Protein AF-A0AAD3RKY2-F1 (afdb_monomer)

InterPro domains:
  IPR000591 DEP domain [PS50186] (1-46)
  IPR003112 Olfactomedin-like domain [PF02191] (450-727)
  IPR003112 Olfactomedin-like domain [PS51132] (453-728)
  IPR003112 Olfactomedin-like domain [SM00284] (457-728)
  IPR015898 G-protein, gamma subunit-like domain [PF00631] (188-251)
  IPR015898 G-protein, gamma subunit-like domain [SM00224] (190-251)
  IPR015898 G-protein, gamma subunit-like domain [SM01224] (187-251)
  IPR015898 G-protein, gamma subunit-like domain [cd00068] (190-245)
  IPR016137 RGS domain [PS50132] (268-297)
  IPR036284 G-protein gamma-like domain superfamily [G3DSA:4.10.260.10] (185-235)
  IPR036284 G-protein gamma-like domain superfamily [SSF48670] (182-245)
  IPR036305 RGS domain superfamily [SSF48097] (257-296)
  IPR036388 Winged helix-like DNA-binding domain superfamily [G3DSA:1.10.10.10] (1-51)
  IPR036390 Winged helix DNA-binding domain superfamily [SSF46785] (1-62)
  IPR040759 Regulator of G-protein signalling, DHEX domain [PF18148] (47-148)
  IPR044926 RGS, subdomain 2 [G3DSA:1.10.167.10] (237-416)
  IPR047016 Regulator of G protein signaling 6/7/9/11 [PTHR45746] (1-315)
  IPR047017 Regulator of G-protein signalling 6/7/9/11, DHEX domain superfamily [G3DSA:1.10.1240.60] (52-153)

Solvent-accessible surface area (backbone atoms only — not comparable to full-atom values): 41309 Å² total; per-residue (Å²): 68,88,94,72,73,44,85,52,67,67,60,39,45,50,53,46,18,52,45,17,40,59,33,52,31,37,44,78,89,52,69,67,42,59,59,66,100,78,81,71,59,69,45,76,44,55,79,85,65,32,60,89,72,65,76,78,85,49,73,66,58,51,45,22,52,54,51,34,36,67,74,62,79,42,82,98,46,58,71,52,74,71,52,48,51,49,46,57,50,44,50,64,76,34,56,94,51,41,69,58,42,50,51,54,17,52,54,50,52,60,56,53,68,75,46,54,73,69,59,41,55,51,52,56,51,45,55,48,44,45,42,36,36,80,60,47,57,91,90,56,84,60,69,80,69,71,57,72,70,56,42,66,67,51,94,44,78,78,76,71,73,77,62,100,79,66,82,82,83,91,83,78,94,77,82,84,95,84,74,86,82,77,74,78,79,77,76,82,49,74,68,52,52,52,51,48,51,55,51,50,53,56,57,68,72,50,89,76,76,57,64,67,60,52,49,55,49,52,51,52,50,49,63,72,46,39,77,76,34,75,90,79,25,86,45,77,86,45,51,41,93,79,68,76,42,61,64,37,61,56,50,72,70,39,85,69,70,49,73,66,61,55,55,49,31,73,76,37,72,64,51,17,60,72,33,71,62,42,34,54,51,52,48,54,51,26,52,76,66,76,55,33,61,63,65,47,43,68,55,61,56,55,71,77,60,57,67,57,52,48,49,48,50,49,48,48,50,44,47,55,61,74,65,28,65,67,62,58,46,49,53,51,49,36,50,51,52,46,67,51,49,58,55,48,50,51,48,53,49,53,49,50,66,68,63,55,80,83,82,66,76,58,70,68,60,54,52,52,50,54,51,51,53,54,52,50,53,53,41,52,55,52,42,55,56,52,51,57,52,48,55,54,49,51,55,55,48,55,50,52,52,53,52,49,50,53,51,51,56,58,56,56,73,72,52,83,81,44,58,68,59,52,50,52,50,51,55,47,52,51,53,54,52,56,52,67,74,66,64,90,84,82,91,86,88,85,89,87,89,87,85,93,70,58,92,60,56,49,87,70,49,70,48,73,69,78,44,80,43,42,41,72,46,67,77,70,31,53,26,18,28,56,48,52,47,70,45,47,56,93,93,42,75,60,28,33,39,41,34,58,18,78,43,92,56,34,29,30,26,49,40,36,40,14,67,28,69,69,28,41,52,72,47,51,48,68,95,32,76,49,69,70,44,100,53,78,87,45,81,77,16,38,38,32,30,32,45,43,49,50,62,60,23,39,38,31,35,31,39,94,45,56,30,42,28,37,38,31,72,84,82,69,47,75,50,75,32,80,54,67,90,56,44,36,43,87,52,66,36,24,24,14,48,100,91,52,67,48,73,34,36,11,51,39,39,29,35,33,82,88,48,45,35,41,37,32,25,27,67,88,54,77,40,13,37,30,42,31,37,54,41,82,68,101,58,64,44,76,73,53,76,47,82,53,90,52,50,34,54,69,22,43,46,53,34,31,51,68,66,26,41,35,32,27,31,79,74,49,61,50,32,36,29,39,29,33,38,38,33,72,84,81,67,49,76,43,76,75,66,72,39,74,43,76,44,93,43,68,52,64,63,20,48,33,35,34,65,79,78,41,29,39,27,32,19,25,69,22,26,46,34,27,30,38,59,38,56,87

Secondary structure (DSSP, 8-state):
-GGGT---HHHHHHHHHHHHHTTSEEESS-SS----SSS--EEEPPGGG-GGG-----HHHHHHHHHHHHTT--GGGPPPHHHHHHHHHHHHHTGGGHHHHHHHHHHHHHHHTTS-HHHHHHHHHHHHHHHHHHSPPTTS--TT---HHHHHHTT-GGGG---TTPPPP----------------PPPPHHHHHHHHHHHHHHHTS-PPPHHHHHHHHHHHHHHHGGG-TTTSPPSS--HHHH--THHHHHHHSSS--HHHHHHHTT-HHHHHHSHHHHHHHHHHHHHTT-THHHHHHTTS----HHHHHHHHHHHHHHHHHT-HHHHHHHHHHHHHHHHHHHHHHHHHHHHHHS--SS---HHHHHHHHHHHHHHHHHHHHHHHHHHHHHHHHHHHHHHHHHHHHHHHHHHTT-TT-HHHHHHHHHHHHHHHHHHHT------------S---TT-SEEEEEEEEEEE-TTSTTT-SSEEEE--SSPPTT-TT-EEEEE-TBTTTEE-EEEEESSHHHHHHT--SS-EEESSSSSS-TT-EESS--EEETTEEEEEBTTSSEEEEEETTT--EEEEEPPTTB--SSSS-EEETTEEETT-SSEEEEETTEEEEEE-BTTTTTEEEEEEEEESSSEEEEEEEEEEEEGGG-SEEEEETTEEEEEEE--SSEEEEEEEEETTT--EES---EEEE-SSS--SEEEEETTTTEEEEEETTEEEEEEEEE-

Sequence (728 aa):
MKNLSIDDPAEAIHLGSLIAAHGYIFPISDHVLTLKDDGTLYRFQSPYFWPSNCWEPENTDYAIYLCKRTMQNKARLELADYEAENLARLQRAFARKWEFIFMQAEAQVKIDRKKDKAERKILDSQERAFWDVHRPVPGCVNTTEMDIRKCRRERNPHRVKKSVYGVPDDGQSQPSPIHISSQPIRKPTKEDVQKEITFLNIQLDRHCMKVSKVADSLMGYTEQFMEYDPFVSATEPSNPWISDDTTFWDLEAGRDPSQQRVKKWGFSLEEALKDPAGRDQFLKFLESEFSSENLRLTNSEQPFPHDKLSTVEDNASKCNSEITRQKTLELESLLLGLDRRLPQIQEDISVLEKEDDGELYGVLSLQVIENEMKDIKQLINKLNSTTLGHQHLTTETTQQLEDLKAEMQELVKYDTMQVVKSKQANQRLKRDLDQCRNGPHSTIQPTQPQHGYCLHGQFLNISGPRVYTAGEYPGSYMYGAWGRDPKPEAGKESWYWLVPMTSSNRYSNYVRLYSSLSSLIVGVSVPGNVQIHSSNPTTNTIQGPNVVLYGGALYYNCYNQDAVCRFNLTTKSITTLQLPKGTRFNSKGNFCHLDECYPFTDLDLATDESGVWVVYTTNQDFGNLVLSKVEVGESMTLSQTWHTSVYKQGVTNTFMACGVLYATRYVSKQVEEIFYSFDTVTREEKFNVGIFINKMKPNIYALNYSPVDQMLHAYCDSYMVSYKVLFG

Structure (mmCIF, N/CA/C/O backbone):
data_AF-A0AAD3RKY2-F1
#
_entry.id   AF-A0AAD3RKY2-F1
#
loop_
_atom_site.group_PDB
_atom_site.id
_atom_site.type_symbol
_atom_site.label_atom_id
_atom_site.label_alt_id
_atom_site.label_comp_id
_atom_site.label_asym_id
_atom_site.label_entity_id
_atom_site.label_seq_id
_atom_site.pdbx_PDB_ins_code
_atom_site.Cartn_x
_atom_site.Cartn_y
_atom_site.Cartn_z
_atom_site.occupancy
_atom_site.B_iso_or_equiv
_atom_site.auth_seq_id
_atom_site.auth_comp_id
_atom_site.auth_asym_id
_atom_site.auth_atom_id
_atom_site.pdbx_PDB_model_num
ATOM 1 N N . MET A 1 1 ? 44.301 -8.468 -12.995 1.00 88.06 1 MET A N 1
ATOM 2 C CA . MET A 1 1 ? 45.346 -9.031 -12.114 1.00 88.06 1 MET A CA 1
ATOM 3 C C . MET A 1 1 ? 46.357 -7.967 -11.716 1.00 88.06 1 MET A C 1
ATOM 5 O O . MET A 1 1 ? 46.062 -7.268 -10.763 1.00 88.06 1 MET A O 1
ATOM 9 N N . LYS A 1 2 ? 47.438 -7.711 -12.475 1.00 94.25 2 LYS A N 1
ATOM 10 C CA . LYS A 1 2 ? 48.526 -6.787 -12.069 1.00 94.25 2 LYS A CA 1
ATOM 11 C C . LYS A 1 2 ? 48.080 -5.397 -11.578 1.00 94.25 2 LYS A C 1
ATOM 13 O O . LYS A 1 2 ? 48.565 -4.942 -10.556 1.00 94.25 2 LYS A O 1
ATOM 18 N N . ASN A 1 3 ? 47.170 -4.726 -12.290 1.00 95.25 3 ASN A N 1
ATOM 19 C CA . ASN A 1 3 ? 46.755 -3.356 -11.940 1.00 95.25 3 ASN A CA 1
ATOM 20 C C . ASN A 1 3 ? 45.809 -3.270 -10.732 1.00 95.25 3 ASN A C 1
ATOM 22 O O . ASN A 1 3 ? 45.667 -2.195 -10.164 1.00 95.25 3 ASN A O 1
ATOM 26 N N . LEU A 1 4 ? 45.135 -4.368 -10.383 1.00 94.69 4 LEU A N 1
ATOM 27 C CA . LEU A 1 4 ? 44.172 -4.426 -9.277 1.00 94.69 4 LEU A CA 1
ATOM 28 C C . LEU A 1 4 ? 44.673 -5.305 -8.124 1.00 94.69 4 LEU A C 1
ATOM 30 O O . LEU A 1 4 ? 43.921 -5.541 -7.191 1.00 94.69 4 LEU A O 1
ATOM 34 N N . SER A 1 5 ? 45.913 -5.803 -8.207 1.00 95.31 5 SER A N 1
ATOM 35 C CA . SER A 1 5 ? 46.501 -6.746 -7.247 1.00 95.31 5 SER A CA 1
ATOM 36 C C . SER A 1 5 ? 45.590 -7.941 -6.935 1.00 95.31 5 SER A C 1
ATOM 38 O O . SER A 1 5 ? 45.441 -8.325 -5.784 1.00 95.31 5 SER A O 1
ATOM 40 N N . ILE A 1 6 ? 44.949 -8.493 -7.972 1.00 95.12 6 ILE A N 1
ATOM 41 C CA . ILE A 1 6 ? 44.111 -9.696 -7.856 1.00 95.12 6 ILE A CA 1
ATOM 42 C C . ILE A 1 6 ? 45.001 -10.923 -8.045 1.00 95.12 6 ILE A C 1
ATOM 44 O O . ILE A 1 6 ? 45.590 -11.067 -9.127 1.00 95.12 6 ILE A O 1
ATOM 48 N N . ASP A 1 7 ? 45.052 -11.770 -7.017 1.00 94.50 7 ASP A N 1
ATOM 49 C CA . ASP A 1 7 ? 45.872 -12.983 -6.965 1.00 94.50 7 ASP A CA 1
ATOM 50 C C . ASP A 1 7 ? 45.183 -14.186 -7.625 1.00 94.50 7 ASP A C 1
ATOM 52 O O . ASP A 1 7 ? 45.843 -14.946 -8.333 1.00 94.50 7 ASP A O 1
ATOM 56 N N . ASP A 1 8 ? 43.862 -14.333 -7.460 1.00 95.38 8 ASP A N 1
ATOM 57 C CA . ASP A 1 8 ? 43.084 -15.415 -8.073 1.00 95.38 8 ASP A CA 1
ATOM 58 C C . ASP A 1 8 ? 42.732 -15.094 -9.544 1.00 95.38 8 ASP A C 1
ATOM 60 O O . ASP A 1 8 ? 42.008 -14.128 -9.826 1.00 95.38 8 ASP A O 1
ATOM 64 N N . PRO A 1 9 ? 43.202 -15.891 -10.525 1.00 94.00 9 PRO A N 1
ATOM 65 C CA . PRO A 1 9 ? 42.813 -15.723 -11.922 1.00 94.00 9 PRO A CA 1
ATOM 66 C C . PRO A 1 9 ? 41.297 -15.794 -12.147 1.00 94.00 9 PRO A C 1
ATOM 68 O O . PRO A 1 9 ? 40.783 -15.075 -13.010 1.00 94.00 9 PRO A O 1
ATOM 71 N N . ALA A 1 10 ? 40.571 -16.614 -11.378 1.00 94.62 10 ALA A N 1
ATOM 72 C CA . ALA A 1 10 ? 39.128 -16.769 -11.538 1.00 94.62 10 ALA A CA 1
ATOM 73 C C . ALA A 1 10 ? 38.380 -15.480 -11.165 1.00 94.62 10 ALA A C 1
ATOM 75 O O . ALA A 1 10 ? 37.501 -15.040 -11.912 1.00 94.62 10 ALA A O 1
ATOM 76 N N . GLU A 1 11 ? 38.787 -14.814 -10.081 1.00 95.69 11 GLU A N 1
ATOM 77 C CA . GLU A 1 11 ? 38.270 -13.498 -9.693 1.00 95.69 11 GLU A CA 1
ATOM 78 C C . GLU A 1 11 ? 38.518 -12.451 -10.791 1.00 95.69 11 GLU A C 1
ATOM 80 O O . GLU A 1 11 ? 37.622 -11.684 -11.159 1.00 95.69 11 GLU A O 1
ATOM 85 N N . ALA A 1 12 ? 39.717 -12.443 -11.381 1.00 94.94 12 ALA A N 1
ATOM 86 C CA . ALA A 1 12 ? 40.055 -11.486 -12.429 1.00 94.94 12 ALA A CA 1
ATOM 87 C C . ALA A 1 12 ? 39.251 -11.701 -13.723 1.00 94.94 12 ALA A C 1
ATOM 89 O O . ALA A 1 12 ? 38.807 -10.723 -14.336 1.00 94.94 12 ALA A O 1
ATOM 90 N N . ILE A 1 13 ? 39.046 -12.958 -14.131 1.00 95.06 13 ILE A N 1
ATOM 91 C CA . ILE A 1 13 ? 38.210 -13.309 -15.289 1.00 95.06 13 ILE A CA 1
ATOM 92 C C . ILE A 1 13 ? 36.743 -12.974 -15.009 1.00 95.06 13 ILE A C 1
ATOM 94 O O . ILE A 1 13 ? 36.057 -12.452 -15.893 1.00 95.06 13 ILE A O 1
ATOM 98 N N . HIS A 1 14 ? 36.266 -13.213 -13.785 1.00 95.62 14 HIS A N 1
ATOM 99 C CA . HIS A 1 14 ? 34.913 -12.856 -13.374 1.00 95.62 14 HIS A CA 1
ATOM 100 C C . HIS A 1 14 ? 34.681 -11.342 -13.463 1.00 95.62 14 HIS A C 1
ATOM 102 O O . HIS A 1 14 ? 33.746 -10.901 -14.135 1.00 95.62 14 HIS A O 1
ATOM 108 N N . LEU A 1 15 ? 35.578 -10.533 -12.887 1.00 96.31 15 LEU A N 1
ATOM 109 C CA . LEU A 1 15 ? 35.506 -9.073 -12.973 1.00 96.31 15 LEU A CA 1
ATOM 110 C C . LEU A 1 15 ? 35.559 -8.587 -14.429 1.00 96.31 15 LEU A C 1
ATOM 112 O O . LEU A 1 15 ? 34.761 -7.744 -14.836 1.00 96.31 15 LEU A O 1
ATOM 116 N N . GLY A 1 16 ? 36.469 -9.138 -15.233 1.00 95.88 16 GLY A N 1
ATOM 117 C CA . GLY A 1 16 ? 36.565 -8.817 -16.656 1.00 95.88 16 GLY A CA 1
ATOM 118 C C . GLY A 1 16 ? 35.297 -9.174 -17.439 1.00 95.88 16 GLY A C 1
ATOM 119 O O . GLY A 1 16 ? 34.852 -8.398 -18.285 1.00 95.88 16 GLY A O 1
ATOM 120 N N . SER A 1 17 ? 34.668 -10.303 -17.109 1.00 95.88 17 SER A N 1
ATOM 121 C CA . SER A 1 17 ? 33.388 -10.718 -17.691 1.00 95.88 17 SER A CA 1
ATOM 122 C C . SER A 1 17 ? 32.244 -9.799 -17.279 1.00 95.88 17 SER A C 1
ATOM 124 O O . SER A 1 17 ? 31.413 -9.472 -18.118 1.00 95.88 17 SER A O 1
ATOM 126 N N . LEU A 1 18 ? 32.225 -9.302 -16.038 1.00 96.31 18 LEU A N 1
ATOM 127 C CA . LEU A 1 18 ? 31.258 -8.284 -15.618 1.00 96.31 18 LEU A CA 1
ATOM 128 C C . LEU A 1 18 ? 31.447 -6.973 -16.392 1.00 96.31 18 LEU A C 1
ATOM 130 O O . LEU A 1 18 ? 30.463 -6.386 -16.837 1.00 96.31 18 LEU A O 1
ATOM 134 N N . ILE A 1 19 ? 32.689 -6.531 -16.611 1.00 96.12 19 ILE A N 1
ATOM 135 C CA . ILE A 1 19 ? 32.985 -5.333 -17.418 1.00 96.12 19 ILE A CA 1
ATOM 136 C C . ILE A 1 19 ? 32.485 -5.514 -18.861 1.00 96.12 19 ILE A C 1
ATOM 138 O O . ILE A 1 19 ? 31.918 -4.581 -19.439 1.00 96.12 19 ILE A O 1
ATOM 142 N N . ALA A 1 20 ? 32.654 -6.713 -19.428 1.00 95.75 20 ALA A N 1
ATOM 143 C CA . ALA A 1 20 ? 32.131 -7.052 -20.747 1.00 95.75 20 ALA A CA 1
ATOM 144 C C . ALA A 1 20 ? 30.594 -7.079 -20.775 1.00 95.75 20 ALA A C 1
ATOM 146 O O . ALA A 1 20 ? 29.993 -6.467 -21.654 1.00 95.75 20 ALA A O 1
ATOM 147 N N . ALA A 1 21 ? 29.952 -7.698 -19.781 1.00 95.25 21 ALA A N 1
ATOM 148 C CA . ALA A 1 21 ? 28.495 -7.804 -19.672 1.00 95.25 21 ALA A CA 1
ATOM 149 C C . ALA A 1 21 ? 27.786 -6.447 -19.493 1.00 95.25 21 ALA A C 1
ATOM 151 O O . ALA A 1 21 ? 26.620 -6.299 -19.853 1.00 95.25 21 ALA A O 1
ATOM 152 N N . HIS A 1 22 ? 28.486 -5.437 -18.968 1.00 94.75 22 HIS A N 1
ATOM 153 C CA . HIS A 1 22 ? 28.008 -4.048 -18.925 1.00 94.75 22 HIS A CA 1
ATOM 154 C C . HIS A 1 22 ? 28.369 -3.255 -20.197 1.00 94.75 22 HIS A C 1
ATOM 156 O O . HIS A 1 22 ? 28.100 -2.063 -20.288 1.00 94.75 22 HIS A O 1
ATOM 162 N N . GLY A 1 23 ? 28.986 -3.887 -21.196 1.00 95.06 23 GLY A N 1
ATOM 163 C CA . GLY A 1 23 ? 29.234 -3.295 -22.507 1.00 95.06 23 GLY A CA 1
ATOM 164 C C . GLY A 1 23 ? 30.371 -2.284 -22.568 1.00 95.06 23 GLY A C 1
ATOM 165 O O . GLY A 1 23 ? 30.408 -1.505 -23.513 1.00 95.06 23 GLY A O 1
ATOM 166 N N . TYR A 1 24 ? 31.305 -2.265 -21.613 1.00 96.50 24 TYR A N 1
ATOM 167 C CA . TYR A 1 24 ? 32.498 -1.406 -21.711 1.00 96.50 24 TYR A CA 1
ATOM 168 C C . TYR A 1 24 ? 33.538 -1.968 -22.688 1.00 96.50 24 TYR A C 1
ATOM 170 O O . TYR A 1 24 ? 34.238 -1.218 -23.374 1.00 96.50 24 TYR A O 1
ATOM 178 N N . ILE A 1 25 ? 33.613 -3.295 -22.766 1.00 96.94 25 ILE A N 1
ATOM 179 C CA . ILE A 1 25 ? 34.378 -4.050 -23.756 1.00 96.94 25 ILE A CA 1
ATOM 180 C C . ILE A 1 25 ? 33.479 -5.133 -24.346 1.00 96.94 25 ILE A C 1
ATOM 182 O O . ILE A 1 25 ? 32.548 -5.584 -23.688 1.00 96.94 25 ILE A O 1
ATOM 186 N N . PHE A 1 26 ? 33.751 -5.569 -25.569 1.00 97.25 26 PHE A N 1
ATOM 187 C CA . PHE A 1 26 ? 32.957 -6.622 -26.203 1.00 97.25 26 PHE A CA 1
ATOM 188 C C . PHE A 1 26 ? 33.801 -7.481 -27.153 1.00 97.25 26 PHE A C 1
ATOM 190 O O . PHE A 1 26 ? 34.730 -6.955 -27.783 1.00 97.25 26 PHE A O 1
ATOM 197 N N . PRO A 1 27 ? 33.503 -8.788 -27.276 1.00 96.44 27 PRO A N 1
ATOM 198 C CA . PRO A 1 27 ? 34.151 -9.659 -28.248 1.00 96.44 27 PRO A CA 1
ATOM 199 C C . PRO A 1 27 ? 33.710 -9.291 -29.669 1.00 96.44 27 PRO A C 1
ATOM 201 O O . PRO A 1 27 ? 32.540 -9.018 -29.943 1.00 96.44 27 PRO A O 1
ATOM 204 N N . ILE A 1 28 ? 34.651 -9.282 -30.613 1.00 92.62 28 ILE A N 1
ATOM 205 C CA . ILE A 1 28 ? 34.374 -8.803 -31.978 1.00 92.62 28 ILE A CA 1
ATOM 206 C C . ILE A 1 28 ? 33.488 -9.789 -32.761 1.00 92.62 28 ILE A C 1
ATOM 208 O O . ILE A 1 28 ? 32.704 -9.354 -33.610 1.00 92.62 28 ILE A O 1
ATOM 212 N N . SER A 1 29 ? 33.597 -11.086 -32.469 1.00 87.12 29 SER A N 1
ATOM 213 C CA . SER A 1 29 ? 32.997 -12.193 -33.228 1.00 87.12 29 SER A CA 1
ATOM 214 C C . SER A 1 29 ? 31.817 -12.892 -32.547 1.00 87.12 29 SER A C 1
ATOM 216 O O . SER A 1 29 ? 31.255 -13.798 -33.149 1.00 87.12 29 SER A O 1
ATOM 218 N N . ASP A 1 30 ? 31.460 -12.508 -31.322 1.00 89.44 30 ASP A N 1
ATOM 219 C CA . ASP A 1 30 ? 30.444 -13.188 -30.509 1.00 89.44 30 ASP A CA 1
ATOM 220 C C . ASP A 1 30 ? 29.414 -12.170 -29.988 1.00 89.44 30 ASP A C 1
ATOM 222 O O . ASP A 1 30 ? 29.752 -11.000 -29.771 1.00 89.44 30 ASP A O 1
ATOM 226 N N . HIS A 1 31 ? 28.167 -12.611 -29.819 1.00 90.44 31 HIS A N 1
ATOM 227 C CA . HIS A 1 31 ? 27.077 -11.843 -29.206 1.00 90.44 31 HIS A CA 1
ATOM 228 C C . HIS A 1 31 ? 27.040 -12.012 -27.680 1.00 90.44 31 HIS A C 1
ATOM 230 O O . HIS A 1 31 ? 26.476 -11.176 -26.976 1.00 90.44 31 HIS A O 1
ATOM 236 N N . VAL A 1 32 ? 27.661 -13.069 -27.145 1.00 94.25 32 VAL A N 1
ATOM 237 C CA . VAL A 1 32 ? 27.733 -13.297 -25.699 1.00 94.25 32 VAL A CA 1
ATOM 238 C C . VAL A 1 32 ? 28.849 -12.443 -25.092 1.00 94.25 32 VAL A C 1
ATOM 240 O O . VAL A 1 32 ? 30.035 -12.628 -25.370 1.00 94.25 32 VAL A O 1
ATOM 243 N N . LEU A 1 33 ? 28.463 -11.490 -24.243 1.00 95.19 33 LEU A N 1
ATOM 244 C CA . LEU A 1 33 ? 29.365 -10.512 -23.630 1.00 95.19 33 LEU A CA 1
ATOM 245 C C . LEU A 1 33 ? 30.092 -11.079 -22.399 1.00 95.19 33 LEU A C 1
ATOM 247 O O . LEU A 1 33 ? 29.820 -10.705 -21.261 1.00 95.19 33 LEU A O 1
ATOM 251 N N . THR A 1 34 ? 31.040 -11.983 -22.634 1.00 94.69 34 THR A N 1
ATOM 252 C CA . THR A 1 34 ? 31.884 -12.599 -21.592 1.00 94.69 34 THR A CA 1
ATOM 253 C C . THR A 1 34 ? 33.358 -12.496 -21.952 1.00 94.69 34 THR A C 1
ATOM 255 O O . THR A 1 34 ? 33.693 -12.530 -23.137 1.00 94.69 34 THR A O 1
ATOM 258 N N . LEU A 1 35 ? 34.237 -12.411 -20.950 1.00 95.69 35 LEU A N 1
ATOM 259 C CA . LEU A 1 35 ? 35.682 -12.426 -21.164 1.00 95.69 35 LEU A CA 1
ATOM 260 C C . LEU A 1 35 ? 36.202 -13.871 -21.167 1.00 95.69 35 LEU A C 1
ATOM 262 O O . LEU A 1 35 ? 35.863 -14.660 -20.289 1.00 95.69 35 LEU A O 1
ATOM 266 N N . LYS A 1 36 ? 37.055 -14.192 -22.141 1.00 94.12 36 LYS A N 1
ATOM 267 C CA . LYS A 1 36 ? 37.708 -15.495 -22.323 1.00 94.12 36 LYS A CA 1
ATOM 268 C C . LYS A 1 36 ? 39.222 -15.306 -22.354 1.00 94.12 36 LYS A C 1
ATOM 270 O O . LYS A 1 36 ? 39.707 -14.395 -23.027 1.00 94.12 36 LYS A O 1
ATOM 275 N N . ASP A 1 37 ? 39.943 -16.173 -21.651 1.00 92.25 37 ASP A N 1
ATOM 276 C CA . ASP A 1 37 ? 41.411 -16.196 -21.605 1.00 92.25 37 ASP A CA 1
ATOM 277 C C . ASP A 1 37 ? 41.979 -17.192 -22.635 1.00 92.25 37 ASP A C 1
ATOM 279 O O . ASP A 1 37 ? 42.661 -18.155 -22.305 1.00 92.25 37 ASP A O 1
ATOM 283 N N . ASP A 1 38 ? 41.599 -17.017 -23.905 1.00 92.19 38 ASP A N 1
ATOM 284 C CA . ASP A 1 38 ? 41.882 -17.960 -25.003 1.00 92.19 38 ASP A CA 1
ATOM 285 C C . ASP A 1 38 ? 42.401 -17.276 -26.287 1.00 92.19 38 ASP A C 1
ATOM 287 O O . ASP A 1 38 ? 42.469 -17.887 -27.353 1.00 92.19 38 ASP A O 1
ATOM 291 N N . GLY A 1 39 ? 42.765 -15.991 -26.203 1.00 91.00 39 GLY A N 1
ATOM 292 C CA . GLY A 1 39 ? 43.199 -15.187 -27.352 1.00 91.00 39 GLY A CA 1
ATOM 293 C C . GLY A 1 39 ? 42.061 -14.550 -28.163 1.00 91.00 39 GLY A C 1
ATOM 294 O O . GLY A 1 39 ? 42.332 -13.912 -29.185 1.00 91.00 39 GLY A O 1
ATOM 295 N N . THR A 1 40 ? 40.802 -14.669 -27.719 1.00 94.88 40 THR A N 1
ATOM 296 C CA . THR A 1 40 ? 39.665 -13.938 -28.303 1.00 94.88 40 THR A CA 1
ATOM 297 C C . THR A 1 40 ? 39.932 -12.427 -28.343 1.00 94.88 40 THR A C 1
ATOM 299 O O . THR A 1 40 ? 40.419 -11.830 -27.384 1.00 94.88 40 THR A O 1
ATOM 302 N N . LEU A 1 41 ? 39.591 -11.780 -29.462 1.00 95.94 41 LEU A N 1
ATOM 303 C CA . LEU A 1 41 ? 39.806 -10.344 -29.647 1.00 95.94 41 LEU A CA 1
ATOM 304 C C . LEU A 1 41 ? 38.622 -9.518 -29.132 1.00 95.94 41 LEU A C 1
ATOM 306 O O . LEU A 1 41 ? 37.475 -9.722 -29.543 1.00 95.94 41 LEU A O 1
ATOM 310 N N . TYR A 1 42 ? 38.937 -8.512 -28.317 1.00 96.44 42 TYR A N 1
ATOM 311 C CA . TYR A 1 42 ? 37.976 -7.573 -27.740 1.00 96.44 42 TYR A CA 1
ATOM 312 C C . TYR A 1 42 ? 38.195 -6.156 -28.264 1.00 96.44 42 TYR A C 1
ATOM 314 O O . TYR A 1 42 ? 39.281 -5.788 -28.722 1.00 96.44 42 TYR A O 1
ATOM 322 N N . ARG A 1 43 ? 37.149 -5.337 -28.179 1.00 96.31 43 ARG A N 1
ATOM 323 C CA . ARG A 1 43 ? 37.192 -3.909 -28.498 1.00 96.31 43 ARG A CA 1
ATOM 324 C C . ARG A 1 43 ? 36.559 -3.099 -27.372 1.00 96.31 43 ARG A C 1
ATOM 326 O O . ARG A 1 43 ? 35.587 -3.539 -26.769 1.00 96.31 43 ARG A O 1
ATOM 333 N N . PHE A 1 44 ? 37.096 -1.906 -27.124 1.00 97.81 44 PHE A N 1
ATOM 334 C CA . PHE A 1 44 ? 36.475 -0.928 -26.234 1.00 97.81 44 PHE A CA 1
ATOM 335 C C . PHE A 1 44 ? 35.228 -0.308 -26.869 1.00 97.81 44 PHE A C 1
ATOM 337 O O . PHE A 1 44 ? 35.218 0.064 -28.050 1.00 97.81 44 PHE A O 1
ATOM 344 N N . GLN A 1 45 ? 34.186 -0.159 -26.061 1.00 97.25 45 GLN A N 1
ATOM 345 C CA . GLN A 1 45 ? 32.973 0.542 -26.442 1.00 97.25 45 GLN A CA 1
ATOM 346 C C . GLN A 1 45 ? 33.180 2.057 -26.435 1.00 97.25 45 GLN A C 1
ATOM 348 O O . GLN A 1 45 ? 33.905 2.602 -25.601 1.00 97.25 45 GLN A O 1
ATOM 353 N N . SER A 1 46 ? 32.514 2.738 -27.368 1.00 94.81 46 SER A N 1
ATOM 354 C CA . SER A 1 46 ? 32.471 4.197 -27.400 1.00 94.81 46 SER A CA 1
ATOM 355 C C . SER A 1 46 ? 31.815 4.734 -26.121 1.00 94.81 46 SER A C 1
ATOM 357 O O . SER A 1 46 ? 30.741 4.244 -25.765 1.00 94.81 46 SER A O 1
ATOM 359 N N . PRO A 1 47 ? 32.372 5.774 -25.470 1.00 93.62 47 PRO A N 1
ATOM 360 C CA . PRO A 1 47 ? 31.757 6.404 -24.302 1.00 93.62 47 PRO A CA 1
ATOM 361 C C . PRO A 1 47 ? 30.319 6.869 -24.524 1.00 93.62 47 PRO A C 1
ATOM 363 O O . PRO A 1 47 ? 29.547 6.938 -23.575 1.00 93.62 47 PRO A O 1
ATOM 366 N N . TYR A 1 48 ? 29.935 7.144 -25.776 1.00 90.81 48 TYR A N 1
ATOM 367 C CA . TYR A 1 48 ? 28.549 7.432 -26.139 1.00 90.81 48 TYR A CA 1
ATOM 368 C C . TYR A 1 48 ? 27.597 6.297 -25.737 1.00 90.81 48 TYR A C 1
ATOM 370 O O . TYR A 1 48 ? 26.533 6.565 -25.194 1.00 90.81 48 TYR A O 1
ATOM 378 N N . PHE A 1 49 ? 28.000 5.038 -25.920 1.00 93.25 49 PHE A N 1
ATOM 379 C CA . PHE A 1 49 ? 27.190 3.848 -25.642 1.00 93.25 49 PHE A CA 1
ATOM 380 C C . PHE A 1 49 ? 27.364 3.292 -24.220 1.00 93.25 49 PHE A C 1
ATOM 382 O O . PHE A 1 49 ? 26.866 2.207 -23.928 1.00 93.25 49 PHE A O 1
ATOM 389 N N . TRP A 1 50 ? 28.071 3.987 -23.325 1.00 92.25 50 TRP A N 1
ATOM 390 C CA . TRP A 1 50 ? 28.260 3.494 -21.961 1.00 92.25 50 TRP A CA 1
ATOM 391 C C . TRP A 1 50 ? 26.951 3.506 -21.155 1.00 92.25 50 TRP A C 1
ATOM 393 O O . TRP A 1 50 ? 26.201 4.485 -21.233 1.00 92.25 50 TRP A O 1
ATOM 403 N N . PRO A 1 51 ? 26.703 2.493 -20.300 1.00 85.25 51 PRO A N 1
ATOM 404 C CA . PRO A 1 51 ? 25.508 2.446 -19.451 1.00 85.25 51 PRO A CA 1
ATOM 405 C C . PRO A 1 51 ? 25.368 3.642 -18.502 1.00 85.25 51 PRO A C 1
ATOM 407 O O . PRO A 1 51 ? 24.257 4.014 -18.133 1.00 85.25 51 PRO A O 1
ATOM 410 N N . SER A 1 52 ? 26.480 4.289 -18.133 1.00 84.00 52 SER A N 1
ATOM 411 C CA . SER A 1 52 ? 26.491 5.497 -17.295 1.00 84.00 52 SER A CA 1
ATOM 412 C C . SER A 1 52 ? 25.727 6.672 -17.908 1.00 84.00 52 SER A C 1
ATOM 414 O O . SER A 1 52 ? 25.273 7.548 -17.176 1.00 84.00 52 SER A O 1
ATOM 416 N N . ASN A 1 53 ? 25.528 6.674 -19.229 1.00 81.94 53 ASN A N 1
ATOM 417 C CA . ASN A 1 53 ? 24.699 7.668 -19.913 1.00 81.94 53 ASN A CA 1
ATOM 418 C C . ASN A 1 53 ? 23.193 7.413 -19.727 1.00 81.94 53 ASN A C 1
ATOM 420 O O . ASN A 1 53 ? 22.385 8.162 -20.266 1.00 81.94 53 ASN A O 1
ATOM 424 N N . CYS A 1 54 ? 22.816 6.394 -18.943 1.00 72.62 54 CYS A N 1
ATOM 425 C CA . CYS A 1 54 ? 21.438 6.066 -18.580 1.00 72.62 54 CYS A CA 1
ATOM 426 C C . CYS A 1 54 ? 20.543 5.811 -19.801 1.00 72.62 54 CYS A C 1
ATOM 428 O O . CYS A 1 54 ? 19.420 6.305 -19.870 1.00 72.62 54 CYS A O 1
ATOM 430 N N . TRP A 1 55 ? 21.055 5.041 -20.760 1.00 79.25 55 TRP A N 1
ATOM 431 C CA . TRP A 1 55 ? 20.310 4.639 -21.947 1.00 79.25 55 TRP A CA 1
ATOM 432 C C . TRP A 1 55 ? 19.053 3.836 -21.593 1.00 79.25 55 TRP A C 1
ATOM 434 O O . TRP A 1 55 ? 19.114 2.864 -20.846 1.00 79.25 55 TRP A O 1
ATOM 444 N N . GLU A 1 56 ? 17.927 4.208 -22.202 1.00 79.81 56 GLU A N 1
ATOM 445 C CA . GLU A 1 56 ? 16.674 3.445 -22.176 1.00 79.81 56 GLU A CA 1
ATOM 446 C C . GLU A 1 56 ? 16.164 3.248 -23.614 1.00 79.81 56 GLU A C 1
ATOM 448 O O . GLU A 1 56 ? 15.184 3.875 -24.018 1.00 79.81 56 GLU A O 1
ATOM 453 N N . PRO A 1 57 ? 16.850 2.424 -24.431 1.00 86.75 57 PRO A N 1
ATOM 454 C CA . PRO A 1 57 ? 16.537 2.312 -25.848 1.00 86.75 57 PRO A CA 1
ATOM 455 C C . PRO A 1 57 ? 15.170 1.661 -26.080 1.00 86.75 57 PRO A C 1
ATOM 457 O O . PRO A 1 57 ? 14.843 0.600 -25.518 1.00 86.75 57 PRO A O 1
ATOM 460 N N . GLU A 1 58 ? 14.372 2.283 -26.947 1.00 88.81 58 GLU A N 1
ATOM 461 C CA . GLU A 1 58 ? 13.008 1.851 -27.212 1.00 88.81 58 GLU A CA 1
ATOM 462 C C . GLU A 1 58 ? 12.954 0.673 -28.191 1.00 88.81 58 GLU A C 1
ATOM 464 O O . GLU A 1 58 ? 13.891 0.364 -28.930 1.00 88.81 58 GLU A O 1
ATOM 469 N N . ASN A 1 59 ? 11.804 -0.002 -28.229 1.00 90.44 59 ASN A N 1
ATOM 470 C CA . ASN A 1 59 ? 11.567 -1.073 -29.197 1.00 90.44 59 ASN A CA 1
ATOM 471 C C . ASN A 1 59 ? 11.541 -0.555 -30.644 1.00 90.44 59 ASN A C 1
ATOM 473 O O . ASN A 1 59 ? 11.876 -1.308 -31.558 1.00 90.44 59 ASN A O 1
ATOM 477 N N . THR A 1 60 ? 11.190 0.718 -30.853 1.00 90.62 60 THR A N 1
ATOM 478 C CA . THR A 1 60 ? 11.265 1.380 -32.163 1.00 90.62 60 THR A CA 1
ATOM 479 C C . THR A 1 60 ? 12.715 1.490 -32.636 1.00 90.62 60 THR A C 1
ATOM 481 O O . THR A 1 60 ? 13.011 1.106 -33.765 1.00 90.62 60 THR A O 1
ATOM 484 N N . ASP A 1 61 ? 13.634 1.912 -31.761 1.00 91.44 61 ASP A N 1
ATOM 485 C CA . ASP A 1 61 ? 15.065 2.023 -32.076 1.00 91.44 61 ASP A CA 1
ATOM 486 C C . ASP A 1 61 ? 15.668 0.658 -32.428 1.00 91.44 61 ASP A C 1
ATOM 488 O O . ASP A 1 61 ? 16.419 0.524 -33.398 1.00 91.44 61 ASP A O 1
ATOM 492 N N . TYR A 1 62 ? 15.276 -0.384 -31.685 1.00 95.19 62 TYR A N 1
ATOM 493 C CA . TYR A 1 62 ? 15.727 -1.748 -31.957 1.00 95.19 62 TYR A CA 1
ATOM 494 C C . TYR A 1 62 ? 15.184 -2.277 -33.291 1.00 95.19 62 TYR A C 1
ATOM 496 O O . TYR A 1 62 ? 15.911 -2.915 -34.053 1.00 95.19 62 TYR A O 1
ATOM 504 N N . ALA A 1 63 ? 13.927 -1.962 -33.626 1.00 93.75 63 ALA A N 1
ATOM 505 C CA . ALA A 1 63 ? 13.339 -2.316 -34.916 1.00 93.75 63 ALA A CA 1
ATOM 506 C C . ALA A 1 63 ? 14.071 -1.637 -36.087 1.00 93.75 63 ALA A C 1
ATOM 508 O O . ALA A 1 63 ? 14.341 -2.294 -37.094 1.00 93.75 63 ALA A O 1
ATOM 509 N N . ILE A 1 64 ? 14.446 -0.358 -35.943 1.00 93.38 64 ILE A N 1
ATOM 510 C CA . ILE A 1 64 ? 15.251 0.372 -36.937 1.00 93.38 64 ILE A CA 1
ATOM 511 C C . ILE A 1 64 ? 16.620 -0.293 -37.100 1.00 93.38 64 ILE A C 1
ATOM 513 O O . ILE A 1 64 ? 17.048 -0.526 -38.231 1.00 93.38 64 ILE A O 1
ATOM 517 N N . TYR A 1 65 ? 17.288 -0.645 -35.997 1.00 95.12 65 TYR A N 1
ATOM 518 C CA . TYR A 1 65 ? 18.587 -1.322 -36.018 1.00 95.12 65 TYR A CA 1
ATOM 519 C C . TYR A 1 65 ? 18.539 -2.674 -36.751 1.00 95.12 65 TYR A C 1
ATOM 521 O O . TYR A 1 65 ? 19.335 -2.916 -37.666 1.00 95.12 65 TYR A O 1
ATOM 529 N N . LEU A 1 66 ? 17.582 -3.540 -36.401 1.00 94.94 66 LEU A N 1
ATOM 530 C CA . LEU A 1 66 ? 17.420 -4.849 -37.039 1.00 94.94 66 LEU A CA 1
ATOM 531 C C . LEU A 1 66 ? 17.042 -4.706 -38.520 1.00 94.94 66 LEU A C 1
ATOM 533 O O . LEU A 1 66 ? 17.645 -5.354 -39.378 1.00 94.94 66 LEU A O 1
ATOM 537 N N . CYS A 1 67 ? 16.115 -3.796 -38.843 1.00 93.88 67 CYS A N 1
ATOM 538 C CA . CYS A 1 67 ? 15.746 -3.491 -40.225 1.00 93.88 67 CYS A CA 1
ATOM 539 C C . CYS A 1 67 ? 16.967 -3.008 -41.023 1.00 93.88 67 CYS A C 1
ATOM 541 O O . CYS A 1 67 ? 17.269 -3.556 -42.084 1.00 93.88 67 CYS A O 1
ATOM 543 N N . LYS A 1 68 ? 17.748 -2.068 -40.475 1.00 93.12 68 LYS A N 1
ATOM 544 C CA . LYS A 1 68 ? 18.992 -1.569 -41.076 1.00 93.12 68 LYS A CA 1
ATOM 545 C C . LYS A 1 68 ? 19.959 -2.707 -41.401 1.00 93.12 68 LYS A C 1
ATOM 547 O O . LYS A 1 68 ? 20.511 -2.725 -42.500 1.00 93.12 68 LYS A O 1
ATOM 552 N N . ARG A 1 69 ? 20.145 -3.671 -40.491 1.00 92.19 69 ARG A N 1
ATOM 553 C CA . ARG A 1 69 ? 21.027 -4.833 -40.710 1.00 92.19 69 ARG A CA 1
ATOM 554 C C . ARG A 1 69 ? 20.574 -5.717 -41.864 1.00 92.19 69 ARG A C 1
ATOM 556 O O . ARG A 1 69 ? 21.406 -6.050 -42.710 1.00 92.19 69 ARG A O 1
ATOM 563 N N . THR A 1 70 ? 19.276 -6.008 -41.962 1.00 90.44 70 THR A N 1
ATOM 564 C CA . THR A 1 70 ? 18.738 -6.810 -43.078 1.00 90.44 70 THR A CA 1
ATOM 565 C C . THR A 1 70 ? 18.960 -6.152 -44.442 1.00 90.44 70 THR A C 1
ATOM 567 O O . THR A 1 70 ? 19.200 -6.840 -45.425 1.00 90.44 70 THR A O 1
ATOM 570 N N . MET A 1 71 ? 18.985 -4.817 -44.512 1.00 87.69 71 MET A N 1
ATOM 571 C CA . MET A 1 71 ? 19.164 -4.071 -45.766 1.00 87.69 71 MET A CA 1
ATOM 572 C C . MET A 1 71 ? 20.617 -4.027 -46.269 1.00 87.69 71 MET A C 1
ATOM 574 O O . MET A 1 71 ? 20.876 -3.590 -47.395 1.00 87.69 71 MET A O 1
ATOM 578 N N . GLN A 1 72 ? 21.595 -4.420 -45.444 1.00 80.94 72 GLN A N 1
ATOM 579 C CA . GLN A 1 72 ? 23.009 -4.333 -45.814 1.00 80.94 72 GLN A CA 1
ATOM 580 C C . GLN A 1 72 ? 23.528 -5.549 -46.598 1.00 80.94 72 GLN A C 1
ATOM 582 O O . GLN A 1 72 ? 24.612 -5.426 -47.172 1.00 80.94 72 GLN A O 1
ATOM 587 N N . ASN A 1 73 ? 22.788 -6.668 -46.650 1.00 75.38 73 ASN A N 1
ATOM 588 C CA . ASN A 1 73 ? 23.104 -7.889 -47.416 1.00 75.38 73 ASN A CA 1
ATOM 589 C C . ASN A 1 73 ? 24.578 -8.337 -47.304 1.00 75.38 73 ASN A C 1
ATOM 591 O O . ASN A 1 73 ? 25.267 -8.542 -48.305 1.00 75.38 73 ASN A O 1
ATOM 595 N N . LYS A 1 74 ? 25.100 -8.437 -46.075 1.00 79.62 74 LYS A N 1
ATOM 596 C CA . LYS A 1 74 ? 26.462 -8.919 -45.784 1.00 79.62 74 LYS A CA 1
ATOM 597 C C . LYS A 1 74 ? 26.391 -10.035 -44.751 1.00 79.62 74 LYS A C 1
ATOM 599 O O . LYS A 1 74 ? 25.848 -9.785 -43.684 1.00 79.62 74 LYS A O 1
ATOM 604 N N . ALA A 1 75 ? 27.076 -11.155 -44.997 1.00 76.81 75 ALA A N 1
ATOM 605 C CA . ALA A 1 75 ? 27.114 -12.310 -44.090 1.00 76.81 75 ALA A CA 1
ATOM 606 C C . ALA A 1 75 ? 27.427 -11.940 -42.625 1.00 76.81 75 ALA A C 1
ATOM 608 O O . ALA A 1 75 ? 26.738 -12.348 -41.706 1.00 76.81 75 ALA A O 1
ATOM 609 N N . ARG A 1 76 ? 28.402 -11.047 -42.386 1.00 76.75 76 ARG A N 1
ATOM 610 C CA . ARG A 1 76 ? 28.760 -10.580 -41.025 1.00 76.75 76 ARG A CA 1
ATOM 611 C C . ARG A 1 76 ? 27.664 -9.781 -40.288 1.00 76.75 76 ARG A C 1
ATOM 613 O O . ARG A 1 76 ? 27.884 -9.391 -39.149 1.00 76.75 76 ARG A O 1
ATOM 620 N N . LEU A 1 77 ? 26.605 -9.373 -40.985 1.00 79.88 77 LEU A N 1
ATOM 621 C CA . LEU A 1 77 ? 25.490 -8.573 -40.463 1.00 79.88 77 LEU A CA 1
ATOM 622 C C . LEU A 1 77 ? 24.164 -9.335 -40.530 1.00 79.88 77 LEU A C 1
ATOM 624 O O . LEU A 1 77 ? 23.138 -8.752 -40.172 1.00 79.88 77 LEU A O 1
ATOM 628 N N . GLU A 1 78 ? 24.182 -10.592 -40.982 1.00 87.19 78 GLU A N 1
ATOM 629 C CA . GLU A 1 78 ? 23.014 -11.469 -40.948 1.00 87.19 78 GLU A CA 1
ATOM 630 C C . GLU A 1 78 ? 22.484 -11.558 -39.524 1.00 87.19 78 GLU A C 1
ATOM 632 O O . GLU A 1 78 ? 23.249 -11.499 -38.560 1.00 87.19 78 GLU A O 1
ATOM 637 N N . LEU A 1 79 ? 21.162 -11.586 -39.401 1.00 90.69 79 LEU A N 1
ATOM 638 C CA . LEU A 1 79 ? 20.511 -11.673 -38.104 1.00 90.69 79 LEU A CA 1
ATOM 639 C C . LEU A 1 79 ? 20.700 -13.081 -37.549 1.00 90.69 79 LEU A C 1
ATOM 641 O O . LEU A 1 79 ? 20.496 -14.053 -38.274 1.00 90.69 79 LEU A O 1
ATOM 645 N N . ALA A 1 80 ? 21.045 -13.180 -36.268 1.00 90.88 80 ALA A N 1
ATOM 646 C CA . ALA A 1 80 ? 20.944 -14.448 -35.558 1.00 90.88 80 ALA A CA 1
ATOM 647 C C . ALA A 1 80 ? 19.467 -14.858 -35.401 1.00 90.88 80 ALA A C 1
ATOM 649 O O . ALA A 1 80 ? 18.571 -14.013 -35.480 1.00 90.88 80 ALA A O 1
ATOM 650 N N . ASP A 1 81 ? 19.197 -16.134 -35.120 1.00 91.00 81 ASP A N 1
ATOM 651 C CA . ASP A 1 81 ? 17.824 -16.661 -35.039 1.00 91.00 81 ASP A CA 1
ATOM 652 C C . ASP A 1 81 ? 16.945 -15.883 -34.043 1.00 91.00 81 ASP A C 1
ATOM 654 O O . ASP A 1 81 ? 15.826 -15.483 -34.369 1.00 91.00 81 ASP A O 1
ATOM 658 N N . TYR A 1 82 ? 17.480 -15.567 -32.857 1.00 92.50 82 TYR A N 1
ATOM 659 C CA . TYR A 1 82 ? 16.767 -14.778 -31.845 1.00 92.50 82 TYR A CA 1
ATOM 660 C C . TYR A 1 82 ? 16.518 -13.324 -32.290 1.00 92.50 82 TYR A C 1
ATOM 662 O O . TYR A 1 82 ? 15.515 -12.711 -31.920 1.00 92.50 82 TYR A O 1
ATOM 670 N N . GLU A 1 83 ? 17.413 -12.748 -33.098 1.00 93.81 83 GLU A N 1
ATOM 671 C CA . GLU A 1 83 ? 17.244 -11.407 -33.664 1.00 93.81 83 GLU A CA 1
ATOM 672 C C . GLU A 1 83 ? 16.175 -11.407 -34.761 1.00 93.81 83 GLU A C 1
ATOM 674 O O . GLU A 1 83 ? 15.368 -10.479 -34.830 1.00 93.81 83 GLU A O 1
ATOM 679 N N . ALA A 1 84 ? 16.130 -12.456 -35.587 1.00 93.00 84 ALA A N 1
ATOM 680 C CA . ALA A 1 84 ? 15.103 -12.643 -36.607 1.00 93.00 84 ALA A CA 1
ATOM 681 C C . ALA A 1 84 ? 13.713 -12.841 -35.977 1.00 93.00 84 ALA A C 1
ATOM 683 O O . ALA A 1 84 ? 12.737 -12.227 -36.419 1.00 93.00 84 ALA A O 1
ATOM 684 N N . GLU A 1 85 ? 13.621 -13.621 -34.896 1.00 93.81 85 GLU A N 1
ATOM 685 C CA . GLU A 1 85 ? 12.386 -13.779 -34.124 1.00 93.81 85 GLU A CA 1
ATOM 686 C C . GLU A 1 85 ? 11.931 -12.446 -33.507 1.00 93.81 85 GLU A C 1
ATOM 688 O O . GLU A 1 85 ? 10.758 -12.062 -33.610 1.00 93.81 85 GLU A O 1
ATOM 693 N N . ASN A 1 86 ? 12.868 -11.690 -32.924 1.00 92.81 86 ASN A N 1
ATOM 694 C CA . ASN A 1 86 ? 12.591 -10.355 -32.403 1.00 92.81 86 ASN A CA 1
ATOM 695 C C . ASN A 1 86 ? 12.116 -9.400 -33.502 1.00 92.81 86 ASN A C 1
ATOM 697 O O . ASN A 1 86 ? 11.120 -8.704 -33.300 1.00 92.81 86 ASN A O 1
ATOM 701 N N . LEU A 1 87 ? 12.754 -9.398 -34.675 1.00 93.88 87 LEU A N 1
ATOM 702 C CA . LEU A 1 87 ? 12.321 -8.596 -35.818 1.00 93.88 87 LEU A CA 1
ATOM 703 C C . LEU A 1 87 ? 10.890 -8.955 -36.239 1.00 93.88 87 LEU A C 1
ATOM 705 O O . LEU A 1 87 ? 10.060 -8.060 -36.390 1.00 93.88 87 LEU A O 1
ATOM 709 N N . ALA A 1 88 ? 10.568 -10.246 -36.354 1.00 93.38 88 ALA A N 1
ATOM 710 C CA . ALA A 1 88 ? 9.224 -10.709 -36.701 1.00 93.38 88 ALA A CA 1
ATOM 711 C C . ALA A 1 88 ? 8.171 -10.302 -35.652 1.00 93.38 88 ALA A C 1
ATOM 713 O O . ALA A 1 88 ? 7.021 -9.997 -35.986 1.00 93.38 88 ALA A O 1
ATOM 714 N N . ARG A 1 89 ? 8.544 -10.279 -34.366 1.00 92.00 89 ARG A N 1
ATOM 715 C CA . ARG A 1 89 ? 7.688 -9.780 -33.279 1.00 92.00 89 ARG A CA 1
ATOM 716 C C . ARG A 1 89 ? 7.467 -8.270 -33.379 1.00 92.00 89 ARG A C 1
ATOM 718 O O . ARG A 1 89 ? 6.330 -7.819 -33.247 1.00 92.00 89 ARG A O 1
ATOM 725 N N . LEU A 1 90 ? 8.520 -7.501 -33.651 1.00 93.06 90 LEU A N 1
ATOM 726 C CA . LEU A 1 90 ? 8.453 -6.043 -33.793 1.00 93.06 90 LEU A CA 1
ATOM 727 C C . LEU A 1 90 ? 7.674 -5.624 -35.046 1.00 93.06 90 LEU A C 1
ATOM 729 O O . LEU A 1 90 ? 6.884 -4.689 -34.975 1.00 93.06 90 LEU A O 1
ATOM 733 N N . GLN A 1 91 ? 7.813 -6.349 -36.158 1.00 90.50 91 GLN A N 1
ATOM 734 C CA . GLN A 1 91 ? 7.012 -6.147 -37.373 1.00 90.50 91 GLN A CA 1
ATOM 735 C C . GLN A 1 91 ? 5.515 -6.307 -37.107 1.00 90.50 91 GLN A C 1
ATOM 737 O O . GLN A 1 91 ? 4.715 -5.492 -37.563 1.00 90.50 91 GLN A O 1
ATOM 742 N N . ARG A 1 92 ? 5.133 -7.322 -36.320 1.00 91.88 92 ARG A N 1
ATOM 743 C CA . ARG A 1 92 ? 3.741 -7.507 -35.884 1.00 91.88 92 ARG A CA 1
ATOM 744 C C . ARG A 1 92 ? 3.281 -6.382 -34.959 1.00 91.88 92 ARG A C 1
ATOM 746 O O . ARG A 1 92 ? 2.192 -5.851 -35.156 1.00 91.88 92 ARG A O 1
ATOM 753 N N . ALA A 1 93 ? 4.104 -6.001 -33.981 1.00 85.75 93 ALA A N 1
ATOM 754 C CA . ALA A 1 93 ? 3.770 -4.951 -33.017 1.00 85.75 93 ALA A CA 1
ATOM 755 C C . ALA A 1 93 ? 3.635 -3.561 -33.668 1.00 85.75 93 ALA A C 1
ATOM 757 O O . ALA A 1 93 ? 2.749 -2.792 -33.307 1.00 85.75 93 ALA A O 1
ATOM 758 N N . PHE A 1 94 ? 4.474 -3.254 -34.659 1.00 91.50 94 PHE A N 1
ATOM 759 C CA . PHE A 1 94 ? 4.541 -1.949 -35.320 1.00 91.50 94 PHE A CA 1
ATOM 760 C C . PHE A 1 94 ? 4.004 -1.957 -36.752 1.00 91.50 94 PHE A C 1
ATOM 762 O O . PHE A 1 94 ? 4.358 -1.078 -37.535 1.00 91.50 94 PHE A O 1
ATOM 769 N N . ALA A 1 95 ? 3.118 -2.894 -37.104 1.00 89.88 95 ALA A N 1
ATOM 770 C CA . ALA A 1 95 ? 2.634 -3.073 -38.477 1.00 89.88 95 ALA A CA 1
ATOM 771 C C . ALA A 1 95 ? 2.129 -1.767 -39.130 1.00 89.88 95 ALA A C 1
ATOM 773 O O . ALA A 1 95 ? 2.409 -1.506 -40.294 1.00 89.88 95 ALA A O 1
ATOM 774 N N . ARG A 1 96 ? 1.448 -0.899 -38.364 1.00 85.62 96 ARG A N 1
ATOM 775 C CA . ARG A 1 96 ? 0.921 0.396 -38.846 1.00 85.62 96 ARG A CA 1
ATOM 776 C C . ARG A 1 96 ? 1.982 1.484 -39.043 1.00 85.62 96 ARG A C 1
ATOM 778 O O . ARG A 1 96 ? 1.741 2.430 -39.780 1.00 85.62 96 ARG A O 1
ATOM 785 N N . LYS A 1 97 ? 3.129 1.374 -38.368 1.00 87.31 97 LYS A N 1
ATOM 786 C CA . LYS A 1 97 ? 4.245 2.336 -38.419 1.00 87.31 97 LYS A CA 1
ATOM 787 C C . LYS A 1 97 ? 5.467 1.772 -39.152 1.00 87.31 97 LYS A C 1
ATOM 789 O O . LYS A 1 97 ? 6.507 2.426 -39.203 1.00 87.31 97 LYS A O 1
ATOM 794 N N . TRP A 1 98 ? 5.357 0.572 -39.724 1.00 90.81 98 TRP A N 1
ATOM 795 C CA . TRP A 1 98 ? 6.489 -0.150 -40.298 1.00 90.81 98 TRP A CA 1
ATOM 796 C C . TRP A 1 98 ? 7.144 0.600 -41.461 1.00 90.81 98 TRP A C 1
ATOM 798 O O . TRP A 1 98 ? 8.368 0.632 -41.552 1.00 90.81 98 TRP A O 1
ATOM 808 N N . GLU A 1 99 ? 6.356 1.278 -42.299 1.00 89.19 99 GLU A N 1
ATOM 809 C CA . GLU A 1 99 ? 6.888 2.103 -43.392 1.00 89.19 99 GLU A CA 1
ATOM 810 C C . GLU A 1 99 ? 7.800 3.229 -42.885 1.00 89.19 99 GLU A C 1
ATOM 812 O O . GLU A 1 99 ? 8.839 3.504 -43.485 1.00 89.19 99 GLU A O 1
ATOM 817 N N . PHE A 1 100 ? 7.465 3.842 -41.745 1.00 88.25 100 PHE A N 1
ATOM 818 C CA . PHE A 1 100 ? 8.292 4.880 -41.130 1.00 88.25 100 PHE A CA 1
ATOM 819 C C . PHE A 1 100 ? 9.604 4.309 -40.576 1.00 88.25 100 PHE A C 1
ATOM 821 O O . PHE A 1 100 ? 10.671 4.873 -40.817 1.00 88.25 100 PHE A O 1
ATOM 828 N N . ILE A 1 101 ? 9.539 3.155 -39.902 1.00 88.06 101 ILE A N 1
ATOM 829 C CA . ILE A 1 101 ? 10.719 2.425 -39.405 1.00 88.06 101 ILE A CA 1
ATOM 830 C C . ILE A 1 101 ? 11.649 2.060 -40.570 1.00 88.06 101 ILE A C 1
ATOM 832 O O . ILE A 1 101 ? 12.857 2.294 -40.502 1.00 88.06 101 ILE A O 1
ATOM 836 N N . PHE A 1 102 ? 11.085 1.542 -41.663 1.00 90.56 102 PHE A N 1
ATOM 837 C CA . PHE A 1 102 ? 11.832 1.193 -42.868 1.00 90.56 102 PHE A CA 1
ATOM 838 C C . PHE A 1 102 ? 12.495 2.423 -43.503 1.00 90.56 102 PHE A C 1
ATOM 840 O O . PHE A 1 102 ? 13.679 2.380 -43.838 1.00 90.56 102 PHE A O 1
ATOM 847 N N . MET A 1 103 ? 11.771 3.541 -43.615 1.00 87.88 103 MET A N 1
ATOM 848 C CA . MET A 1 103 ? 12.302 4.795 -44.160 1.00 87.88 103 MET A CA 1
ATOM 849 C C . MET A 1 103 ? 13.458 5.350 -43.313 1.00 87.88 103 MET A C 1
ATOM 851 O O . MET A 1 103 ? 14.477 5.778 -43.860 1.00 87.88 103 MET A O 1
ATOM 855 N N . GLN A 1 104 ? 13.342 5.302 -41.981 1.00 88.12 104 GLN A N 1
ATOM 856 C CA . GLN A 1 104 ? 14.421 5.708 -41.077 1.00 88.12 104 GLN A CA 1
ATOM 857 C C . GLN A 1 104 ? 15.644 4.790 -41.186 1.00 88.12 104 GLN A C 1
ATOM 859 O O . GLN A 1 104 ? 16.772 5.285 -41.270 1.00 88.12 104 GLN A O 1
ATOM 864 N N . ALA A 1 105 ? 15.440 3.470 -41.246 1.00 91.38 105 ALA A N 1
ATOM 865 C CA . ALA A 1 105 ? 16.520 2.509 -41.452 1.00 91.38 105 ALA A CA 1
ATOM 866 C C . ALA A 1 105 ? 17.238 2.750 -42.790 1.00 91.38 105 ALA A C 1
ATOM 868 O O . ALA A 1 105 ? 18.468 2.812 -42.833 1.00 91.38 105 ALA A O 1
ATOM 869 N N . GLU A 1 106 ? 16.491 2.974 -43.875 1.00 90.56 106 GLU A N 1
ATOM 870 C CA . GLU A 1 106 ? 17.055 3.270 -45.194 1.00 90.56 106 GLU A CA 1
ATOM 871 C C . GLU A 1 106 ? 17.895 4.559 -45.188 1.00 90.56 106 GLU A C 1
ATOM 873 O O . GLU A 1 106 ? 18.992 4.602 -45.759 1.00 90.56 106 GLU A O 1
ATOM 878 N N . ALA A 1 107 ? 17.407 5.610 -44.519 1.00 90.75 107 ALA A N 1
ATOM 879 C CA . ALA A 1 107 ? 18.130 6.869 -44.369 1.00 90.75 107 ALA A CA 1
ATOM 880 C C . ALA A 1 107 ? 19.461 6.676 -43.620 1.00 90.75 107 ALA A C 1
ATOM 882 O O . ALA A 1 107 ? 20.491 7.189 -44.068 1.00 90.75 107 ALA A O 1
ATOM 883 N N . GLN A 1 108 ? 19.474 5.879 -42.545 1.00 88.19 108 GLN A N 1
ATOM 884 C CA . GLN A 1 108 ? 20.708 5.532 -41.833 1.00 88.19 108 GLN A CA 1
ATOM 885 C C . GLN A 1 108 ? 21.676 4.731 -42.717 1.00 88.19 108 GLN A C 1
ATOM 887 O O . GLN A 1 108 ? 22.845 5.099 -42.811 1.00 88.19 108 GLN A O 1
ATOM 892 N N . VAL A 1 109 ? 21.200 3.726 -43.471 1.00 90.06 109 VAL A N 1
ATOM 893 C CA . VAL A 1 109 ? 22.050 2.980 -44.427 1.00 90.06 109 VAL A CA 1
ATOM 894 C C . VAL A 1 109 ? 22.696 3.920 -45.452 1.00 90.06 109 VAL A C 1
ATOM 896 O O . VAL A 1 109 ? 23.868 3.749 -45.803 1.00 90.06 109 VAL A O 1
ATOM 899 N N . LYS A 1 110 ? 21.954 4.918 -45.954 1.00 90.75 110 LYS A N 1
ATOM 900 C CA . LYS A 1 110 ? 22.475 5.918 -46.903 1.00 90.75 110 LYS A CA 1
ATOM 901 C C . LYS A 1 110 ? 23.592 6.763 -46.282 1.00 90.75 110 LYS A C 1
ATOM 903 O O . LYS A 1 110 ? 24.558 7.070 -46.980 1.00 90.75 110 LYS A O 1
ATOM 908 N N . ILE A 1 111 ? 23.488 7.110 -44.999 1.00 89.00 111 ILE A N 1
ATOM 909 C CA . ILE A 1 111 ? 24.539 7.821 -44.254 1.00 89.00 111 ILE A CA 1
ATOM 910 C C . ILE A 1 111 ? 25.754 6.907 -44.048 1.00 89.00 111 ILE A C 1
ATOM 912 O O . ILE A 1 111 ? 26.874 7.298 -44.378 1.00 89.00 111 ILE A O 1
ATOM 916 N N . ASP A 1 112 ? 25.539 5.666 -43.614 1.00 86.88 112 ASP A N 1
ATOM 917 C CA . ASP A 1 112 ? 26.612 4.701 -43.344 1.00 86.88 112 ASP A CA 1
ATOM 918 C C . ASP A 1 112 ? 27.413 4.345 -44.604 1.00 86.88 112 ASP A C 1
ATOM 920 O O . ASP A 1 112 ? 28.614 4.077 -44.541 1.00 86.88 112 ASP A O 1
ATOM 924 N N . ARG A 1 113 ? 26.779 4.366 -45.784 1.00 87.81 113 ARG A N 1
ATOM 925 C CA . ARG A 1 113 ? 27.457 4.155 -47.076 1.00 87.81 113 ARG A CA 1
ATOM 926 C C . ARG A 1 113 ? 28.430 5.274 -47.454 1.00 87.81 113 ARG A C 1
ATOM 928 O O . ARG A 1 113 ? 29.302 5.014 -48.277 1.00 87.81 113 ARG A O 1
ATOM 935 N N . LYS A 1 114 ? 28.299 6.474 -46.875 1.00 91.19 114 LYS A N 1
ATOM 936 C CA . LYS A 1 114 ? 29.215 7.605 -47.116 1.00 91.19 114 LYS A CA 1
ATOM 937 C C . LYS A 1 114 ? 30.506 7.512 -46.298 1.00 91.19 114 LYS A C 1
ATOM 939 O O . LYS A 1 114 ? 31.454 8.228 -46.599 1.00 91.19 114 LYS A O 1
ATOM 944 N N . LYS A 1 115 ? 30.538 6.659 -45.271 1.00 91.19 115 LYS A N 1
ATOM 945 C CA . LYS A 1 115 ? 31.710 6.436 -44.415 1.00 91.19 115 LYS A CA 1
ATOM 946 C C . LYS A 1 115 ? 32.683 5.442 -45.044 1.00 91.19 115 LYS A C 1
ATOM 948 O O . LYS A 1 115 ? 32.285 4.583 -45.838 1.00 91.19 115 LYS A O 1
ATOM 953 N N . ASP A 1 116 ? 33.950 5.515 -44.639 1.00 94.44 116 ASP A N 1
ATOM 954 C CA . ASP A 1 116 ? 34.948 4.537 -45.069 1.00 94.44 116 ASP A CA 1
ATOM 955 C C . ASP A 1 116 ? 34.606 3.116 -44.568 1.00 94.44 116 ASP A C 1
ATOM 957 O O . ASP A 1 116 ? 33.926 2.902 -43.558 1.00 94.44 116 ASP A O 1
ATOM 961 N N . LYS A 1 117 ? 35.083 2.099 -45.294 1.00 90.06 117 LYS A N 1
ATOM 962 C CA . LYS A 1 117 ? 34.847 0.685 -44.997 1.00 90.06 117 LYS A CA 1
ATOM 963 C C . LYS A 1 117 ? 35.368 0.281 -43.616 1.00 90.06 117 LYS A C 1
ATOM 965 O O . LYS A 1 117 ? 34.701 -0.538 -42.977 1.00 90.06 117 LYS A O 1
ATOM 970 N N . ALA A 1 118 ? 36.527 0.783 -43.183 1.00 90.06 118 ALA A N 1
ATOM 971 C CA . ALA A 1 118 ? 37.085 0.444 -41.875 1.00 90.06 118 ALA A CA 1
ATOM 972 C C . ALA A 1 118 ? 36.286 1.111 -40.748 1.00 90.06 118 ALA A C 1
ATOM 974 O O . ALA A 1 118 ? 35.870 0.429 -39.811 1.00 90.06 118 ALA A O 1
ATOM 975 N N . GLU A 1 119 ? 35.987 2.403 -40.895 1.00 91.44 119 GLU A N 1
ATOM 976 C CA . GLU A 1 119 ? 35.185 3.172 -39.937 1.00 91.44 119 GLU A CA 1
ATOM 977 C C . GLU A 1 119 ? 33.798 2.547 -39.741 1.00 91.44 119 GLU A C 1
ATOM 979 O O . GLU A 1 119 ? 33.395 2.247 -38.616 1.00 91.44 119 GLU A O 1
ATOM 984 N N . ARG A 1 120 ? 33.102 2.235 -40.841 1.00 91.06 120 ARG A N 1
ATOM 985 C CA . ARG A 1 120 ? 31.788 1.585 -40.793 1.00 91.06 120 ARG A CA 1
ATOM 986 C C . ARG A 1 120 ? 31.831 0.239 -40.066 1.00 91.06 120 ARG A C 1
ATOM 988 O O . ARG A 1 120 ? 30.950 -0.040 -39.268 1.00 91.06 120 ARG A O 1
ATOM 995 N N . LYS A 1 121 ? 32.857 -0.595 -40.292 1.00 89.94 121 LYS A N 1
ATOM 996 C CA . LYS A 1 121 ? 32.986 -1.886 -39.585 1.00 89.94 121 LYS A CA 1
ATOM 997 C C . LYS A 1 121 ? 33.094 -1.716 -38.068 1.00 89.94 121 LYS A C 1
ATOM 999 O O . LYS A 1 121 ? 32.591 -2.566 -37.336 1.00 89.94 121 LYS A O 1
ATOM 1004 N N . ILE A 1 122 ? 33.780 -0.669 -37.612 1.00 91.62 122 ILE A N 1
ATOM 1005 C CA . ILE A 1 122 ? 33.934 -0.374 -36.185 1.00 91.62 122 ILE A CA 1
ATOM 1006 C C . ILE A 1 122 ? 32.603 0.122 -35.618 1.00 91.62 122 ILE A C 1
ATOM 1008 O O . ILE A 1 122 ? 32.138 -0.443 -34.629 1.00 91.62 122 ILE A O 1
ATOM 1012 N N . LEU A 1 123 ? 31.962 1.089 -36.280 1.00 92.12 123 LEU A N 1
ATOM 1013 C CA . LEU A 1 123 ? 30.672 1.634 -35.849 1.00 92.12 123 LEU A CA 1
ATOM 1014 C C . LEU A 1 123 ? 29.579 0.557 -35.791 1.00 92.12 123 LEU A C 1
ATOM 1016 O O . LEU A 1 123 ? 28.925 0.431 -34.761 1.00 92.12 123 LEU A O 1
ATOM 1020 N N . ASP A 1 124 ? 29.470 -0.295 -36.820 1.00 91.50 124 ASP A N 1
ATOM 1021 C CA . ASP A 1 124 ? 28.518 -1.418 -36.839 1.00 91.50 124 ASP A CA 1
ATOM 1022 C C . ASP A 1 124 ? 28.717 -2.345 -35.622 1.00 91.50 124 ASP A C 1
ATOM 1024 O O . ASP A 1 124 ? 27.759 -2.827 -35.022 1.00 91.50 124 ASP A O 1
ATOM 1028 N N . SER A 1 125 ? 29.977 -2.622 -35.256 1.00 93.44 125 SER A N 1
ATOM 1029 C CA . SER A 1 125 ? 30.296 -3.512 -34.132 1.00 93.44 125 SER A CA 1
ATOM 1030 C C . SER A 1 125 ? 30.036 -2.877 -32.764 1.00 93.44 125 SER A C 1
ATOM 1032 O O . SER A 1 125 ? 29.663 -3.585 -31.838 1.00 93.44 125 SER A O 1
ATOM 1034 N N . GLN A 1 126 ? 30.219 -1.558 -32.643 1.00 95.38 126 GLN A N 1
ATOM 1035 C CA . GLN A 1 126 ? 29.933 -0.807 -31.420 1.00 95.38 126 GLN A CA 1
ATOM 1036 C C . GLN A 1 126 ? 28.426 -0.712 -31.181 1.00 95.38 126 GLN A C 1
ATOM 1038 O O . GLN A 1 126 ? 27.972 -0.938 -30.061 1.00 95.38 126 GLN A O 1
ATOM 1043 N N . GLU A 1 127 ? 27.654 -0.460 -32.240 1.00 94.56 127 GLU A N 1
ATOM 1044 C CA . GLU A 1 127 ? 26.191 -0.466 -32.186 1.00 94.56 127 GLU A CA 1
ATOM 1045 C C . GLU A 1 127 ? 25.643 -1.872 -31.893 1.00 94.56 127 GLU A C 1
ATOM 1047 O O . GLU A 1 127 ? 24.735 -2.011 -31.080 1.00 94.56 127 GLU A O 1
ATOM 1052 N N . ARG A 1 128 ? 26.232 -2.933 -32.472 1.00 94.88 128 ARG A N 1
ATOM 1053 C CA . ARG A 1 128 ? 25.901 -4.323 -32.102 1.00 94.88 128 ARG A CA 1
ATOM 1054 C C . ARG A 1 128 ? 26.117 -4.574 -30.611 1.00 94.88 128 ARG A C 1
ATOM 1056 O O . ARG A 1 128 ? 25.191 -4.998 -29.936 1.00 94.88 128 ARG A O 1
ATOM 1063 N N . ALA A 1 129 ? 27.300 -4.251 -30.096 1.00 95.88 129 ALA A N 1
ATOM 1064 C CA . ALA A 1 129 ? 27.619 -4.464 -28.688 1.00 95.88 129 ALA A CA 1
ATOM 1065 C C . ALA A 1 129 ? 26.723 -3.657 -27.735 1.00 95.88 129 ALA A C 1
ATOM 1067 O O . ALA A 1 129 ? 26.437 -4.109 -26.632 1.00 95.88 129 ALA A O 1
ATOM 1068 N N . PHE A 1 130 ? 26.250 -2.478 -28.153 1.00 96.19 130 PHE A N 1
ATOM 1069 C CA . PHE A 1 130 ? 25.237 -1.729 -27.408 1.00 96.19 130 PHE A CA 1
ATOM 1070 C C . PHE A 1 130 ? 23.924 -2.517 -27.297 1.00 96.19 130 PHE A C 1
ATOM 1072 O O . PHE A 1 130 ? 23.350 -2.613 -26.210 1.00 96.19 130 PHE A O 1
ATOM 1079 N N . TRP A 1 131 ? 23.460 -3.112 -28.397 1.00 95.62 131 TRP A N 1
ATOM 1080 C CA . TRP A 1 131 ? 22.244 -3.923 -28.392 1.00 95.62 131 TRP A CA 1
ATOM 1081 C C . TRP A 1 131 ? 22.412 -5.260 -27.675 1.00 95.62 131 TRP A C 1
ATOM 1083 O O . TRP A 1 131 ? 21.467 -5.678 -27.017 1.00 95.62 131 TRP A O 1
ATOM 1093 N N . ASP A 1 132 ? 23.597 -5.872 -27.693 1.00 95.19 132 ASP A N 1
ATOM 1094 C CA . ASP A 1 132 ? 23.874 -7.102 -26.936 1.00 95.19 132 ASP A CA 1
ATOM 1095 C C . ASP A 1 132 ? 23.742 -6.898 -25.409 1.00 95.19 132 ASP A C 1
ATOM 1097 O O . ASP A 1 132 ? 23.424 -7.841 -24.690 1.00 95.19 132 ASP A O 1
ATOM 1101 N N . VAL A 1 133 ? 23.911 -5.667 -24.903 1.00 94.81 133 VAL A N 1
ATOM 1102 C CA . VAL A 1 133 ? 23.622 -5.318 -23.495 1.00 94.81 133 VAL A CA 1
ATOM 1103 C C . VAL A 1 133 ? 22.120 -5.149 -23.251 1.00 94.81 133 VAL A C 1
ATOM 1105 O O . VAL A 1 133 ? 21.577 -5.673 -22.283 1.00 94.81 133 VAL A O 1
ATOM 1108 N N . HIS A 1 134 ? 21.433 -4.392 -24.112 1.00 93.25 134 HIS A N 1
ATOM 1109 C CA . HIS A 1 134 ? 20.045 -3.968 -23.872 1.00 93.25 134 HIS A CA 1
ATOM 1110 C C . HIS A 1 134 ? 18.994 -4.970 -24.371 1.00 93.25 134 HIS A C 1
ATOM 1112 O O . HIS A 1 134 ? 17.820 -4.881 -24.000 1.00 93.25 134 HIS A O 1
ATOM 1118 N N . ARG A 1 135 ? 19.381 -5.881 -25.263 1.00 93.06 135 ARG A N 1
ATOM 1119 C CA . ARG A 1 135 ? 18.581 -6.970 -25.838 1.00 93.06 135 ARG A CA 1
ATOM 1120 C C . ARG A 1 135 ? 19.470 -8.226 -25.898 1.00 93.06 135 ARG A C 1
ATOM 1122 O O . ARG A 1 135 ? 19.821 -8.670 -26.992 1.00 93.06 135 ARG A O 1
ATOM 1129 N N . PRO A 1 136 ? 19.873 -8.756 -24.728 1.00 93.00 136 PRO A N 1
ATOM 1130 C CA . PRO A 1 136 ? 20.854 -9.829 -24.649 1.00 93.00 136 PRO A CA 1
ATOM 1131 C C . PRO A 1 136 ? 20.341 -11.126 -25.274 1.00 93.00 136 PRO A C 1
ATOM 1133 O O . PRO A 1 136 ? 19.133 -11.350 -25.398 1.00 93.00 136 PRO A O 1
ATOM 1136 N N . VAL A 1 137 ? 21.284 -11.997 -25.638 1.00 92.69 137 VAL A N 1
ATOM 1137 C CA . VAL A 1 137 ? 20.995 -13.356 -26.113 1.00 92.69 137 VAL A CA 1
ATOM 1138 C C . VAL A 1 137 ? 20.135 -14.088 -25.066 1.00 92.69 137 VAL A C 1
ATOM 1140 O O . VAL A 1 137 ? 20.434 -13.997 -23.870 1.00 92.69 137 VAL A O 1
ATOM 1143 N N . PRO A 1 138 ? 19.073 -14.816 -25.467 1.00 92.38 138 PRO A N 1
ATOM 1144 C CA . PRO A 1 138 ? 18.251 -15.575 -24.529 1.00 92.38 138 PRO A CA 1
ATOM 1145 C C . PRO A 1 138 ? 19.091 -16.504 -23.638 1.00 92.38 138 PRO A C 1
ATOM 1147 O O . PRO A 1 138 ? 19.913 -17.270 -24.132 1.00 92.38 138 PRO A O 1
ATOM 1150 N N . GLY A 1 139 ? 18.878 -16.428 -22.321 1.00 89.31 139 GLY A N 1
ATOM 1151 C CA . GLY A 1 139 ? 19.648 -17.173 -21.315 1.00 89.31 139 GLY A CA 1
ATOM 1152 C C . GLY A 1 139 ? 20.805 -16.389 -20.683 1.00 89.31 139 GLY A C 1
ATOM 1153 O O . GLY A 1 139 ? 21.297 -16.792 -19.631 1.00 89.31 139 GLY A O 1
ATOM 1154 N N . CYS A 1 140 ? 21.209 -15.250 -21.254 1.00 90.44 140 CYS A N 1
ATOM 1155 C CA . CYS A 1 140 ? 22.151 -14.336 -20.610 1.00 90.44 140 CYS A CA 1
ATOM 1156 C C . CYS A 1 140 ? 21.457 -13.451 -19.562 1.00 90.44 140 CYS A C 1
ATOM 1158 O O . CYS A 1 140 ? 20.286 -13.092 -19.695 1.00 90.44 140 CYS A O 1
ATOM 1160 N N . VAL A 1 141 ? 22.205 -13.063 -18.525 1.00 89.50 141 VAL A N 1
ATOM 1161 C CA . VAL A 1 141 ? 21.729 -12.127 -17.498 1.00 89.50 141 VAL A CA 1
ATOM 1162 C C . VAL A 1 141 ? 21.570 -10.736 -18.108 1.00 89.50 141 VAL A C 1
ATOM 1164 O O . VAL A 1 141 ? 22.502 -10.206 -18.711 1.00 89.50 141 VAL A O 1
ATOM 1167 N N . ASN A 1 142 ? 20.406 -10.123 -17.910 1.00 89.88 142 ASN A N 1
ATOM 1168 C CA . ASN A 1 142 ? 20.160 -8.749 -18.319 1.00 89.88 142 ASN A CA 1
ATOM 1169 C C . ASN A 1 142 ? 20.737 -7.770 -17.283 1.00 89.88 142 ASN A C 1
ATOM 1171 O O . ASN A 1 142 ? 20.128 -7.506 -16.249 1.00 89.88 14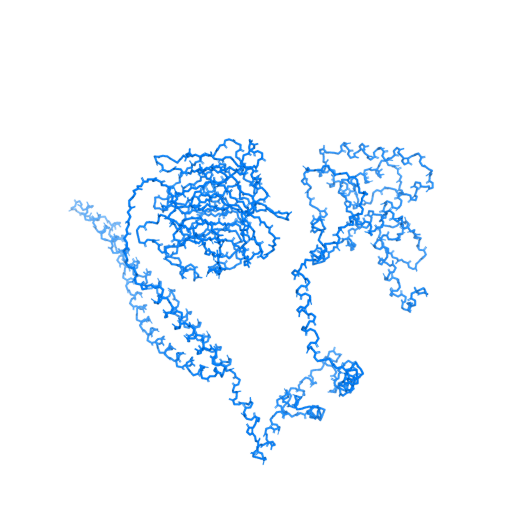2 ASN A O 1
ATOM 1175 N N . THR A 1 143 ? 21.913 -7.212 -17.569 1.00 89.56 143 THR A N 1
ATOM 1176 C CA . THR A 1 143 ? 22.625 -6.284 -16.668 1.00 89.56 143 THR A CA 1
ATOM 1177 C C . THR A 1 143 ? 21.940 -4.924 -16.514 1.00 89.56 143 THR A C 1
ATOM 1179 O O . THR A 1 143 ? 22.291 -4.162 -15.615 1.00 89.56 143 THR A O 1
ATOM 1182 N N . THR A 1 144 ? 20.943 -4.619 -17.352 1.00 86.81 144 THR A N 1
ATOM 1183 C CA . THR A 1 144 ? 20.145 -3.386 -17.252 1.00 86.81 144 THR A CA 1
ATOM 1184 C C . THR A 1 144 ? 18.974 -3.502 -16.271 1.00 86.81 144 THR A C 1
ATOM 1186 O O . THR A 1 144 ? 18.362 -2.492 -15.922 1.00 86.81 144 THR A O 1
ATOM 1189 N N . GLU A 1 145 ? 18.664 -4.710 -15.785 1.00 82.75 145 GLU A N 1
ATOM 1190 C CA . GLU A 1 145 ? 17.625 -4.910 -14.774 1.00 82.75 145 GLU A CA 1
ATOM 1191 C C . GLU A 1 145 ? 18.082 -4.407 -13.404 1.00 82.75 145 GLU A C 1
ATOM 1193 O O . GLU A 1 145 ? 19.149 -4.758 -12.898 1.00 82.75 145 GLU A O 1
ATOM 1198 N N . MET A 1 146 ? 17.245 -3.585 -12.772 1.00 75.81 146 MET A N 1
ATOM 1199 C CA . MET A 1 146 ? 17.548 -2.972 -11.484 1.00 75.81 146 MET A CA 1
ATOM 1200 C C . MET A 1 146 ? 16.565 -3.428 -10.402 1.00 75.81 146 MET A C 1
ATOM 1202 O O . MET A 1 146 ? 15.362 -3.542 -10.637 1.00 75.81 146 MET A O 1
ATOM 1206 N N . ASP A 1 147 ? 17.078 -3.660 -9.185 1.00 73.38 147 ASP A N 1
ATOM 1207 C CA . ASP A 1 147 ? 16.265 -4.066 -8.030 1.00 73.38 147 ASP A CA 1
ATOM 1208 C C . ASP A 1 147 ? 15.132 -3.057 -7.784 1.00 73.38 147 ASP A C 1
ATOM 1210 O O . ASP A 1 147 ? 15.358 -1.846 -7.674 1.00 73.38 147 ASP A O 1
ATOM 1214 N N . ILE A 1 148 ? 13.910 -3.568 -7.625 1.00 71.88 148 ILE A N 1
ATOM 1215 C CA . ILE A 1 148 ? 12.693 -2.789 -7.370 1.00 71.88 148 ILE A CA 1
ATOM 1216 C C . ILE A 1 148 ? 12.835 -1.796 -6.202 1.00 71.88 148 ILE A C 1
ATOM 1218 O O . ILE A 1 148 ? 12.246 -0.715 -6.216 1.00 71.88 148 ILE A O 1
ATOM 1222 N N . ARG A 1 149 ? 13.641 -2.123 -5.188 1.00 70.88 149 ARG A N 1
ATOM 1223 C CA . ARG A 1 149 ? 13.945 -1.264 -4.038 1.00 70.88 149 ARG A CA 1
ATOM 1224 C C . ARG A 1 149 ? 14.891 -0.125 -4.411 1.00 70.88 149 ARG A C 1
ATOM 1226 O O . ARG A 1 149 ? 14.712 0.972 -3.889 1.00 70.88 149 ARG A O 1
ATOM 1233 N N . LYS A 1 150 ? 15.862 -0.353 -5.303 1.00 66.12 150 LYS A N 1
ATOM 1234 C CA . LYS A 1 150 ? 16.782 0.688 -5.810 1.00 66.12 150 LYS A CA 1
ATOM 1235 C C . LYS A 1 150 ? 16.059 1.638 -6.768 1.00 66.12 150 LYS A C 1
ATOM 1237 O O . LYS A 1 150 ? 16.097 2.846 -6.558 1.00 66.12 150 LYS A O 1
ATOM 1242 N N . CYS A 1 151 ? 15.270 1.074 -7.679 1.00 61.84 151 CYS A N 1
ATOM 1243 C CA . CYS A 1 151 ? 14.303 1.755 -8.545 1.00 61.84 151 CYS A CA 1
ATOM 1244 C C . CYS A 1 151 ? 13.362 2.716 -7.806 1.00 61.84 151 CYS A C 1
ATOM 1246 O O . CYS A 1 151 ? 13.001 3.761 -8.329 1.00 61.84 151 CYS A O 1
ATOM 1248 N N . ARG A 1 152 ? 12.960 2.372 -6.577 1.00 56.44 152 ARG A N 1
ATOM 1249 C CA . ARG A 1 152 ? 12.097 3.218 -5.733 1.00 56.44 152 ARG A CA 1
ATOM 1250 C C . ARG A 1 152 ? 12.849 4.308 -4.962 1.00 56.44 152 ARG A C 1
ATOM 1252 O O . ARG A 1 152 ? 12.211 5.248 -4.495 1.00 56.44 152 ARG A O 1
ATOM 1259 N N . ARG A 1 153 ? 14.160 4.150 -4.743 1.00 54.41 153 ARG A N 1
ATOM 1260 C CA . ARG A 1 153 ? 14.999 5.077 -3.956 1.00 54.41 153 ARG A CA 1
ATOM 1261 C C . ARG A 1 153 ? 15.578 6.189 -4.820 1.00 54.41 153 ARG A C 1
ATOM 1263 O O . ARG A 1 153 ? 15.573 7.344 -4.403 1.00 54.41 153 ARG A O 1
ATOM 1270 N N . GLU A 1 154 ? 16.041 5.850 -6.016 1.00 51.75 154 GLU A N 1
ATOM 1271 C CA . GLU A 1 154 ? 16.309 6.838 -7.055 1.00 51.75 154 GLU A CA 1
ATOM 1272 C C . GLU A 1 154 ? 14.946 7.358 -7.517 1.00 51.75 154 GLU A C 1
ATOM 1274 O O . GLU A 1 154 ? 14.142 6.587 -8.026 1.00 51.75 154 GLU A O 1
ATOM 1279 N N . ARG A 1 155 ? 14.617 8.629 -7.261 1.00 45.75 155 ARG A N 1
ATOM 128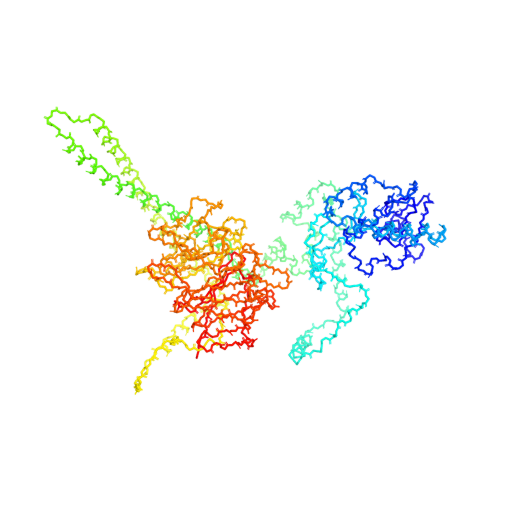0 C CA . ARG A 1 155 ? 13.337 9.249 -7.654 1.00 45.75 155 ARG A CA 1
ATOM 1281 C C . ARG A 1 155 ? 13.230 9.369 -9.184 1.00 45.75 155 ARG A C 1
ATOM 1283 O O . ARG A 1 155 ? 13.276 10.471 -9.717 1.00 45.75 155 ARG A O 1
ATOM 1290 N N . ASN A 1 156 ? 13.137 8.242 -9.882 1.00 42.03 156 ASN A N 1
ATOM 1291 C CA . ASN A 1 156 ? 13.036 8.155 -11.331 1.00 42.03 156 ASN A CA 1
ATOM 1292 C C . ASN A 1 156 ? 12.017 7.054 -11.702 1.00 42.03 156 ASN A C 1
ATOM 1294 O O . ASN A 1 156 ? 12.399 5.920 -12.001 1.00 42.03 156 ASN A O 1
ATOM 1298 N N . PRO A 1 157 ? 10.702 7.351 -11.638 1.00 41.53 157 PRO A N 1
ATOM 1299 C CA . PRO A 1 157 ? 9.635 6.361 -11.830 1.00 41.53 157 PRO A CA 1
ATOM 1300 C C . PRO A 1 157 ? 9.631 5.696 -13.220 1.00 41.53 157 PRO A C 1
ATOM 1302 O O . PRO A 1 157 ? 9.045 4.626 -13.379 1.00 41.53 157 PRO A O 1
ATOM 1305 N N . HIS A 1 158 ? 10.346 6.254 -14.204 1.00 47.38 158 HIS A N 1
ATOM 1306 C CA . HIS A 1 158 ? 10.514 5.663 -15.537 1.00 47.38 158 HIS A CA 1
ATOM 1307 C C . HIS A 1 158 ? 11.318 4.350 -15.547 1.00 47.38 158 HIS A C 1
ATOM 1309 O O . HIS A 1 158 ? 11.058 3.493 -16.390 1.00 47.38 158 HIS A O 1
ATOM 1315 N N . ARG A 1 159 ? 12.200 4.120 -14.562 1.00 47.94 159 ARG A N 1
ATOM 1316 C CA . ARG A 1 159 ? 13.051 2.915 -14.503 1.00 47.94 159 ARG A CA 1
ATOM 1317 C C . ARG A 1 159 ? 12.312 1.632 -14.113 1.00 47.94 159 ARG A C 1
ATOM 1319 O O . ARG A 1 159 ? 12.871 0.546 -14.211 1.00 47.94 159 ARG A O 1
ATOM 1326 N N . VAL A 1 160 ? 11.068 1.727 -13.634 1.00 41.94 160 VAL A N 1
ATOM 1327 C CA . VAL A 1 160 ? 10.431 0.621 -12.889 1.00 41.94 160 VAL A CA 1
ATOM 1328 C C . VAL A 1 160 ? 9.467 -0.222 -13.728 1.00 41.94 160 VAL A C 1
ATOM 1330 O O . VAL A 1 160 ? 9.043 -1.286 -13.281 1.00 41.94 160 VAL A O 1
ATOM 1333 N N . LYS A 1 161 ? 9.112 0.191 -14.951 1.00 40.59 161 LYS A N 1
ATOM 1334 C CA . LYS A 1 161 ? 8.166 -0.568 -15.789 1.00 40.59 161 LYS A CA 1
ATOM 1335 C C . LYS A 1 161 ? 8.450 -0.427 -17.284 1.00 40.59 161 LYS A C 1
ATOM 1337 O O . LYS A 1 161 ? 7.704 0.238 -17.991 1.00 40.59 161 LYS A O 1
ATOM 1342 N N . LYS A 1 162 ? 9.455 -1.136 -17.795 1.00 41.22 162 LYS A N 1
ATOM 1343 C CA . LYS A 1 162 ? 9.469 -1.562 -19.205 1.00 41.22 162 LYS A CA 1
ATOM 1344 C C . LYS A 1 162 ? 9.941 -3.011 -19.279 1.00 41.22 162 LYS A C 1
ATOM 1346 O O . LYS A 1 162 ? 11.110 -3.300 -19.491 1.00 41.22 162 LYS A O 1
ATOM 1351 N N . SER A 1 163 ? 9.004 -3.936 -19.066 1.00 36.84 163 SER A N 1
ATOM 1352 C CA . SER A 1 163 ? 9.184 -5.317 -19.521 1.00 36.84 163 SER A CA 1
ATOM 1353 C C . SER A 1 163 ? 9.440 -5.302 -21.029 1.00 36.84 163 SER A C 1
ATOM 1355 O O . SER A 1 163 ? 8.752 -4.598 -21.770 1.00 36.84 163 SER A O 1
ATOM 1357 N N . VAL A 1 164 ? 10.383 -6.130 -21.480 1.00 43.56 164 VAL A N 1
ATOM 1358 C CA . VAL A 1 164 ? 10.780 -6.356 -22.885 1.00 43.56 164 VAL A CA 1
ATOM 1359 C C . VAL A 1 164 ? 9.598 -6.794 -23.789 1.00 43.56 164 VAL A C 1
ATOM 1361 O O . VAL A 1 164 ? 9.723 -6.856 -25.016 1.00 43.56 164 VAL A O 1
ATOM 1364 N N . TYR A 1 165 ? 8.419 -7.053 -23.209 1.00 37.91 165 TYR A N 1
ATOM 1365 C CA . TYR A 1 165 ? 7.217 -7.545 -23.892 1.00 37.91 165 TYR A CA 1
ATOM 1366 C C . TYR A 1 165 ? 5.950 -6.696 -23.662 1.00 37.91 165 TYR A C 1
ATOM 1368 O O . TYR A 1 165 ? 4.863 -7.117 -24.052 1.00 37.91 165 TYR A O 1
ATOM 1376 N N . GLY A 1 166 ? 6.057 -5.503 -23.067 1.00 33.53 166 GLY A N 1
ATOM 1377 C CA . GLY A 1 166 ? 4.918 -4.588 -22.923 1.00 33.53 166 GLY A CA 1
ATOM 1378 C C . GLY A 1 166 ? 4.587 -3.852 -24.227 1.00 33.53 166 GLY A C 1
ATOM 1379 O O . GLY A 1 166 ? 5.453 -3.208 -24.814 1.00 33.53 166 GLY A O 1
ATOM 1380 N N . VAL A 1 167 ? 3.335 -3.951 -24.677 1.00 28.28 167 VAL A N 1
ATOM 1381 C CA . VAL A 1 167 ? 2.775 -3.188 -25.808 1.00 28.28 167 VAL A CA 1
ATOM 1382 C C . VAL A 1 167 ? 2.832 -1.681 -25.488 1.00 28.28 167 VAL A C 1
ATOM 1384 O O . VAL A 1 167 ? 2.422 -1.313 -24.386 1.00 28.28 167 VAL A O 1
ATOM 1387 N N . PRO A 1 168 ? 3.324 -0.806 -26.389 1.00 36.06 168 PRO A N 1
ATOM 1388 C CA . PRO A 1 168 ? 3.338 0.633 -26.148 1.00 36.06 168 PRO A CA 1
ATOM 1389 C C . PRO A 1 168 ? 1.952 1.247 -26.382 1.00 36.06 168 PRO A C 1
ATOM 1391 O O . PRO A 1 168 ? 1.308 0.969 -27.394 1.00 36.06 168 PRO A O 1
ATOM 1394 N N . ASP A 1 169 ? 1.522 2.090 -25.443 1.00 30.75 169 ASP A N 1
ATOM 1395 C CA . ASP A 1 169 ? 0.437 3.050 -25.643 1.00 30.75 169 ASP A CA 1
ATOM 1396 C C . ASP A 1 169 ? 0.996 4.251 -26.420 1.00 30.75 169 ASP A C 1
ATOM 1398 O O . ASP A 1 169 ? 2.074 4.772 -26.115 1.00 30.75 169 ASP A O 1
ATOM 1402 N N . ASP A 1 170 ? 0.309 4.618 -27.493 1.00 30.73 170 ASP A N 1
ATOM 1403 C CA . ASP A 1 170 ? 0.812 5.504 -28.534 1.00 30.73 170 ASP A CA 1
ATOM 1404 C C . ASP A 1 170 ? 0.413 6.950 -28.219 1.00 30.73 170 ASP A C 1
ATOM 1406 O O . ASP A 1 170 ? -0.729 7.352 -28.436 1.00 30.73 170 ASP A O 1
ATOM 1410 N N . GLY A 1 171 ? 1.360 7.763 -27.746 1.00 33.09 171 GLY A N 1
ATOM 1411 C CA . GLY A 1 171 ? 1.136 9.204 -27.673 1.00 33.09 171 GLY A CA 1
ATOM 1412 C C . GLY A 1 171 ? 2.074 9.966 -26.753 1.00 33.09 171 GLY A C 1
ATOM 1413 O O . GLY A 1 171 ? 1.661 10.349 -25.669 1.00 33.09 171 GLY A O 1
ATOM 1414 N N . GLN A 1 172 ? 3.294 10.253 -27.214 1.00 30.98 172 GLN A N 1
ATOM 1415 C CA . GLN A 1 172 ? 3.945 11.562 -27.050 1.00 30.98 172 GLN A CA 1
ATOM 1416 C C . GLN A 1 172 ? 5.323 11.555 -27.719 1.00 30.98 172 GLN A C 1
ATOM 1418 O O . GLN A 1 172 ? 6.224 10.813 -27.347 1.00 30.98 172 GLN A O 1
ATOM 1423 N N . SER A 1 173 ? 5.484 12.418 -28.717 1.00 30.98 173 SER A N 1
ATOM 1424 C CA . SER A 1 173 ? 6.779 12.829 -29.250 1.00 30.98 173 SER A CA 1
ATOM 1425 C C . SER A 1 173 ? 7.576 13.566 -28.168 1.00 30.98 173 SER A C 1
ATOM 1427 O O . SER A 1 173 ? 7.116 14.603 -27.688 1.00 30.98 173 SER A O 1
ATOM 1429 N N . GLN A 1 174 ? 8.761 13.067 -27.813 1.00 34.75 174 GLN A N 1
ATOM 1430 C CA . GLN A 1 174 ? 9.719 13.744 -26.930 1.00 34.75 174 GLN A CA 1
ATOM 1431 C C . GLN A 1 174 ? 10.991 14.131 -27.715 1.00 34.75 174 GLN A C 1
ATOM 1433 O O . GLN A 1 174 ? 11.413 13.373 -28.592 1.00 34.75 174 GLN A O 1
ATOM 1438 N N . PRO A 1 175 ? 11.602 15.302 -27.444 1.00 32.34 175 PRO A N 1
ATOM 1439 C CA . PRO A 1 175 ? 12.843 15.736 -28.076 1.00 32.34 175 PRO A CA 1
ATOM 1440 C C . PRO A 1 175 ? 14.093 15.142 -27.395 1.00 32.34 175 PRO A C 1
ATOM 1442 O O . PRO A 1 175 ? 14.055 14.673 -26.262 1.00 32.34 175 PRO A O 1
ATOM 1445 N N . SER A 1 176 ? 15.207 15.164 -28.130 1.00 27.03 176 SER A N 1
ATOM 1446 C CA . SER A 1 176 ? 16.497 14.518 -27.836 1.00 27.03 176 SER A CA 1
ATOM 1447 C C . SER A 1 176 ? 17.153 14.892 -26.485 1.00 27.03 176 SER A C 1
ATOM 1449 O O . SER A 1 176 ? 16.968 16.010 -25.999 1.00 27.03 176 SER A O 1
ATOM 1451 N N . PRO A 1 177 ? 18.008 14.018 -25.906 1.00 38.59 177 PRO A N 1
ATOM 1452 C CA . PRO A 1 177 ? 18.556 14.201 -24.566 1.00 38.59 177 PRO A CA 1
ATOM 1453 C C . PRO A 1 177 ? 19.901 14.938 -24.596 1.00 38.59 177 PRO A C 1
ATOM 1455 O O . PRO A 1 177 ? 20.954 14.325 -24.744 1.00 38.59 177 PRO A O 1
ATOM 1458 N N . ILE A 1 178 ? 19.887 16.257 -24.404 1.00 31.61 178 ILE A N 1
ATOM 1459 C CA . ILE A 1 178 ? 21.049 16.984 -23.871 1.00 31.61 178 ILE A CA 1
ATOM 1460 C C . ILE A 1 178 ? 20.534 18.058 -22.912 1.00 31.61 178 ILE A C 1
ATOM 1462 O O . ILE A 1 178 ? 20.353 19.206 -23.296 1.00 31.61 178 ILE A O 1
ATOM 1466 N N . HIS A 1 179 ? 20.297 17.689 -21.653 1.00 31.25 179 HIS A N 1
ATOM 1467 C CA . HIS A 1 179 ? 20.634 18.568 -20.535 1.00 31.25 179 HIS A CA 1
ATOM 1468 C C . HIS A 1 179 ? 20.650 17.792 -19.218 1.00 31.25 179 HIS A C 1
ATOM 1470 O O . HIS A 1 179 ? 19.658 17.222 -18.772 1.00 31.25 179 HIS A O 1
ATOM 1476 N N . ILE A 1 180 ? 21.828 17.800 -18.604 1.00 33.62 180 ILE A N 1
ATOM 1477 C CA . ILE A 1 180 ? 22.112 17.372 -17.239 1.00 33.62 180 ILE A CA 1
ATOM 1478 C C . ILE A 1 180 ? 21.124 18.085 -16.305 1.00 33.62 180 ILE A C 1
ATOM 1480 O O . ILE A 1 180 ? 21.154 19.311 -16.198 1.00 33.62 180 ILE A O 1
ATOM 1484 N N . SER A 1 181 ? 20.239 17.333 -15.645 1.00 30.41 181 SER A N 1
ATOM 1485 C CA . SER A 1 181 ? 19.367 17.868 -14.596 1.00 30.41 181 SER A CA 1
ATOM 1486 C C . SER A 1 181 ? 20.191 18.063 -13.323 1.00 30.41 181 SER A C 1
ATOM 1488 O O . SER A 1 181 ? 20.253 17.201 -12.449 1.00 30.41 181 SER A O 1
ATOM 1490 N N . SER A 1 182 ? 20.866 19.204 -13.221 1.00 38.75 182 SER A N 1
ATOM 1491 C CA . SER A 1 182 ? 21.270 19.746 -11.929 1.00 38.75 182 SER A CA 1
ATOM 1492 C C . SER A 1 182 ? 20.009 20.255 -11.226 1.00 38.75 182 SER A C 1
ATOM 1494 O O . SER A 1 182 ? 19.583 21.393 -11.420 1.00 38.75 182 SER A O 1
ATOM 1496 N N . GLN A 1 183 ? 19.363 19.403 -10.422 1.00 39.09 183 GLN A N 1
ATOM 1497 C CA . GLN A 1 183 ? 18.313 19.894 -9.530 1.00 39.09 183 GLN A CA 1
ATOM 1498 C C . GLN A 1 183 ? 18.907 20.956 -8.587 1.00 39.09 183 GLN A C 1
ATOM 1500 O O . GLN A 1 183 ? 19.977 20.730 -8.013 1.00 39.09 183 GLN A O 1
ATOM 1505 N N . PRO A 1 184 ? 18.246 22.111 -8.402 1.00 41.50 184 PRO A N 1
ATOM 1506 C CA . PRO A 1 184 ? 18.721 23.118 -7.470 1.00 41.50 184 PRO A CA 1
ATOM 1507 C C . PRO A 1 184 ? 18.609 22.573 -6.043 1.00 41.50 184 PRO A C 1
ATOM 1509 O O . PRO A 1 184 ? 17.538 22.152 -5.605 1.00 41.50 184 PRO A O 1
ATOM 1512 N N . ILE A 1 185 ? 19.729 22.584 -5.318 1.00 45.03 185 ILE A N 1
ATOM 1513 C CA . ILE A 1 185 ? 19.805 22.234 -3.896 1.00 45.03 185 ILE A CA 1
ATOM 1514 C C . ILE A 1 185 ? 18.777 23.091 -3.146 1.00 45.03 185 ILE A C 1
ATOM 1516 O O . ILE A 1 185 ? 18.901 24.317 -3.079 1.00 45.03 185 ILE A O 1
ATOM 1520 N N . ARG A 1 186 ? 17.731 22.448 -2.612 1.00 57.28 186 ARG A N 1
ATOM 1521 C CA . ARG A 1 186 ? 16.707 23.117 -1.803 1.00 57.28 186 ARG A CA 1
ATOM 1522 C C . ARG A 1 186 ? 17.393 23.735 -0.587 1.00 57.28 186 ARG A C 1
ATOM 1524 O O . ARG A 1 186 ? 18.052 23.029 0.171 1.00 57.28 186 ARG A O 1
ATOM 1531 N N . LYS A 1 187 ? 17.241 25.048 -0.400 1.00 65.88 187 LYS A N 1
ATOM 1532 C CA . LYS A 1 187 ? 17.756 25.723 0.796 1.00 65.88 187 LYS A CA 1
ATOM 1533 C C . LYS A 1 187 ? 16.982 25.221 2.026 1.00 65.88 187 LYS A C 1
ATOM 1535 O O . LYS A 1 187 ? 15.752 25.145 1.941 1.00 65.88 187 LYS A O 1
ATOM 1540 N N . PRO A 1 188 ? 17.669 24.862 3.125 1.00 67.81 188 PRO A N 1
ATOM 1541 C CA . PRO A 1 188 ? 17.015 24.366 4.331 1.00 67.81 188 PRO A CA 1
ATOM 1542 C C . PRO A 1 188 ? 16.080 25.433 4.906 1.00 67.81 188 PRO A C 1
ATOM 1544 O O . PRO A 1 188 ? 16.401 26.625 4.907 1.00 67.81 188 PRO A O 1
ATOM 1547 N N . THR A 1 189 ? 14.898 25.003 5.348 1.00 83.00 189 THR A N 1
ATOM 1548 C CA . THR A 1 189 ? 13.911 25.886 5.987 1.00 83.00 189 THR A CA 1
ATOM 1549 C C . THR A 1 189 ? 14.262 26.117 7.457 1.00 83.00 189 THR A C 1
ATOM 1551 O O . THR A 1 189 ? 15.075 25.396 8.037 1.00 83.00 189 THR A O 1
ATOM 1554 N N . LYS A 1 190 ? 13.649 27.123 8.090 1.00 82.06 190 LYS A N 1
ATOM 1555 C CA . LYS A 1 190 ? 13.854 27.407 9.520 1.00 82.06 190 LYS A CA 1
ATOM 1556 C C . LYS A 1 190 ? 13.481 26.198 10.387 1.00 82.06 190 LYS A C 1
ATOM 1558 O O . LYS A 1 190 ? 14.154 25.913 11.374 1.00 82.06 190 LYS A O 1
ATOM 1563 N N . GLU A 1 191 ? 12.439 25.473 9.997 1.00 80.69 191 GLU A N 1
ATOM 1564 C CA . GLU A 1 191 ? 11.973 24.258 10.661 1.00 80.69 191 GLU A CA 1
ATOM 1565 C C . GLU A 1 191 ? 12.972 23.102 10.512 1.00 80.69 191 GLU A C 1
ATOM 1567 O O . GLU A 1 191 ? 13.160 22.337 11.458 1.00 80.69 191 GLU A O 1
ATOM 1572 N N . ASP A 1 192 ? 13.641 22.988 9.360 1.00 80.25 192 ASP A N 1
ATOM 1573 C CA . ASP A 1 192 ? 14.687 21.981 9.141 1.00 80.25 192 ASP A CA 1
ATOM 1574 C C . ASP A 1 192 ? 15.900 22.254 10.038 1.00 80.25 192 ASP A C 1
ATOM 1576 O O . ASP A 1 192 ? 16.374 21.347 10.721 1.00 80.25 192 ASP A O 1
ATOM 1580 N N . VAL A 1 193 ? 16.328 23.518 10.124 1.00 85.44 193 VAL A N 1
ATOM 1581 C CA . VAL A 1 193 ? 17.422 23.940 11.014 1.00 85.44 193 VAL A CA 1
ATOM 1582 C C . VAL A 1 193 ? 17.051 23.716 12.481 1.00 85.44 193 VAL A C 1
ATOM 1584 O O . VAL A 1 193 ? 17.874 23.255 13.266 1.00 85.44 193 VAL A O 1
ATOM 1587 N N . GLN A 1 194 ? 15.800 23.976 12.874 1.00 81.50 194 GLN A N 1
ATOM 1588 C CA . GLN A 1 194 ? 15.358 23.737 14.249 1.00 81.50 194 GLN A CA 1
ATOM 1589 C C . GLN A 1 194 ? 15.378 22.244 14.612 1.00 81.50 194 GLN A C 1
ATOM 1591 O O . GLN A 1 194 ? 15.790 21.893 15.718 1.00 81.50 194 GLN A O 1
ATOM 1596 N N . LYS A 1 195 ? 14.972 21.364 13.686 1.00 84.31 195 LYS A N 1
ATOM 1597 C CA . LYS A 1 195 ? 15.078 19.907 13.864 1.00 84.31 195 LYS A CA 1
ATOM 1598 C C . LYS A 1 195 ? 16.529 19.448 13.927 1.00 84.31 195 LYS A C 1
ATOM 1600 O O . LYS A 1 195 ? 16.845 18.582 14.737 1.00 84.31 195 LYS A O 1
ATOM 1605 N N . GLU A 1 196 ? 17.394 20.032 13.104 1.00 88.88 196 GLU A N 1
ATOM 1606 C CA . GLU A 1 196 ? 18.827 19.752 13.114 1.00 88.88 196 GLU A CA 1
ATOM 1607 C C . GLU A 1 196 ? 19.460 20.152 14.452 1.00 88.88 196 GLU A C 1
ATOM 1609 O O . GLU A 1 196 ? 20.165 19.347 15.050 1.00 88.88 196 GLU A O 1
ATOM 1614 N N . ILE A 1 197 ? 19.117 21.324 14.998 1.00 89.94 197 ILE A N 1
ATOM 1615 C CA . ILE A 1 197 ? 19.561 21.758 16.332 1.00 89.94 197 ILE A CA 1
ATOM 1616 C C . ILE A 1 197 ? 19.085 20.780 17.411 1.00 89.94 197 ILE A C 1
ATOM 1618 O O . ILE A 1 197 ? 19.876 20.357 18.251 1.00 89.94 197 ILE A O 1
ATOM 1622 N N . THR A 1 198 ? 17.810 20.382 17.393 1.00 89.75 198 THR A N 1
ATOM 1623 C CA . THR A 1 198 ? 17.289 19.403 18.358 1.00 89.75 198 THR A CA 1
ATOM 1624 C C . THR A 1 198 ? 18.005 18.058 18.236 1.00 89.75 198 THR A C 1
ATOM 1626 O O . THR A 1 198 ? 18.374 17.470 19.250 1.00 89.75 198 THR A O 1
ATOM 1629 N N . PHE A 1 199 ? 18.248 17.583 17.012 1.00 92.12 199 PHE A N 1
ATOM 1630 C CA . PHE A 1 199 ? 18.994 16.352 16.766 1.00 92.12 199 PHE A CA 1
ATOM 1631 C C . PHE A 1 199 ? 20.432 16.442 17.287 1.00 92.12 199 PHE A C 1
ATOM 1633 O O . PHE A 1 199 ? 20.883 15.530 17.978 1.00 92.12 199 PHE A O 1
ATOM 1640 N N . LEU A 1 200 ? 21.134 17.541 16.998 1.00 93.00 200 LEU A N 1
ATOM 1641 C CA . LEU A 1 200 ? 22.508 17.767 17.441 1.00 93.00 200 LEU A CA 1
ATOM 1642 C C . LEU A 1 200 ? 22.606 17.868 18.964 1.00 93.00 200 LEU A C 1
ATOM 1644 O O . LEU A 1 200 ? 23.507 17.264 19.536 1.00 93.00 200 LEU A O 1
ATOM 1648 N N . ASN A 1 201 ? 21.658 18.535 19.628 1.00 91.25 201 ASN A N 1
ATOM 1649 C CA . ASN A 1 201 ? 21.609 18.582 21.092 1.00 91.25 201 ASN A CA 1
ATOM 1650 C C . ASN A 1 201 ? 21.453 17.176 21.690 1.00 91.25 201 ASN A C 1
ATOM 1652 O O . ASN A 1 201 ? 22.210 16.804 22.579 1.00 91.25 201 ASN A O 1
ATOM 1656 N N . ILE A 1 202 ? 20.570 16.344 21.121 1.00 91.06 202 ILE A N 1
ATOM 1657 C CA . ILE A 1 202 ? 20.433 14.938 21.539 1.00 91.06 202 ILE A CA 1
ATOM 1658 C C . ILE A 1 202 ? 21.735 14.153 21.306 1.00 91.06 202 ILE A C 1
ATOM 1660 O O . ILE A 1 202 ? 22.072 13.283 22.106 1.00 91.06 202 ILE A O 1
ATOM 1664 N N . GLN A 1 203 ? 22.473 14.419 20.220 1.00 91.25 203 GLN A N 1
ATOM 1665 C CA . GLN A 1 203 ? 23.768 13.764 19.991 1.00 91.25 203 GLN A CA 1
ATOM 1666 C C . GLN A 1 203 ? 24.854 14.243 20.962 1.00 91.25 203 GLN A C 1
ATOM 1668 O O . GLN A 1 203 ? 25.697 13.438 21.343 1.00 91.25 203 GLN A O 1
ATOM 1673 N N . LEU A 1 204 ? 24.838 15.513 21.375 1.00 91.38 204 LEU A N 1
ATOM 1674 C CA . LEU A 1 204 ? 25.786 16.055 22.354 1.00 91.38 204 LEU A CA 1
ATOM 1675 C C . LEU A 1 204 ? 25.560 15.483 23.756 1.00 91.38 204 LEU A C 1
ATOM 1677 O O . LEU A 1 204 ? 26.528 15.225 24.468 1.00 91.38 204 LEU A O 1
ATOM 1681 N N . ASP A 1 205 ? 24.305 15.218 24.118 1.00 91.94 205 ASP A N 1
ATOM 1682 C CA . ASP A 1 205 ? 23.949 14.614 25.406 1.00 91.94 205 ASP A CA 1
ATOM 1683 C C . ASP A 1 205 ? 24.307 13.116 25.485 1.00 91.94 205 ASP A C 1
ATOM 1685 O O . ASP A 1 205 ? 24.298 12.518 26.564 1.00 91.94 205 ASP A O 1
ATOM 1689 N N . ARG A 1 206 ? 24.648 12.472 24.358 1.00 90.75 206 ARG A N 1
ATOM 1690 C CA . ARG A 1 206 ? 25.063 11.063 24.345 1.00 90.75 206 ARG A CA 1
ATOM 1691 C C . ARG A 1 206 ? 26.474 10.900 24.899 1.00 90.75 206 ARG A C 1
ATOM 1693 O O . ARG A 1 206 ? 27.463 11.315 24.294 1.00 90.75 206 ARG A O 1
ATOM 1700 N N . HIS A 1 207 ? 26.581 10.174 26.007 1.00 91.00 207 HIS A N 1
ATOM 1701 C CA . HIS A 1 207 ? 27.868 9.768 26.557 1.00 91.00 207 HIS A CA 1
ATOM 1702 C C . HIS A 1 207 ? 28.613 8.842 25.589 1.00 91.00 207 HIS A C 1
ATOM 1704 O O . HIS A 1 207 ? 28.204 7.709 25.340 1.00 91.00 207 HIS A O 1
ATOM 1710 N N . CYS A 1 208 ? 29.728 9.334 25.054 1.00 89.56 208 CYS A N 1
ATOM 1711 C CA . CYS A 1 208 ? 30.610 8.574 24.177 1.00 89.56 208 CYS A CA 1
ATOM 1712 C C . CYS A 1 208 ? 31.812 8.023 24.954 1.00 89.56 208 CYS A C 1
ATOM 1714 O O . CYS A 1 208 ? 32.372 8.689 25.826 1.00 89.56 208 CYS A O 1
ATOM 1716 N N . MET A 1 209 ? 32.252 6.819 24.593 1.00 92.94 209 MET A N 1
ATOM 1717 C CA . MET A 1 209 ? 33.501 6.239 25.085 1.00 92.94 209 MET A CA 1
ATOM 1718 C C . MET A 1 209 ? 34.661 6.566 24.139 1.00 92.94 209 MET A C 1
ATOM 1720 O O . MET A 1 209 ? 34.476 6.729 22.933 1.00 92.94 209 MET A O 1
ATOM 1724 N N . LYS A 1 210 ? 35.885 6.638 24.676 1.00 96.06 210 LYS A N 1
ATOM 1725 C CA . LYS A 1 210 ? 37.094 6.782 23.850 1.00 96.06 210 LYS A CA 1
ATOM 1726 C C . LYS A 1 210 ? 37.236 5.566 22.936 1.00 96.06 210 LYS A C 1
ATOM 1728 O O . LYS A 1 210 ? 37.141 4.441 23.418 1.00 96.06 210 LYS A O 1
ATOM 1733 N N . VAL A 1 211 ? 37.555 5.790 21.660 1.00 95.25 211 VAL A N 1
ATOM 1734 C CA . VAL A 1 211 ? 37.734 4.712 20.668 1.00 95.25 211 VAL A CA 1
ATOM 1735 C C . VAL A 1 211 ? 38.758 3.680 21.130 1.00 95.25 211 VAL A C 1
ATOM 1737 O O . VAL A 1 211 ? 38.510 2.496 20.967 1.00 95.25 211 VAL A O 1
ATOM 1740 N N . SER A 1 212 ? 39.849 4.095 21.783 1.00 95.25 212 SER A N 1
ATOM 1741 C CA . SER A 1 212 ? 40.817 3.152 22.357 1.00 95.25 212 SER A CA 1
ATOM 1742 C C . SER A 1 212 ? 40.183 2.216 23.385 1.00 95.25 212 SER A C 1
ATOM 1744 O O . SER A 1 212 ? 40.391 1.018 23.321 1.00 95.25 212 SER A O 1
ATOM 1746 N N . LYS A 1 213 ? 39.326 2.729 24.276 1.00 96.06 213 LYS A N 1
ATOM 1747 C CA . LYS A 1 213 ? 38.615 1.903 25.262 1.00 96.06 213 LYS A CA 1
ATOM 1748 C C . LYS A 1 213 ? 37.570 0.990 24.638 1.00 96.06 213 LYS A C 1
ATOM 1750 O O . LYS A 1 213 ? 37.389 -0.120 25.119 1.00 96.06 213 LYS A O 1
ATOM 1755 N N . VAL A 1 214 ? 36.898 1.447 23.584 1.00 96.25 214 VAL A N 1
ATOM 1756 C CA . VAL A 1 214 ? 35.965 0.604 22.826 1.00 96.25 214 VAL A CA 1
ATOM 1757 C C . VAL A 1 214 ? 36.725 -0.510 22.107 1.00 96.25 214 VAL A C 1
ATOM 1759 O O . VAL A 1 214 ? 36.332 -1.663 22.213 1.00 96.25 214 VAL A O 1
ATOM 1762 N N . ALA A 1 215 ? 37.831 -0.187 21.435 1.00 95.31 215 ALA A N 1
ATOM 1763 C CA . ALA A 1 215 ? 38.669 -1.158 20.740 1.00 95.31 215 ALA A CA 1
ATOM 1764 C C . ALA A 1 215 ? 39.251 -2.194 21.709 1.00 95.31 215 ALA A C 1
ATOM 1766 O O . ALA A 1 215 ? 39.044 -3.382 21.491 1.00 95.31 215 ALA A O 1
ATOM 1767 N N . ASP A 1 21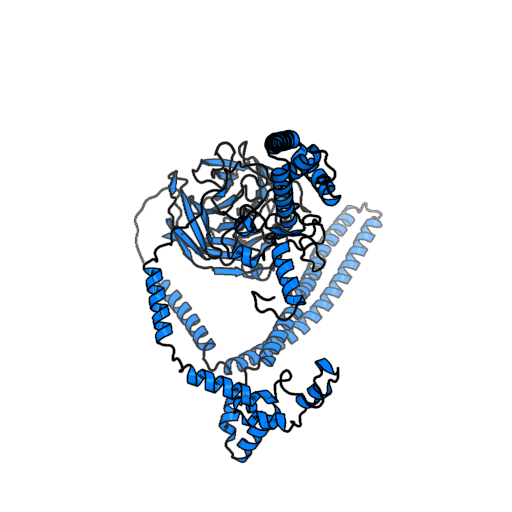6 ? 39.864 -1.753 22.814 1.00 96.50 216 ASP A N 1
ATOM 1768 C CA . ASP A 1 216 ? 40.392 -2.643 23.856 1.00 96.50 216 ASP A CA 1
ATOM 1769 C C . ASP A 1 216 ? 39.292 -3.575 24.394 1.00 96.50 216 ASP A C 1
ATOM 1771 O O . ASP A 1 216 ? 39.512 -4.770 24.572 1.00 96.50 216 ASP A O 1
ATOM 1775 N N . SER A 1 217 ? 38.082 -3.046 24.618 1.00 96.12 217 SER A N 1
ATOM 1776 C CA . SER A 1 217 ? 36.945 -3.834 25.105 1.00 96.12 217 SER A CA 1
ATOM 1777 C C . SER A 1 217 ? 36.447 -4.851 24.078 1.00 96.12 217 SER A C 1
ATOM 1779 O O . SER A 1 217 ? 36.118 -5.970 24.458 1.00 96.12 217 SER A O 1
ATOM 1781 N N . LEU A 1 218 ? 36.354 -4.476 22.800 1.00 95.94 218 LEU A N 1
ATOM 1782 C CA . LEU A 1 218 ? 35.899 -5.374 21.736 1.00 95.94 218 LEU A CA 1
ATOM 1783 C C . LEU A 1 218 ? 36.933 -6.462 21.446 1.00 95.94 218 LEU A C 1
ATOM 1785 O O . LEU A 1 218 ? 36.559 -7.618 21.260 1.00 95.94 218 LEU A O 1
ATOM 1789 N N . MET A 1 219 ? 38.220 -6.108 21.443 1.00 96.00 219 MET A N 1
ATOM 1790 C CA . MET A 1 219 ? 39.315 -7.066 21.307 1.00 96.00 219 MET A CA 1
ATOM 1791 C C . MET A 1 219 ? 39.324 -8.037 22.483 1.00 96.00 219 MET A C 1
ATOM 1793 O O . MET A 1 219 ? 39.272 -9.239 22.257 1.00 96.00 219 MET A O 1
ATOM 1797 N N . GLY A 1 220 ? 39.268 -7.529 23.719 1.00 96.12 220 GLY A N 1
ATOM 1798 C CA . GLY A 1 220 ? 39.227 -8.373 24.913 1.00 96.12 220 GLY A CA 1
ATOM 1799 C C . GLY A 1 220 ? 38.013 -9.303 24.945 1.00 96.12 220 GLY A C 1
ATOM 1800 O O . GLY A 1 220 ? 38.154 -10.476 25.272 1.00 96.12 220 GLY A O 1
ATOM 1801 N N . TYR A 1 221 ? 36.833 -8.818 24.539 1.00 95.50 221 TYR A N 1
ATOM 1802 C CA . TYR A 1 221 ? 35.646 -9.665 24.395 1.00 95.50 221 TYR A CA 1
ATOM 1803 C C . TYR A 1 221 ? 35.850 -10.743 23.322 1.00 95.50 221 TYR A C 1
ATOM 1805 O O . TYR A 1 221 ? 35.574 -11.914 23.556 1.00 95.50 221 TYR A O 1
ATOM 1813 N N . THR A 1 222 ? 36.376 -10.375 22.153 1.00 95.44 222 THR A N 1
ATOM 1814 C CA . THR A 1 222 ? 36.605 -11.332 21.059 1.00 95.44 222 THR A CA 1
ATOM 1815 C C . THR A 1 222 ? 37.625 -12.398 21.457 1.00 95.44 222 THR A C 1
ATOM 1817 O O . THR A 1 222 ? 37.388 -13.577 21.226 1.00 95.44 222 THR A O 1
ATOM 1820 N N . GLU A 1 223 ? 38.726 -12.013 22.105 1.00 95.25 223 GLU A N 1
ATOM 1821 C CA . GLU A 1 223 ? 39.743 -12.938 22.617 1.00 95.25 223 GLU A CA 1
ATOM 1822 C C . GLU A 1 223 ? 39.171 -13.889 23.672 1.00 95.25 223 GLU A C 1
ATOM 1824 O O . GLU A 1 223 ? 39.432 -15.089 23.625 1.00 95.25 223 GLU A O 1
ATOM 1829 N N . GLN A 1 224 ? 38.333 -13.378 24.579 1.00 94.94 224 GLN A N 1
ATOM 1830 C CA . GLN A 1 224 ? 37.692 -14.176 25.624 1.00 94.94 224 GLN A CA 1
ATOM 1831 C C . GLN A 1 224 ? 36.746 -15.252 25.063 1.00 94.94 224 GLN A C 1
ATOM 1833 O O . GLN A 1 224 ? 36.654 -16.340 25.632 1.00 94.94 224 GLN A O 1
ATOM 1838 N N . PHE A 1 225 ? 36.055 -14.963 23.956 1.00 94.62 225 PHE A N 1
ATOM 1839 C CA . PHE A 1 225 ? 35.106 -15.886 23.321 1.00 94.62 225 PHE A CA 1
ATOM 1840 C C . PHE A 1 225 ? 35.690 -16.662 22.131 1.00 94.62 225 PHE A C 1
ATOM 1842 O O . PHE A 1 225 ? 35.000 -17.522 21.591 1.00 94.62 225 PHE A O 1
ATOM 1849 N N . MET A 1 226 ? 36.946 -16.415 21.747 1.00 94.44 226 MET A N 1
ATOM 1850 C CA . MET A 1 226 ? 37.575 -17.011 20.561 1.00 94.44 226 MET A CA 1
ATOM 1851 C C . MET A 1 226 ? 37.543 -18.543 20.583 1.00 94.44 226 MET A C 1
ATOM 1853 O O . MET A 1 226 ? 37.184 -19.157 19.585 1.00 94.44 226 MET A O 1
ATOM 1857 N N . GLU A 1 227 ? 37.841 -19.152 21.735 1.00 91.25 227 GLU A N 1
ATOM 1858 C CA . GLU A 1 227 ? 37.826 -20.615 21.912 1.00 91.25 227 GLU A CA 1
ATOM 1859 C C . GLU A 1 227 ? 36.423 -21.236 21.775 1.00 91.25 227 GLU A C 1
ATOM 1861 O O . GLU A 1 227 ? 36.300 -22.445 21.603 1.00 91.25 227 GLU A O 1
ATOM 1866 N N . TYR A 1 228 ? 35.368 -20.419 21.845 1.00 91.31 228 TYR A N 1
ATOM 1867 C CA . TYR A 1 228 ? 33.969 -20.839 21.754 1.00 91.31 228 TYR A CA 1
ATOM 1868 C C . TYR A 1 228 ? 33.361 -20.563 20.371 1.00 91.31 228 TYR A C 1
ATOM 1870 O O . TYR A 1 228 ? 32.185 -20.866 20.167 1.00 91.31 228 TYR A O 1
ATOM 1878 N N . ASP A 1 229 ? 34.120 -19.975 19.437 1.00 93.50 229 ASP A N 1
ATOM 1879 C CA . ASP A 1 229 ? 33.674 -19.708 18.068 1.00 93.50 229 ASP A CA 1
ATOM 1880 C C . ASP A 1 229 ? 33.980 -20.913 17.152 1.00 93.50 229 ASP A C 1
ATOM 1882 O O . ASP A 1 229 ? 35.152 -21.178 16.862 1.00 93.50 229 ASP A O 1
ATOM 1886 N N . PRO A 1 230 ? 32.957 -21.624 16.630 1.00 90.94 230 PRO A N 1
ATOM 1887 C CA . PRO A 1 230 ? 33.150 -22.802 15.782 1.00 90.94 230 PRO A CA 1
ATOM 1888 C C . PRO A 1 230 ? 33.810 -22.536 14.421 1.00 90.94 230 PRO A C 1
ATOM 1890 O O . PRO A 1 230 ? 34.166 -23.494 13.732 1.00 90.94 230 PRO A O 1
ATOM 1893 N N . PHE A 1 231 ? 33.921 -21.271 13.992 1.00 93.31 231 PHE A N 1
ATOM 1894 C CA . PHE A 1 231 ? 34.617 -20.894 12.757 1.00 93.31 231 PHE A CA 1
ATOM 1895 C C . PHE A 1 231 ? 36.120 -20.688 12.959 1.00 93.31 231 PHE A C 1
ATOM 1897 O O . PHE A 1 231 ? 36.878 -20.767 11.991 1.00 93.31 231 PHE A O 1
ATOM 1904 N N . VAL A 1 232 ? 36.547 -20.407 14.193 1.00 93.38 232 VAL A N 1
ATOM 1905 C CA . VAL A 1 232 ? 37.944 -20.092 14.526 1.00 93.38 232 VAL A CA 1
ATOM 1906 C C . VAL A 1 232 ? 38.605 -21.254 15.260 1.00 93.38 232 VAL A C 1
ATOM 1908 O O . VAL A 1 232 ? 39.741 -21.617 14.948 1.00 93.38 232 VAL A O 1
ATOM 1911 N N . SER A 1 233 ? 37.894 -21.858 16.211 1.00 90.31 233 SER A N 1
ATOM 1912 C CA . SER A 1 233 ? 38.382 -22.956 17.038 1.00 90.31 233 SER A CA 1
ATOM 1913 C C . SER A 1 233 ? 37.648 -24.260 16.732 1.00 90.31 233 SER A C 1
ATOM 1915 O O . SER A 1 233 ? 36.474 -24.279 16.362 1.00 90.31 233 SER A O 1
ATOM 1917 N N . ALA A 1 234 ? 38.363 -25.378 16.873 1.00 88.12 234 ALA A N 1
ATOM 1918 C CA . ALA A 1 234 ? 37.776 -26.698 16.688 1.00 88.12 234 ALA A CA 1
ATOM 1919 C C . ALA A 1 234 ? 36.762 -26.986 17.805 1.00 88.12 234 ALA A C 1
ATOM 1921 O O . ALA A 1 234 ? 37.061 -26.811 18.984 1.00 88.12 234 ALA A O 1
ATOM 1922 N N . THR A 1 235 ? 35.572 -27.445 17.421 1.00 86.50 235 THR A N 1
ATOM 1923 C CA . THR A 1 235 ? 34.518 -27.871 18.349 1.00 86.50 235 THR A CA 1
ATOM 1924 C C . THR A 1 235 ? 34.711 -29.335 18.723 1.00 86.50 235 THR A C 1
ATOM 1926 O O . THR A 1 235 ? 34.981 -30.167 17.857 1.00 86.50 235 THR A O 1
ATOM 1929 N N . GLU A 1 236 ? 34.565 -29.660 20.007 1.00 85.31 236 GLU A N 1
ATOM 1930 C CA . GLU A 1 236 ? 34.666 -31.034 20.508 1.00 85.31 236 GLU A CA 1
ATOM 1931 C C . GLU A 1 236 ? 33.263 -31.610 20.777 1.00 85.31 236 GLU A C 1
ATOM 1933 O O . GLU A 1 236 ? 32.494 -30.975 21.495 1.00 85.31 236 GLU A O 1
ATOM 1938 N N . PRO A 1 237 ? 32.906 -32.806 20.260 1.00 86.94 237 PRO A N 1
ATOM 1939 C CA . PRO A 1 237 ? 33.772 -33.744 19.539 1.00 86.94 237 PRO A CA 1
ATOM 1940 C C . PRO A 1 237 ? 34.019 -33.378 18.067 1.00 86.94 237 PRO A C 1
ATOM 1942 O O . PRO A 1 237 ? 35.077 -33.708 17.538 1.00 86.94 237 PRO A O 1
ATOM 1945 N N . SER A 1 238 ? 33.068 -32.723 17.398 1.00 91.31 238 SER A N 1
ATOM 1946 C CA . SER A 1 238 ? 33.227 -32.216 16.030 1.00 91.31 238 SER A CA 1
ATOM 1947 C C . SER A 1 238 ? 32.151 -31.178 15.695 1.00 91.31 238 SER A C 1
ATOM 1949 O O . SER A 1 238 ? 31.138 -31.091 16.390 1.00 91.31 238 SER A O 1
ATOM 1951 N N . ASN A 1 239 ? 32.355 -30.403 14.622 1.00 91.81 239 ASN A N 1
ATOM 1952 C CA . ASN A 1 239 ? 31.351 -29.463 14.126 1.00 91.81 239 ASN A CA 1
ATOM 1953 C C . ASN A 1 239 ? 30.257 -30.230 13.361 1.00 91.81 239 ASN A C 1
ATOM 1955 O O . ASN A 1 239 ? 30.564 -30.747 12.280 1.00 91.81 239 ASN A O 1
ATOM 1959 N N . PRO A 1 240 ? 28.994 -30.238 13.834 1.00 93.94 240 PRO A N 1
ATOM 1960 C CA . PRO A 1 240 ? 27.925 -31.026 13.220 1.00 93.94 240 PRO A CA 1
ATOM 1961 C C . PRO A 1 240 ? 27.678 -30.716 11.739 1.00 93.94 240 PRO A C 1
ATOM 1963 O O . PRO A 1 240 ? 27.244 -31.588 11.000 1.00 93.94 240 PRO A O 1
ATOM 1966 N N . TRP A 1 241 ? 27.986 -29.497 11.276 1.00 93.44 241 TRP A N 1
ATOM 1967 C CA . TRP A 1 241 ? 27.810 -29.090 9.872 1.00 93.44 241 TRP A CA 1
ATOM 1968 C C . TRP A 1 241 ? 28.878 -29.638 8.917 1.00 93.44 241 TRP A C 1
ATOM 1970 O O . TRP A 1 241 ? 28.736 -29.512 7.703 1.00 93.44 241 TRP A O 1
ATOM 1980 N N . ILE A 1 242 ? 29.978 -30.168 9.457 1.00 93.56 242 ILE A N 1
ATOM 1981 C CA . ILE A 1 242 ? 31.100 -30.720 8.684 1.00 93.56 242 ILE A CA 1
ATOM 1982 C C . ILE A 1 242 ? 31.126 -32.245 8.809 1.00 93.56 242 ILE A C 1
ATOM 1984 O O . ILE A 1 242 ? 31.448 -32.933 7.842 1.00 93.56 242 ILE A O 1
ATOM 1988 N N . SER A 1 243 ? 30.835 -32.766 10.002 1.00 92.94 243 SER A N 1
ATOM 1989 C CA . SER A 1 243 ? 30.912 -34.196 10.313 1.00 92.94 243 SER A CA 1
ATOM 1990 C C . SER A 1 243 ? 29.576 -34.934 10.225 1.00 92.94 243 SER A C 1
ATOM 1992 O O . SER A 1 243 ? 29.586 -36.161 10.300 1.00 92.94 243 SER A O 1
ATOM 1994 N N . ASP A 1 244 ? 28.455 -34.213 10.103 1.00 92.06 244 ASP A N 1
ATOM 1995 C CA . ASP A 1 244 ? 27.088 -34.738 10.220 1.00 92.06 244 ASP A CA 1
ATOM 1996 C C . ASP A 1 244 ? 26.818 -35.481 11.556 1.00 92.06 244 ASP A C 1
ATOM 1998 O O . ASP A 1 244 ? 25.887 -36.281 11.660 1.00 92.06 244 ASP A O 1
ATOM 2002 N N . ASP A 1 245 ? 27.617 -35.209 12.599 1.00 92.75 245 ASP A N 1
ATOM 2003 C CA . ASP A 1 245 ? 27.479 -35.766 13.952 1.00 92.75 245 ASP A CA 1
ATOM 2004 C C . ASP A 1 245 ? 26.845 -34.745 14.913 1.00 92.75 245 ASP A C 1
ATOM 2006 O O . ASP A 1 245 ? 27.428 -33.703 15.213 1.00 92.75 245 ASP A O 1
ATOM 2010 N N . THR A 1 246 ? 25.655 -35.052 15.440 1.00 92.94 246 THR A N 1
ATOM 2011 C CA . THR A 1 246 ? 24.893 -34.158 16.331 1.00 92.94 246 THR A CA 1
ATOM 2012 C C . THR A 1 246 ? 25.316 -34.219 17.798 1.00 92.94 246 THR A C 1
ATOM 2014 O O . THR A 1 246 ? 24.787 -33.453 18.605 1.00 92.94 246 THR A O 1
ATOM 2017 N N . THR A 1 247 ? 26.287 -35.069 18.155 1.00 92.19 247 THR A N 1
ATOM 2018 C CA . THR A 1 247 ? 26.713 -35.298 19.547 1.00 92.19 247 THR A CA 1
ATOM 2019 C C . THR A 1 247 ? 27.076 -34.002 20.282 1.00 92.19 247 THR A C 1
ATOM 2021 O O . THR A 1 247 ? 26.781 -33.856 21.467 1.00 92.19 247 THR A O 1
ATOM 2024 N N . PHE A 1 248 ? 27.672 -33.023 19.591 1.00 89.94 248 PHE A N 1
ATOM 2025 C CA . PHE A 1 248 ? 27.980 -31.711 20.173 1.00 89.94 248 PHE A CA 1
ATOM 2026 C C . PHE A 1 248 ? 26.730 -30.971 20.683 1.00 89.94 248 PHE A C 1
ATOM 2028 O O . PHE A 1 248 ? 26.737 -30.435 21.790 1.00 89.94 248 PHE A O 1
ATOM 2035 N N . TRP A 1 249 ? 25.639 -30.962 19.909 1.00 92.12 249 TRP A N 1
ATOM 2036 C CA . TRP A 1 249 ? 24.392 -30.302 20.312 1.00 92.12 249 TRP A CA 1
ATOM 2037 C C . TRP A 1 249 ? 23.744 -30.989 21.512 1.00 92.12 249 TRP A C 1
ATOM 2039 O O . TRP A 1 249 ? 23.239 -30.308 22.405 1.00 92.12 249 TRP A O 1
ATOM 2049 N N . ASP A 1 250 ? 23.802 -32.320 21.558 1.00 90.75 250 ASP A N 1
ATOM 2050 C CA . ASP A 1 250 ? 23.258 -33.103 22.668 1.00 90.75 250 ASP A CA 1
ATOM 2051 C C . ASP A 1 250 ? 24.020 -32.832 23.977 1.00 90.75 250 ASP A C 1
ATOM 2053 O O . ASP A 1 250 ? 23.407 -32.691 25.039 1.00 90.75 250 ASP A O 1
ATOM 2057 N N . LEU A 1 251 ? 25.350 -32.689 23.903 1.00 87.06 251 LEU A N 1
ATOM 2058 C CA . LEU A 1 251 ? 26.194 -32.320 25.045 1.00 87.06 251 LEU A CA 1
ATOM 2059 C C . LEU A 1 251 ? 25.902 -30.897 25.544 1.00 87.06 251 LEU A C 1
ATOM 2061 O O . LEU A 1 251 ? 25.768 -30.683 26.750 1.00 87.06 251 LEU A O 1
ATOM 2065 N N . GLU A 1 252 ? 25.743 -29.930 24.638 1.00 86.44 252 GLU A N 1
ATOM 2066 C CA . GLU A 1 252 ? 25.416 -28.546 25.004 1.00 86.44 252 GLU A CA 1
ATOM 2067 C C . GLU A 1 252 ? 23.991 -28.398 25.568 1.00 86.44 252 GLU A C 1
ATOM 2069 O O . GLU A 1 252 ? 23.759 -27.553 26.433 1.00 86.44 252 GLU A O 1
ATOM 2074 N N . ALA A 1 253 ? 23.041 -29.247 25.162 1.00 85.88 253 ALA A N 1
ATOM 2075 C CA . ALA A 1 253 ? 21.684 -29.284 25.718 1.00 85.88 253 ALA A CA 1
ATOM 2076 C C . ALA A 1 253 ? 21.577 -30.064 27.047 1.00 85.88 253 ALA A C 1
ATOM 2078 O O . ALA A 1 253 ? 20.551 -29.992 27.734 1.00 85.88 253 ALA A O 1
ATOM 2079 N N . GLY A 1 254 ? 22.621 -30.809 27.420 1.00 82.44 254 GLY A N 1
ATOM 2080 C CA . GLY A 1 254 ? 22.656 -31.651 28.611 1.00 82.44 254 GLY A CA 1
ATOM 2081 C C . GLY A 1 254 ? 22.459 -30.886 29.926 1.00 82.44 254 GLY A C 1
ATOM 2082 O O . GLY A 1 254 ? 22.756 -29.692 30.043 1.00 82.44 254 GLY A O 1
ATOM 2083 N N . ARG A 1 255 ? 21.962 -31.599 30.949 1.00 77.62 255 ARG A N 1
ATOM 2084 C CA . ARG A 1 255 ? 21.848 -31.080 32.329 1.00 77.62 255 ARG A CA 1
ATOM 2085 C C . ARG A 1 255 ? 23.198 -30.978 33.034 1.00 77.62 255 ARG A C 1
ATOM 2087 O O . ARG A 1 255 ? 23.346 -30.133 33.912 1.00 77.62 255 ARG A O 1
ATOM 2094 N N . ASP A 1 256 ? 24.143 -31.828 32.647 1.00 85.81 256 ASP A N 1
ATOM 2095 C CA . ASP A 1 256 ? 25.502 -31.835 33.171 1.00 85.81 256 ASP A CA 1
ATOM 2096 C C . ASP A 1 256 ? 26.384 -30.980 32.250 1.00 85.81 256 ASP A C 1
ATOM 2098 O O . ASP A 1 256 ? 26.660 -31.384 31.119 1.00 85.81 256 ASP A O 1
ATOM 2102 N N . PRO A 1 257 ? 26.783 -29.769 32.678 1.00 88.12 257 PRO A N 1
ATOM 2103 C CA . PRO A 1 257 ? 27.511 -28.844 31.823 1.00 88.12 257 PRO A CA 1
ATOM 2104 C C . PRO A 1 257 ? 28.957 -29.310 31.611 1.00 88.12 257 PRO A C 1
ATOM 2106 O O . PRO A 1 257 ? 29.630 -29.763 32.541 1.00 88.12 257 PRO A O 1
ATOM 2109 N N . SER A 1 258 ? 29.464 -29.137 30.388 1.00 88.94 258 SER A N 1
ATOM 2110 C CA . SER A 1 258 ? 30.875 -29.361 30.066 1.00 88.94 258 SER A CA 1
ATOM 2111 C C . SER A 1 258 ? 31.785 -28.371 30.808 1.00 88.94 258 SER A C 1
ATOM 2113 O O . SER A 1 258 ? 31.359 -27.301 31.253 1.00 88.94 258 SER A O 1
ATOM 2115 N N . GLN A 1 259 ? 33.080 -28.685 30.916 1.00 89.44 259 GLN A N 1
ATOM 2116 C CA . GLN A 1 259 ? 34.035 -27.783 31.571 1.00 89.44 259 GLN A CA 1
ATOM 2117 C C . GLN A 1 259 ? 34.102 -26.411 30.879 1.00 89.44 259 GLN A C 1
ATOM 2119 O O . GLN A 1 259 ? 34.224 -25.388 31.553 1.00 89.44 259 GLN A O 1
ATOM 2124 N N . GLN A 1 260 ? 34.024 -26.382 29.547 1.00 87.69 260 GLN A N 1
ATOM 2125 C CA . GLN A 1 260 ? 34.018 -25.142 28.770 1.00 87.69 260 GLN A CA 1
ATOM 2126 C C . GLN A 1 260 ? 32.746 -24.331 29.043 1.00 87.69 260 GLN A C 1
ATOM 2128 O O . GLN A 1 260 ? 32.829 -23.139 29.341 1.00 87.69 260 GLN A O 1
ATOM 2133 N N . ARG A 1 261 ? 31.581 -24.987 29.067 1.00 90.38 261 ARG A N 1
ATOM 2134 C CA . ARG A 1 261 ? 30.301 -24.348 29.391 1.00 90.38 261 ARG A CA 1
ATOM 2135 C C . ARG A 1 261 ? 30.306 -23.708 30.784 1.00 90.38 261 ARG A C 1
ATOM 2137 O O . ARG A 1 261 ? 29.904 -22.558 30.921 1.00 90.38 261 ARG A O 1
ATOM 2144 N N . VAL A 1 262 ? 30.867 -24.383 31.793 1.00 93.06 262 VAL A N 1
ATOM 2145 C CA . VAL A 1 262 ? 31.022 -23.812 33.148 1.00 93.06 262 VAL A CA 1
ATOM 2146 C C . VAL A 1 262 ? 32.021 -22.650 33.181 1.00 93.06 262 VAL A C 1
ATOM 2148 O O . VAL A 1 262 ? 31.766 -21.641 33.836 1.00 93.06 262 VAL A O 1
ATOM 2151 N N . LYS A 1 263 ? 33.155 -22.748 32.469 1.00 93.38 263 LYS A N 1
ATOM 2152 C CA . LYS A 1 263 ? 34.139 -21.649 32.381 1.00 93.38 263 LYS A CA 1
ATOM 2153 C C . LYS A 1 263 ? 33.518 -20.375 31.804 1.00 93.38 263 LYS A C 1
ATOM 2155 O O . LYS A 1 263 ? 33.820 -19.289 32.296 1.00 93.38 263 LYS A O 1
ATOM 2160 N N . LYS A 1 264 ? 32.617 -20.514 30.827 1.00 93.31 264 LYS A N 1
ATOM 2161 C CA . LYS A 1 264 ? 31.892 -19.400 30.206 1.00 93.31 264 LYS A CA 1
ATOM 2162 C C . LYS A 1 264 ? 31.064 -18.595 31.212 1.00 93.31 264 LYS A C 1
ATOM 2164 O O . LYS A 1 264 ? 31.020 -17.371 31.126 1.00 93.31 264 LYS A O 1
ATOM 2169 N N . TRP A 1 265 ? 30.475 -19.246 32.219 1.00 94.69 265 TRP A N 1
ATOM 2170 C CA . TRP A 1 265 ? 29.738 -18.556 33.289 1.00 94.69 265 TRP A CA 1
ATOM 2171 C C . TRP A 1 265 ? 30.623 -17.591 34.088 1.00 94.69 265 TRP A C 1
ATOM 2173 O O . TRP A 1 265 ? 30.135 -16.601 34.623 1.00 94.69 265 TRP A O 1
ATOM 2183 N N . GLY A 1 266 ? 31.932 -17.851 34.154 1.00 93.94 266 GLY A N 1
ATOM 2184 C CA . GLY A 1 266 ? 32.901 -16.986 34.826 1.00 93.94 266 GLY A CA 1
ATOM 2185 C C . GLY A 1 266 ? 33.220 -15.689 34.076 1.00 93.94 266 GLY A C 1
ATOM 2186 O O . GLY A 1 266 ? 33.890 -14.824 34.636 1.00 93.94 266 GLY A O 1
ATOM 2187 N N . PHE A 1 267 ? 32.766 -15.532 32.828 1.00 94.50 267 PHE A N 1
ATOM 2188 C CA . PHE A 1 267 ? 33.032 -14.330 32.034 1.00 94.50 267 PHE A CA 1
ATOM 2189 C C . PHE A 1 267 ? 32.198 -13.139 32.488 1.00 94.50 267 PHE A C 1
ATOM 2191 O O . PHE A 1 267 ? 32.693 -12.013 32.533 1.00 94.50 267 PHE A O 1
ATOM 2198 N N . SER A 1 268 ? 30.939 -13.381 32.847 1.00 93.38 268 SER A N 1
ATOM 2199 C CA . SER A 1 268 ? 30.060 -12.367 33.412 1.00 93.38 268 SER A CA 1
ATOM 2200 C C . SER A 1 268 ? 28.879 -13.017 34.126 1.00 93.38 268 SER A C 1
ATOM 2202 O O . SER A 1 268 ? 28.479 -14.141 33.820 1.00 93.38 268 SER A O 1
ATOM 2204 N N . LEU A 1 269 ? 28.260 -12.266 35.040 1.00 90.31 269 LEU A N 1
ATOM 2205 C CA . LEU A 1 269 ? 27.004 -12.678 35.666 1.00 90.31 269 LEU A CA 1
ATOM 2206 C C . LEU A 1 269 ? 25.909 -12.937 34.617 1.00 90.31 269 LEU A C 1
ATOM 2208 O O . LEU A 1 269 ? 25.085 -13.824 34.794 1.00 90.31 269 LEU A O 1
ATOM 2212 N N . GLU A 1 270 ? 25.913 -12.193 33.510 1.00 90.25 270 GLU A N 1
ATOM 2213 C CA . GLU A 1 270 ? 24.942 -12.367 32.432 1.00 90.25 270 GLU A CA 1
ATOM 2214 C C . GLU A 1 270 ? 25.075 -13.740 31.756 1.00 90.25 270 GLU A C 1
ATOM 2216 O O . GLU A 1 270 ? 24.065 -14.399 31.527 1.00 90.25 270 GLU A O 1
ATOM 2221 N N . GLU A 1 271 ? 26.297 -14.215 31.497 1.00 92.44 271 GLU A N 1
ATOM 2222 C CA . GLU A 1 271 ? 26.514 -15.545 30.909 1.00 92.44 271 GLU A CA 1
ATOM 2223 C C . GLU A 1 271 ? 26.101 -16.671 31.866 1.00 92.44 271 GLU A C 1
ATOM 2225 O O . GLU A 1 271 ? 25.504 -17.656 31.432 1.00 92.44 271 GLU A O 1
ATOM 2230 N N . ALA A 1 272 ? 26.335 -16.502 33.172 1.00 91.31 272 ALA A N 1
ATOM 2231 C CA . ALA A 1 272 ? 25.849 -17.437 34.188 1.00 91.31 272 ALA A CA 1
ATOM 2232 C C . ALA A 1 272 ? 24.311 -17.468 34.277 1.00 91.31 272 ALA A C 1
ATOM 2234 O O . ALA A 1 272 ? 23.733 -18.526 34.506 1.00 91.31 272 ALA A O 1
ATOM 2235 N N . LEU A 1 273 ? 23.644 -16.322 34.093 1.00 88.62 273 LEU A N 1
ATOM 2236 C CA . LEU A 1 273 ? 22.181 -16.209 34.153 1.00 88.62 273 LEU A CA 1
ATOM 2237 C C . LEU A 1 273 ? 21.478 -16.648 32.859 1.00 88.62 273 LEU A C 1
ATOM 2239 O O . LEU A 1 273 ? 20.335 -17.106 32.927 1.00 88.62 273 LEU A O 1
ATOM 2243 N N . LYS A 1 274 ? 22.134 -16.515 31.698 1.00 88.88 274 LYS A N 1
ATOM 2244 C CA . LYS A 1 274 ? 21.635 -17.015 30.403 1.00 88.88 274 LYS A CA 1
ATOM 2245 C C . LYS A 1 274 ? 21.588 -18.539 30.355 1.00 88.88 274 LYS A C 1
ATOM 2247 O O . LYS A 1 274 ? 20.692 -19.096 29.726 1.00 88.88 274 LYS A O 1
ATOM 2252 N N . ASP A 1 275 ? 22.544 -19.206 30.995 1.00 88.94 275 ASP A N 1
ATOM 2253 C CA . ASP A 1 275 ? 22.601 -20.662 31.044 1.00 88.94 275 ASP A CA 1
ATOM 2254 C C . ASP A 1 275 ? 21.667 -21.221 32.137 1.00 88.94 275 ASP A C 1
ATOM 2256 O O . ASP A 1 275 ? 21.840 -20.888 33.313 1.00 88.94 275 ASP A O 1
ATOM 2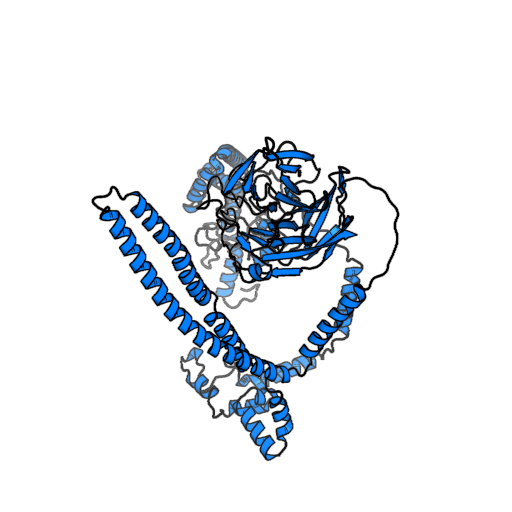260 N N . PRO A 1 276 ? 20.710 -22.113 31.810 1.00 88.38 276 PRO A N 1
ATOM 2261 C CA . PRO A 1 276 ? 19.835 -22.725 32.809 1.00 88.38 276 PRO A CA 1
ATOM 2262 C C . PRO A 1 276 ? 20.591 -23.437 33.939 1.00 88.38 276 PRO A C 1
ATOM 2264 O O . PRO A 1 276 ? 20.229 -23.288 35.106 1.00 88.38 276 PRO A O 1
ATOM 2267 N N . ALA A 1 277 ? 21.659 -24.174 33.614 1.00 89.75 277 ALA A N 1
ATOM 2268 C CA . ALA A 1 277 ? 22.453 -24.886 34.610 1.00 89.75 277 ALA A CA 1
ATOM 2269 C C . ALA A 1 277 ? 23.290 -23.912 35.457 1.00 89.75 277 ALA A C 1
ATOM 2271 O O . ALA A 1 277 ? 23.424 -24.111 36.665 1.00 89.75 277 ALA A O 1
ATOM 2272 N N . GLY A 1 278 ? 23.798 -22.834 34.851 1.00 89.88 278 GLY A N 1
ATOM 2273 C CA . GLY A 1 278 ? 24.542 -21.782 35.552 1.00 89.88 278 GLY A CA 1
ATOM 2274 C C . GLY A 1 278 ? 23.673 -21.045 36.565 1.00 89.88 278 GLY A C 1
ATOM 2275 O O . GLY A 1 278 ? 24.053 -20.888 37.729 1.00 89.88 278 GLY A O 1
ATOM 2276 N N . ARG A 1 279 ? 22.453 -20.688 36.156 1.00 89.06 279 ARG A N 1
ATOM 2277 C CA . ARG A 1 279 ? 21.457 -20.035 37.008 1.00 89.06 279 ARG A CA 1
ATOM 2278 C C . ARG A 1 279 ? 21.067 -20.899 38.205 1.00 89.06 279 ARG A C 1
ATOM 2280 O O . ARG A 1 279 ? 21.006 -20.387 39.323 1.00 89.06 279 ARG A O 1
ATOM 2287 N N . ASP A 1 280 ? 20.834 -22.192 37.991 1.00 89.19 280 ASP A N 1
ATOM 2288 C CA . ASP A 1 280 ? 20.460 -23.123 39.062 1.00 89.19 280 ASP A CA 1
ATOM 2289 C C . ASP A 1 280 ? 21.583 -23.279 40.097 1.00 89.19 280 ASP A C 1
ATOM 2291 O O . ASP A 1 280 ? 21.323 -23.314 41.302 1.00 89.19 280 ASP A O 1
ATOM 2295 N N . GLN A 1 281 ? 22.841 -23.342 39.651 1.00 90.31 281 GLN A N 1
ATOM 2296 C CA . GLN A 1 281 ? 23.991 -23.405 40.557 1.00 90.31 281 GLN A CA 1
ATOM 2297 C C . GLN A 1 281 ? 24.191 -22.091 41.318 1.00 90.31 281 GLN A C 1
ATOM 2299 O O . GLN A 1 281 ? 24.440 -22.112 42.524 1.00 90.31 281 GLN A O 1
ATOM 2304 N N . PHE A 1 282 ? 24.022 -20.947 40.649 1.00 91.25 282 PHE A N 1
ATOM 2305 C CA . PHE A 1 282 ? 24.118 -19.639 41.295 1.00 91.25 282 PHE A CA 1
ATOM 2306 C C . PHE A 1 282 ? 23.021 -19.443 42.352 1.00 91.25 282 PHE A C 1
ATOM 2308 O O . PHE A 1 282 ? 23.299 -18.965 43.451 1.00 91.25 282 PHE A O 1
ATOM 2315 N N . LEU A 1 283 ? 21.794 -19.892 42.072 1.00 87.62 283 LEU A N 1
ATOM 2316 C CA . LEU A 1 283 ? 20.702 -19.877 43.044 1.00 87.62 283 LEU A CA 1
ATOM 2317 C C . LEU A 1 283 ? 21.009 -20.756 44.263 1.00 87.62 283 LEU A C 1
ATOM 2319 O O . LEU A 1 283 ? 20.881 -20.278 45.388 1.00 87.62 283 LEU A O 1
ATOM 2323 N N . LYS A 1 284 ? 21.471 -21.999 44.057 1.00 90.25 284 LYS A N 1
ATOM 2324 C CA . LYS A 1 284 ? 21.869 -22.902 45.155 1.00 90.25 284 LYS A CA 1
ATOM 2325 C C . LYS A 1 284 ? 22.952 -22.290 46.041 1.00 90.25 284 LYS A C 1
ATOM 2327 O O . LYS A 1 284 ? 22.879 -22.397 47.263 1.00 90.25 284 LYS A O 1
ATOM 2332 N N . PHE A 1 285 ? 23.934 -21.625 45.432 1.00 92.69 285 PHE A N 1
ATOM 2333 C CA . PHE A 1 285 ? 24.973 -20.907 46.165 1.00 92.69 285 PHE A CA 1
ATOM 2334 C C . PHE A 1 285 ? 24.377 -19.794 47.041 1.00 92.69 285 PHE A C 1
ATOM 2336 O O . PHE A 1 285 ? 24.616 -19.758 48.248 1.00 92.69 285 PHE A O 1
ATOM 2343 N N . LEU A 1 286 ? 23.526 -18.933 46.481 1.00 90.06 286 LEU A N 1
ATOM 2344 C CA . LEU A 1 286 ? 22.903 -17.853 47.251 1.00 90.06 286 LEU A CA 1
ATOM 2345 C C . LEU A 1 286 ? 21.958 -18.361 48.352 1.00 90.06 286 LEU A C 1
ATOM 2347 O O . LEU A 1 286 ? 21.795 -17.699 49.376 1.00 90.06 286 LEU A O 1
ATOM 2351 N N . GLU A 1 287 ? 21.325 -19.519 48.160 1.00 90.25 287 GLU A N 1
ATOM 2352 C CA . GLU A 1 287 ? 20.514 -20.176 49.190 1.00 90.25 287 GLU A CA 1
ATOM 2353 C C . GLU A 1 287 ? 21.366 -20.678 50.357 1.00 90.25 287 GLU A C 1
ATOM 2355 O O . GLU A 1 287 ? 20.959 -20.506 51.506 1.00 90.25 287 GLU A O 1
ATOM 2360 N N . SER A 1 288 ? 22.559 -21.223 50.086 1.00 92.94 288 SER A N 1
ATOM 2361 C CA . SER A 1 288 ? 23.497 -21.628 51.144 1.00 92.94 288 SER A CA 1
ATOM 2362 C C . SER A 1 288 ? 24.026 -20.453 51.974 1.00 92.94 288 SER A C 1
ATOM 2364 O O . SER A 1 288 ? 24.299 -20.621 53.159 1.00 92.94 288 SER A O 1
ATOM 2366 N N . GLU A 1 289 ? 24.085 -19.259 51.380 1.00 92.56 289 GLU A N 1
ATOM 2367 C CA . GLU A 1 289 ? 24.516 -18.011 52.028 1.00 92.56 289 GLU A CA 1
ATOM 2368 C C . GLU A 1 289 ? 23.335 -17.178 52.565 1.00 92.56 289 GLU A C 1
ATOM 2370 O O . GLU A 1 289 ? 23.492 -16.003 52.901 1.00 92.56 289 GLU A O 1
ATOM 2375 N N . PHE A 1 290 ? 22.121 -17.749 52.591 1.00 83.56 290 PHE A N 1
ATOM 2376 C CA . PHE A 1 290 ? 20.883 -17.075 53.016 1.00 83.56 290 PHE A CA 1
ATOM 2377 C C . PHE A 1 290 ? 20.633 -15.717 52.326 1.00 83.56 290 PHE A C 1
ATOM 2379 O O . PHE A 1 290 ? 19.938 -14.860 52.858 1.00 83.56 290 PHE A O 1
ATOM 2386 N N . SER A 1 291 ? 21.178 -15.529 51.122 1.00 86.69 291 SER A N 1
ATOM 2387 C CA . SER A 1 291 ? 21.197 -14.261 50.373 1.00 86.69 291 SER A CA 1
ATOM 2388 C C . SER A 1 291 ? 20.506 -14.381 49.010 1.00 86.69 291 SER A C 1
ATOM 2390 O O . SER A 1 291 ? 20.670 -13.549 48.119 1.00 86.69 291 SER A O 1
ATOM 2392 N N . SER A 1 292 ? 19.712 -15.438 48.832 1.00 84.00 292 SER A N 1
ATOM 2393 C CA . SER A 1 292 ? 18.955 -15.710 47.604 1.00 84.00 292 SER A CA 1
ATOM 2394 C C . SER A 1 292 ? 17.881 -14.675 47.296 1.00 84.00 292 SER A C 1
ATOM 2396 O O . SER A 1 292 ? 17.370 -14.675 46.185 1.00 84.00 292 SER A O 1
ATOM 2398 N N . GLU A 1 293 ? 17.558 -13.782 48.231 1.00 75.62 293 GLU A N 1
ATOM 2399 C CA . GLU A 1 293 ? 16.473 -12.806 48.135 1.00 75.62 293 GLU A CA 1
ATOM 2400 C C . GLU A 1 293 ? 16.547 -11.953 46.877 1.00 75.62 293 GLU A C 1
ATOM 2402 O O . GLU A 1 293 ? 15.534 -11.839 46.213 1.00 75.62 293 GLU A O 1
ATOM 2407 N N . ASN A 1 294 ? 17.717 -11.433 46.492 1.00 73.50 294 ASN A N 1
ATOM 2408 C CA . ASN A 1 294 ? 17.852 -10.569 45.313 1.00 73.50 294 ASN A CA 1
ATOM 2409 C C . ASN A 1 294 ? 17.631 -11.327 44.002 1.00 73.50 294 ASN A C 1
ATOM 2411 O O . ASN A 1 294 ? 16.898 -10.852 43.144 1.00 73.50 294 ASN A O 1
ATOM 2415 N N . LEU A 1 295 ? 18.205 -12.527 43.860 1.00 72.06 295 LEU A N 1
ATOM 2416 C CA . LEU A 1 295 ? 17.961 -13.371 42.686 1.00 72.06 295 LEU A CA 1
ATOM 2417 C C . LEU A 1 295 ? 16.520 -13.894 42.687 1.00 72.06 295 LEU A C 1
ATOM 2419 O O . LEU A 1 295 ? 15.882 -13.967 41.644 1.00 72.06 295 LEU A O 1
ATOM 2423 N N . ARG A 1 296 ? 15.981 -14.198 43.870 1.00 65.00 296 ARG A N 1
ATOM 2424 C CA . ARG A 1 296 ? 14.574 -14.530 44.067 1.00 65.00 296 ARG A CA 1
ATOM 2425 C C . ARG A 1 296 ? 13.664 -13.335 43.822 1.00 65.00 296 ARG A C 1
ATOM 2427 O O . ARG A 1 296 ? 12.532 -13.606 43.478 1.00 65.00 296 ARG A O 1
ATOM 2434 N N . LEU A 1 297 ? 14.120 -12.084 43.962 1.00 53.72 297 LEU A N 1
ATOM 2435 C CA . LEU A 1 297 ? 13.365 -10.856 43.686 1.00 53.72 297 LEU A CA 1
ATOM 2436 C C . LEU A 1 297 ? 13.308 -10.582 42.187 1.00 53.72 297 LEU A C 1
ATOM 2438 O O . LEU A 1 297 ? 12.241 -10.316 41.651 1.00 53.72 297 LEU A O 1
ATOM 2442 N N . THR A 1 298 ? 14.430 -10.773 41.494 1.00 54.38 298 THR A N 1
ATOM 2443 C CA . THR A 1 298 ? 14.461 -10.839 40.027 1.00 54.38 298 THR A CA 1
ATOM 2444 C C . THR A 1 298 ? 13.633 -12.020 39.501 1.00 54.38 298 THR A C 1
ATOM 2446 O O . THR A 1 298 ? 13.085 -11.941 38.410 1.00 54.38 298 THR A O 1
ATOM 2449 N N . ASN A 1 299 ? 13.488 -13.095 40.290 1.00 50.69 299 ASN A N 1
ATOM 2450 C CA . ASN A 1 299 ? 12.546 -14.189 40.023 1.00 50.69 299 ASN A CA 1
ATOM 2451 C C . ASN A 1 299 ? 11.126 -13.951 40.612 1.00 50.69 299 ASN A C 1
ATOM 2453 O O . ASN A 1 299 ? 10.232 -14.754 40.333 1.00 50.69 299 ASN A O 1
ATOM 2457 N N . SER A 1 300 ? 10.904 -12.922 41.453 1.00 45.84 300 SER A N 1
ATOM 2458 C CA . SER A 1 300 ? 9.622 -12.608 42.129 1.00 45.84 300 SER A CA 1
ATOM 2459 C C . SER A 1 300 ? 8.885 -11.443 41.486 1.00 45.84 300 SER A C 1
ATOM 2461 O O . SER A 1 300 ? 7.659 -11.376 41.598 1.00 45.84 300 SER A O 1
ATOM 2463 N N . GLU A 1 301 ? 9.581 -10.623 40.695 1.00 51.94 301 GLU A N 1
ATOM 2464 C CA . GLU A 1 301 ? 9.070 -10.261 39.379 1.00 51.94 301 GLU A CA 1
ATOM 2465 C C . GLU A 1 301 ? 8.847 -11.576 38.633 1.00 51.94 301 GLU A C 1
ATOM 2467 O O . GLU A 1 301 ? 9.665 -11.999 37.820 1.00 51.94 301 GLU A O 1
ATOM 2472 N N . GLN A 1 302 ? 7.771 -12.294 38.990 1.00 53.03 302 GLN A N 1
ATOM 2473 C CA . GLN A 1 302 ? 7.368 -13.448 38.219 1.00 53.03 302 GLN A CA 1
ATOM 2474 C C . GLN A 1 302 ? 7.255 -12.907 36.802 1.00 53.03 302 GLN A C 1
ATOM 2476 O O . GLN A 1 302 ? 6.495 -11.945 36.605 1.00 53.03 302 GLN A O 1
ATOM 2481 N N . PRO A 1 303 ? 8.042 -13.444 35.851 1.00 57.16 303 PRO A N 1
ATOM 2482 C CA . PRO A 1 303 ? 7.901 -13.043 34.471 1.00 57.16 303 PRO A CA 1
ATOM 2483 C C . PRO A 1 303 ? 6.416 -13.141 34.181 1.00 57.16 303 PRO A C 1
ATOM 2485 O O . PRO A 1 303 ? 5.783 -14.131 34.572 1.00 57.16 303 PRO A O 1
ATOM 2488 N N . PHE A 1 304 ? 5.861 -12.058 33.633 1.00 57.81 304 PHE A N 1
ATOM 2489 C CA . PHE A 1 304 ? 4.435 -11.974 33.365 1.00 57.81 304 PHE A CA 1
ATOM 2490 C C . PHE A 1 304 ? 4.013 -13.322 32.771 1.00 57.81 304 PHE A C 1
ATOM 2492 O O . PHE A 1 304 ? 4.667 -13.759 31.820 1.00 57.81 304 PHE A O 1
ATOM 2499 N N . PRO A 1 305 ? 3.052 -14.046 33.373 1.00 67.50 305 PRO A N 1
ATOM 2500 C CA . PRO A 1 305 ? 2.827 -15.443 33.036 1.00 67.50 305 PRO A CA 1
ATOM 2501 C C . PRO A 1 305 ? 2.158 -15.500 31.6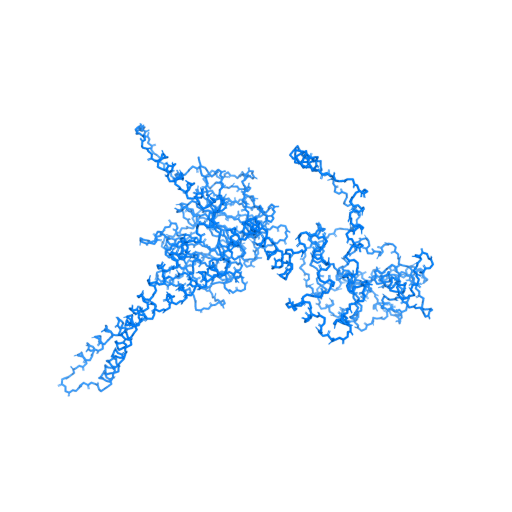64 1.00 67.50 305 PRO A C 1
ATOM 2503 O O . PRO A 1 305 ? 0.938 -15.589 31.545 1.00 67.50 305 PRO A O 1
ATOM 2506 N N . HIS A 1 306 ? 2.986 -15.404 30.623 1.00 67.88 306 HIS A N 1
ATOM 2507 C CA . HIS A 1 306 ? 2.591 -15.374 29.224 1.00 67.88 306 HIS A CA 1
ATOM 2508 C C . HIS A 1 306 ? 1.828 -16.640 28.872 1.00 67.88 306 HIS A C 1
ATOM 2510 O O . HIS A 1 306 ? 0.863 -16.553 28.131 1.00 67.88 306 HIS A O 1
ATOM 2516 N N . ASP A 1 307 ? 2.173 -17.769 29.493 1.00 73.19 307 ASP A N 1
ATOM 2517 C CA . ASP A 1 307 ? 1.436 -19.019 29.353 1.00 73.19 307 ASP A CA 1
ATOM 2518 C C . ASP A 1 307 ? 0.022 -18.910 29.920 1.00 73.19 307 ASP A C 1
ATOM 2520 O O . ASP A 1 307 ? -0.910 -19.399 29.299 1.00 73.19 307 ASP A O 1
ATOM 2524 N N . LYS A 1 308 ? -0.183 -18.220 31.053 1.00 74.50 308 LYS A N 1
ATOM 2525 C CA . LYS A 1 308 ? -1.533 -17.968 31.587 1.00 74.50 308 LYS A CA 1
ATOM 2526 C C . LYS A 1 308 ? -2.298 -16.971 30.735 1.00 74.50 308 LYS A C 1
ATOM 2528 O O . LYS A 1 308 ? -3.477 -17.180 30.503 1.00 74.50 308 LYS A O 1
ATOM 2533 N N . LEU A 1 309 ? -1.649 -15.917 30.234 1.00 74.00 309 LEU A N 1
ATOM 2534 C CA . LEU A 1 309 ? -2.294 -14.995 29.296 1.00 74.00 309 LEU A CA 1
ATOM 2535 C C . LEU A 1 309 ? -2.668 -15.708 27.993 1.00 74.00 309 LEU A C 1
ATOM 2537 O O . LEU A 1 309 ? -3.781 -15.519 27.527 1.00 74.00 309 LEU A O 1
ATOM 2541 N N . SER A 1 310 ? -1.784 -16.551 27.458 1.00 73.31 310 SER A N 1
ATOM 2542 C CA . SER A 1 310 ? -2.045 -17.388 26.288 1.00 73.31 310 SER A CA 1
ATOM 2543 C C . SER A 1 310 ? -3.162 -18.369 26.590 1.00 73.31 310 SER A C 1
ATOM 2545 O O . SER A 1 310 ? -4.081 -18.469 25.807 1.00 73.31 310 SER A O 1
ATOM 2547 N N . THR A 1 311 ? -3.172 -19.015 27.757 1.00 79.75 311 THR A N 1
ATOM 2548 C CA . THR A 1 311 ? -4.249 -19.936 28.153 1.00 79.75 311 THR A CA 1
ATOM 2549 C C . THR A 1 311 ? -5.576 -19.197 28.313 1.00 79.75 311 THR A C 1
ATOM 2551 O O . THR A 1 311 ? -6.606 -19.717 27.912 1.00 79.75 311 THR A O 1
ATOM 2554 N N . VAL A 1 312 ? -5.578 -17.972 28.848 1.00 78.56 312 VAL A N 1
ATOM 2555 C CA . VAL A 1 312 ? -6.761 -17.102 28.935 1.00 78.56 312 VAL A CA 1
ATOM 2556 C C . VAL A 1 312 ? -7.194 -16.628 27.548 1.00 78.56 312 VAL A C 1
ATOM 2558 O O . VAL A 1 312 ? -8.388 -16.561 27.292 1.00 78.56 312 VAL A O 1
ATOM 2561 N N . GLU A 1 313 ? -6.267 -16.327 26.641 1.00 75.81 313 GLU A N 1
ATOM 2562 C CA . GLU A 1 313 ? -6.534 -15.927 25.254 1.00 75.81 313 GLU A CA 1
ATOM 2563 C C . GLU A 1 313 ? -7.046 -17.107 24.413 1.00 75.81 313 GLU A C 1
ATOM 2565 O O . GLU A 1 313 ? -8.009 -16.966 23.660 1.00 75.81 313 GLU A O 1
ATOM 2570 N N . ASP A 1 314 ? -6.482 -18.292 24.614 1.00 79.00 314 ASP A N 1
ATOM 2571 C CA . ASP A 1 314 ? -6.873 -19.565 24.021 1.00 79.00 314 ASP A CA 1
ATOM 2572 C C . ASP A 1 314 ? -8.224 -20.011 24.576 1.00 79.00 314 ASP A C 1
ATOM 2574 O O . ASP A 1 314 ? -9.108 -20.372 23.814 1.00 79.00 314 ASP A O 1
ATOM 2578 N N . ASN A 1 315 ? -8.456 -19.907 25.885 1.00 76.69 315 ASN A N 1
ATOM 2579 C CA . ASN A 1 315 ? -9.751 -20.198 26.495 1.00 76.69 315 ASN A CA 1
ATOM 2580 C C . ASN A 1 315 ? -10.795 -19.145 26.124 1.00 76.69 315 ASN A C 1
ATOM 2582 O O . ASN A 1 315 ? -11.944 -19.503 25.904 1.00 76.69 315 ASN A O 1
ATOM 2586 N N . ALA A 1 316 ? -10.435 -17.866 25.998 1.00 73.50 316 ALA A N 1
ATOM 2587 C CA . ALA A 1 316 ? -11.346 -16.821 25.539 1.00 73.50 316 ALA A CA 1
ATOM 2588 C C . ALA A 1 316 ? -11.684 -16.995 24.056 1.00 73.50 316 ALA A C 1
ATOM 2590 O O . ALA A 1 316 ? -12.841 -16.842 23.680 1.00 73.50 316 ALA A O 1
ATOM 2591 N N . SER A 1 317 ? -10.715 -17.354 23.213 1.00 73.00 317 SER A N 1
ATOM 2592 C CA . SER A 1 317 ? -10.941 -17.653 21.795 1.00 73.00 317 SER A CA 1
ATOM 2593 C C . SER A 1 317 ? -11.681 -18.979 21.600 1.00 73.00 317 SER A C 1
ATOM 2595 O O . SER A 1 317 ? -12.543 -19.071 20.724 1.00 73.00 317 SER A O 1
ATOM 2597 N N . LYS A 1 318 ? -11.444 -19.974 22.461 1.00 70.62 318 LYS A N 1
ATOM 2598 C CA . LYS A 1 318 ? -12.202 -21.226 22.536 1.00 70.62 318 LYS A CA 1
ATOM 2599 C C . LYS A 1 318 ? -13.630 -20.989 23.012 1.00 70.62 318 LYS A C 1
ATOM 2601 O O . LYS A 1 318 ? -14.549 -21.458 22.370 1.00 70.62 318 LYS A O 1
ATOM 2606 N N . CYS A 1 319 ? -13.836 -20.160 24.028 1.00 65.56 319 CYS A N 1
ATOM 2607 C CA . CYS A 1 319 ? -15.143 -19.678 24.476 1.00 65.56 319 CYS A CA 1
ATOM 2608 C C . CYS A 1 319 ? -15.852 -18.936 23.325 1.00 65.56 319 CYS A C 1
ATOM 2610 O O . CYS A 1 319 ? -16.984 -19.254 22.977 1.00 65.56 319 CYS A O 1
ATOM 2612 N N . ASN A 1 320 ? -15.154 -18.054 22.604 1.00 64.38 320 ASN A N 1
ATOM 2613 C CA . ASN A 1 320 ? -15.709 -17.335 21.451 1.00 64.38 320 ASN A CA 1
ATOM 2614 C C . ASN A 1 320 ? -16.035 -18.264 20.256 1.00 64.38 320 ASN A C 1
ATOM 2616 O O . ASN A 1 320 ? -16.988 -18.015 19.511 1.00 64.38 320 ASN A O 1
ATOM 2620 N N . SER A 1 321 ? -15.270 -19.347 20.074 1.00 63.25 321 SER A N 1
ATOM 2621 C CA . SER A 1 321 ? -15.478 -20.345 19.012 1.00 63.25 321 SER A CA 1
ATOM 2622 C C . SER A 1 321 ? -16.494 -21.445 19.380 1.00 63.25 321 SER A C 1
ATOM 2624 O O . SER A 1 321 ? -17.255 -21.892 18.527 1.00 63.25 321 SER A O 1
ATOM 2626 N N . GLU A 1 322 ? -16.602 -21.843 20.649 1.00 58.62 322 GLU A N 1
ATOM 2627 C CA . GLU A 1 322 ? -17.605 -22.795 21.151 1.00 58.62 322 GLU A CA 1
ATOM 2628 C C . GLU A 1 322 ? -18.979 -22.133 21.350 1.00 58.62 322 GLU A C 1
ATOM 2630 O O . GLU A 1 322 ? -20.004 -22.766 21.077 1.00 58.62 322 GLU A O 1
ATOM 2635 N N . ILE A 1 323 ? -19.012 -20.846 21.725 1.00 58.97 323 ILE A N 1
ATOM 2636 C CA . ILE A 1 323 ? -20.222 -19.998 21.818 1.00 58.97 323 ILE A CA 1
ATOM 2637 C C . ILE A 1 323 ? -20.522 -19.322 20.475 1.00 58.97 323 ILE A C 1
ATOM 2639 O O . ILE A 1 323 ? -21.327 -18.392 20.389 1.00 58.97 323 ILE A O 1
ATOM 2643 N N . THR A 1 324 ? -19.886 -19.750 19.378 1.00 53.84 324 THR A N 1
ATOM 2644 C CA . THR A 1 324 ? -20.134 -19.082 18.105 1.00 53.84 324 THR A CA 1
ATOM 2645 C C . THR A 1 324 ? -21.616 -19.138 17.760 1.00 53.84 324 THR A C 1
ATOM 2647 O O . THR A 1 324 ? -22.275 -20.178 17.823 1.00 53.84 324 THR A O 1
ATOM 2650 N N . ARG A 1 325 ? -22.078 -17.977 17.293 1.00 53.22 325 ARG A N 1
ATOM 2651 C CA . ARG A 1 325 ? -23.269 -17.686 16.491 1.00 53.22 325 ARG A CA 1
ATOM 2652 C C . ARG A 1 325 ? -23.812 -18.874 15.682 1.00 53.22 325 ARG A C 1
ATOM 2654 O O . ARG A 1 325 ? -25.009 -18.947 15.503 1.00 53.22 325 ARG A O 1
ATOM 2661 N N . GLN A 1 326 ? -22.974 -19.805 15.226 1.00 49.59 326 GLN A N 1
ATOM 2662 C CA . GLN A 1 326 ? -23.325 -21.044 14.526 1.00 49.59 326 GLN A CA 1
ATOM 2663 C C . GLN A 1 326 ? -24.290 -21.961 15.302 1.00 49.59 326 GLN A C 1
ATOM 2665 O O . GLN A 1 326 ? -25.245 -22.458 14.711 1.00 49.59 326 GLN A O 1
ATOM 2670 N N . LYS A 1 327 ? -24.104 -22.135 16.619 1.00 56.28 327 LYS A N 1
ATOM 2671 C CA . LYS A 1 327 ? -25.021 -22.928 17.457 1.00 56.28 327 LYS A CA 1
ATOM 2672 C C . LYS A 1 327 ? -26.333 -22.180 17.715 1.00 56.28 327 LYS A C 1
ATOM 2674 O O . LYS A 1 327 ? -27.403 -22.780 17.696 1.00 56.28 327 LYS A O 1
ATOM 2679 N N . THR A 1 328 ? -26.282 -20.863 17.917 1.00 57.91 328 THR A N 1
ATOM 2680 C CA . THR A 1 328 ? -27.480 -20.007 18.026 1.00 57.91 328 THR A CA 1
ATOM 2681 C C . THR A 1 328 ? -28.269 -19.973 16.711 1.00 57.91 328 THR A C 1
ATOM 2683 O O . THR A 1 328 ? -29.488 -20.089 16.732 1.00 57.91 328 THR A O 1
ATOM 2686 N N . LEU A 1 329 ? -27.571 -19.933 15.570 1.00 62.44 329 LEU A N 1
ATOM 2687 C CA . LEU A 1 329 ? -28.133 -20.014 14.220 1.00 62.44 329 LEU A CA 1
ATOM 2688 C C . LEU A 1 329 ? -28.777 -21.375 13.939 1.00 62.44 329 LEU A C 1
ATOM 2690 O O . LEU A 1 329 ? -29.736 -21.427 13.181 1.00 62.44 329 LEU A O 1
ATOM 2694 N N . GLU A 1 330 ? -28.284 -22.472 14.524 1.00 66.69 330 GLU A N 1
ATOM 2695 C CA . GLU A 1 330 ? -28.927 -23.786 14.395 1.00 66.69 330 GLU A CA 1
ATOM 2696 C C . GLU A 1 330 ? -30.281 -23.811 15.119 1.00 66.69 330 GLU A C 1
ATOM 2698 O O . GLU A 1 330 ? -31.271 -24.267 14.547 1.00 66.69 330 GLU A O 1
ATOM 2703 N N . LEU A 1 331 ? -30.359 -23.241 16.328 1.00 65.62 331 LEU A N 1
ATOM 2704 C CA . LEU A 1 331 ? -31.619 -23.099 17.063 1.00 65.62 331 LEU A CA 1
ATOM 2705 C C . LEU A 1 331 ? -32.591 -22.158 16.331 1.00 65.62 331 LEU A C 1
ATOM 2707 O O . LEU A 1 331 ? -33.753 -22.505 16.125 1.00 65.62 331 LEU A O 1
ATOM 2711 N N . GLU A 1 332 ? -32.097 -21.000 15.877 1.00 64.19 332 GLU A N 1
ATOM 2712 C CA . GLU A 1 332 ? -32.865 -20.041 15.077 1.00 64.19 332 GLU A CA 1
ATOM 2713 C C . GLU A 1 332 ? -33.338 -20.670 13.763 1.00 64.19 332 GLU A C 1
ATOM 2715 O O . GLU A 1 332 ? -34.495 -20.510 13.405 1.00 64.19 332 GLU A O 1
ATOM 2720 N N . SER A 1 333 ? -32.502 -21.449 13.071 1.00 68.25 333 SER A N 1
ATOM 2721 C CA . SER A 1 333 ? -32.863 -22.131 11.823 1.00 68.25 333 SER A CA 1
ATOM 2722 C C . SER A 1 333 ? -33.914 -23.221 12.030 1.00 68.25 333 SER A C 1
ATOM 2724 O O . SER A 1 333 ? -34.762 -23.406 11.156 1.00 68.25 333 SER A O 1
ATOM 2726 N N . LEU A 1 334 ? -33.858 -23.964 13.139 1.00 74.62 334 LEU A N 1
ATOM 2727 C CA . LEU A 1 334 ? -34.860 -24.981 13.470 1.00 74.62 334 LEU A CA 1
ATOM 2728 C C . LEU A 1 334 ? -36.201 -24.333 13.834 1.00 74.62 334 LEU A C 1
ATOM 2730 O O . LEU A 1 334 ? -37.242 -24.801 13.371 1.00 74.62 334 LEU A O 1
ATOM 2734 N N . LEU A 1 335 ? -36.172 -23.222 14.581 1.00 72.06 335 LEU A N 1
ATOM 2735 C CA . LEU A 1 335 ? -37.354 -22.406 14.873 1.00 72.06 335 LEU A CA 1
ATOM 2736 C C . LEU A 1 335 ? -37.953 -21.809 13.596 1.00 72.06 335 LEU A C 1
ATOM 2738 O O . LEU A 1 335 ? -39.156 -21.901 13.394 1.00 72.06 335 LEU A O 1
ATOM 2742 N N . LEU A 1 336 ? -37.123 -21.280 12.695 1.00 69.12 336 LEU A N 1
ATOM 2743 C CA . LEU A 1 336 ? -37.563 -20.675 11.434 1.00 69.12 336 LEU A CA 1
ATOM 2744 C C . LEU A 1 336 ? -38.104 -21.721 10.445 1.00 69.12 336 LEU A C 1
ATOM 2746 O O . LEU A 1 336 ? -39.012 -21.432 9.669 1.00 69.12 336 LEU A O 1
ATOM 2750 N N . GLY A 1 337 ? -37.576 -22.949 10.481 1.00 70.62 337 GLY A N 1
ATOM 2751 C CA . GLY A 1 337 ? -38.124 -24.086 9.737 1.00 70.62 337 GLY A CA 1
ATOM 2752 C C . GLY A 1 337 ? -39.519 -24.486 10.226 1.00 70.62 337 GLY A C 1
ATOM 2753 O O . GLY A 1 337 ? -40.400 -24.752 9.409 1.00 70.62 337 GLY A O 1
ATOM 2754 N N . LEU A 1 338 ? -39.738 -24.472 11.544 1.00 75.69 338 LEU A N 1
ATOM 2755 C CA . LEU A 1 338 ? -41.053 -24.695 12.153 1.00 75.69 338 LEU A CA 1
ATOM 2756 C C . LEU A 1 338 ? -42.033 -23.558 11.847 1.00 75.69 338 LEU A C 1
ATOM 2758 O O . LEU A 1 338 ? -43.157 -23.825 11.430 1.00 75.69 338 LEU A O 1
ATOM 2762 N N . ASP A 1 339 ? -41.580 -22.312 11.974 1.00 70.69 339 ASP A N 1
ATOM 2763 C CA . ASP A 1 339 ? -42.371 -21.098 11.739 1.00 70.69 339 ASP A CA 1
ATOM 2764 C C . ASP A 1 339 ? -42.809 -20.945 10.273 1.00 70.69 339 ASP A C 1
ATOM 2766 O O . ASP A 1 339 ? -43.817 -20.314 9.986 1.00 70.69 339 ASP A O 1
ATOM 2770 N N . ARG A 1 340 ? -42.092 -21.570 9.325 1.00 73.81 340 ARG A N 1
ATOM 2771 C CA . ARG A 1 340 ? -42.497 -21.632 7.908 1.00 73.81 340 ARG A CA 1
ATOM 2772 C C . ARG A 1 340 ? -43.422 -22.797 7.580 1.00 73.81 340 ARG A C 1
ATOM 2774 O O . ARG A 1 340 ? -44.344 -22.624 6.789 1.00 73.81 340 ARG A O 1
ATOM 2781 N N . ARG A 1 341 ? -43.179 -23.979 8.151 1.00 77.31 341 ARG A N 1
ATOM 2782 C CA . ARG A 1 341 ? -43.967 -25.180 7.829 1.00 77.31 341 ARG A CA 1
ATOM 2783 C C . ARG A 1 341 ? -45.327 -25.212 8.518 1.00 77.31 341 ARG A C 1
ATOM 2785 O O . ARG A 1 341 ? -46.260 -25.762 7.951 1.00 77.31 341 ARG A O 1
ATOM 2792 N N . LEU A 1 342 ? -45.466 -24.595 9.695 1.00 79.38 342 LEU A N 1
ATOM 2793 C CA . LEU A 1 342 ? -46.751 -24.497 10.399 1.00 79.38 342 LEU A CA 1
ATOM 2794 C C . LEU A 1 342 ? -47.804 -23.672 9.624 1.00 79.38 342 LEU A C 1
ATOM 2796 O O . LEU A 1 342 ? -48.941 -24.126 9.522 1.00 79.38 342 LEU A O 1
ATOM 2800 N N . PRO A 1 343 ? -47.469 -22.515 9.024 1.00 76.31 343 PRO A N 1
ATOM 2801 C CA . PRO A 1 343 ? -48.386 -21.818 8.123 1.00 76.31 343 PRO A CA 1
ATOM 2802 C C . PRO A 1 343 ? -48.619 -22.559 6.805 1.00 76.31 343 PRO A C 1
ATOM 2804 O O . PRO A 1 343 ? -49.753 -22.592 6.341 1.00 76.31 343 PRO A O 1
ATOM 2807 N N . GLN A 1 344 ? -47.582 -23.180 6.227 1.00 74.19 344 GLN A N 1
ATOM 2808 C CA . GLN A 1 344 ? -47.710 -23.904 4.957 1.00 74.19 344 GLN A CA 1
ATOM 2809 C C . GLN A 1 344 ? -48.671 -25.087 5.080 1.00 74.19 344 GLN A C 1
ATOM 2811 O O . GLN A 1 344 ? -49.585 -25.212 4.277 1.00 74.19 344 GLN A O 1
ATOM 2816 N N . ILE A 1 345 ? -48.539 -25.901 6.133 1.00 81.25 345 ILE A N 1
ATOM 2817 C CA . ILE A 1 345 ? -49.465 -27.015 6.356 1.00 81.25 345 ILE A CA 1
ATOM 2818 C C . ILE A 1 345 ? -50.892 -26.519 6.612 1.00 81.25 345 ILE A C 1
ATOM 2820 O O . ILE A 1 345 ? -51.850 -27.176 6.225 1.00 81.25 345 ILE A O 1
ATOM 2824 N N . GLN A 1 346 ? -51.054 -25.348 7.233 1.00 77.00 346 GLN A N 1
ATOM 2825 C CA . GLN A 1 346 ? -52.365 -24.744 7.453 1.00 77.00 346 GLN A CA 1
ATOM 2826 C C . GLN A 1 346 ? -52.996 -24.241 6.146 1.00 77.00 346 GLN A C 1
ATOM 2828 O O . GLN A 1 346 ? -54.210 -24.344 5.971 1.00 77.00 346 GLN A O 1
ATOM 2833 N N . GLU A 1 347 ? -52.184 -23.739 5.217 1.00 77.38 347 GLU A N 1
ATOM 2834 C CA . GLU A 1 347 ? -52.616 -23.377 3.867 1.00 77.38 347 GLU A CA 1
ATOM 2835 C C . GLU A 1 347 ? -52.952 -24.621 3.035 1.00 77.38 347 GLU A C 1
ATOM 2837 O O . GLU A 1 347 ? -54.027 -24.671 2.442 1.00 77.38 347 GLU A O 1
ATOM 2842 N N . ASP A 1 348 ? -52.112 -25.657 3.076 1.00 76.31 348 ASP A N 1
ATOM 2843 C CA . ASP A 1 348 ? -52.326 -26.919 2.359 1.00 76.31 348 ASP A CA 1
ATOM 2844 C C . ASP A 1 348 ? -53.583 -27.653 2.865 1.00 76.31 348 ASP A C 1
ATOM 2846 O O . ASP A 1 348 ? -54.361 -28.175 2.066 1.00 76.31 348 ASP A O 1
ATOM 2850 N N . ILE A 1 349 ? -53.845 -27.627 4.181 1.00 77.44 349 ILE A N 1
ATOM 2851 C CA . ILE A 1 349 ? -55.105 -28.107 4.775 1.00 77.44 349 ILE A CA 1
ATOM 2852 C C . ILE A 1 349 ? -56.289 -27.269 4.272 1.00 77.44 349 ILE A C 1
ATOM 2854 O O . ILE A 1 349 ? -57.308 -27.835 3.892 1.00 77.44 349 ILE A O 1
ATOM 2858 N N . SER A 1 350 ? -56.162 -25.938 4.205 1.00 75.75 350 SER A N 1
ATOM 2859 C CA . SER A 1 350 ? -57.240 -25.069 3.705 1.00 75.75 350 SER A CA 1
ATOM 2860 C C . SER A 1 350 ? -57.528 -25.272 2.213 1.00 75.75 350 SER A C 1
ATOM 2862 O O . SER A 1 350 ? -58.670 -25.111 1.779 1.00 75.75 350 SER A O 1
ATOM 2864 N N . VAL A 1 351 ? -56.512 -25.605 1.414 1.00 72.62 351 VAL A N 1
ATOM 2865 C CA . VAL A 1 351 ? -56.678 -25.983 0.004 1.00 72.62 351 VAL A CA 1
ATOM 2866 C C . VAL A 1 351 ? -57.371 -27.339 -0.093 1.00 72.62 351 VAL A C 1
ATOM 2868 O O . VAL A 1 351 ? -58.355 -27.443 -0.821 1.00 72.62 351 VAL A O 1
ATOM 2871 N N . LEU A 1 352 ? -56.950 -28.330 0.701 1.00 72.12 352 LEU A N 1
ATOM 2872 C CA . LEU A 1 352 ? -57.604 -29.640 0.764 1.00 72.12 352 LEU A CA 1
ATOM 2873 C C . LEU A 1 352 ? -59.087 -29.531 1.165 1.00 72.12 352 LEU A C 1
ATOM 2875 O O . LEU A 1 352 ? -59.934 -30.179 0.560 1.00 72.12 352 LEU A O 1
ATOM 2879 N N . GLU A 1 353 ? -59.410 -28.683 2.146 1.00 70.12 353 GLU A N 1
ATOM 2880 C CA . GLU A 1 353 ? -60.788 -28.406 2.584 1.00 70.12 353 GLU A CA 1
ATOM 2881 C C . GLU A 1 353 ? -61.640 -27.733 1.493 1.00 70.12 353 GLU A C 1
ATOM 2883 O O . GLU A 1 353 ? -62.859 -27.883 1.483 1.00 70.12 353 GLU A O 1
ATOM 2888 N N . LYS A 1 354 ? -61.020 -26.978 0.574 1.00 69.31 354 LYS A N 1
ATOM 2889 C CA . LYS A 1 354 ? -61.703 -26.321 -0.557 1.00 69.31 354 LYS A CA 1
ATOM 2890 C C . LYS A 1 354 ? -61.851 -27.220 -1.781 1.00 69.31 354 LYS A C 1
ATOM 2892 O O . LYS A 1 354 ? -62.735 -26.969 -2.595 1.00 69.31 354 LYS A O 1
ATOM 2897 N N . GLU A 1 355 ? -60.980 -28.214 -1.925 1.00 66.31 355 GLU A N 1
ATOM 2898 C CA . GLU A 1 355 ? -61.048 -29.246 -2.967 1.00 66.31 355 GLU A CA 1
ATOM 2899 C C . GLU A 1 355 ? -62.051 -30.363 -2.628 1.00 66.31 355 GLU A C 1
ATOM 2901 O O . GLU A 1 355 ? -62.227 -31.279 -3.424 1.00 66.31 355 GLU A O 1
ATOM 2906 N N . ASP A 1 356 ? -62.722 -30.284 -1.475 1.00 62.44 356 ASP A N 1
ATOM 2907 C CA . ASP A 1 356 ? -63.744 -31.235 -1.041 1.00 62.44 356 ASP A CA 1
ATOM 2908 C C . ASP A 1 356 ? -65.039 -31.079 -1.856 1.00 62.44 356 ASP A C 1
ATOM 2910 O O . ASP A 1 356 ? -65.863 -30.192 -1.620 1.00 62.44 356 ASP A O 1
ATOM 2914 N N . ASP A 1 357 ? -65.217 -31.953 -2.843 1.00 55.56 357 ASP A N 1
ATOM 2915 C CA . ASP A 1 357 ? -66.417 -32.068 -3.671 1.00 55.56 357 ASP A CA 1
ATOM 2916 C C . ASP A 1 357 ? -67.440 -33.084 -3.119 1.00 55.56 357 ASP A C 1
ATOM 2918 O O . ASP A 1 357 ? -68.445 -33.383 -3.771 1.00 55.56 357 ASP A O 1
ATOM 2922 N N . GLY A 1 358 ? -67.256 -33.543 -1.875 1.00 60.00 358 GLY A N 1
ATOM 2923 C CA . GLY A 1 358 ? -68.273 -34.251 -1.099 1.00 60.00 358 GLY A CA 1
ATOM 2924 C C . GLY A 1 358 ? -68.300 -35.773 -1.248 1.00 60.00 358 GLY A C 1
ATOM 2925 O O . GLY A 1 358 ? -69.092 -36.406 -0.549 1.00 60.00 358 GLY A O 1
ATOM 2926 N N . GLU A 1 359 ? -67.445 -36.385 -2.079 1.00 57.28 359 GLU A N 1
ATOM 2927 C CA . GLU A 1 359 ? -67.347 -37.857 -2.149 1.00 57.28 359 GLU A CA 1
ATOM 2928 C C . GLU A 1 359 ? -65.920 -38.449 -2.125 1.00 57.28 359 GLU A C 1
ATOM 2930 O O . GLU A 1 359 ? -65.816 -39.638 -1.816 1.00 57.28 359 GLU A O 1
ATOM 2935 N N . LEU A 1 360 ? -64.820 -37.694 -2.336 1.00 54.47 360 LEU A N 1
ATOM 2936 C CA . LEU A 1 360 ? -63.455 -38.170 -2.014 1.00 54.47 360 LEU A CA 1
ATOM 2937 C C . LEU A 1 360 ? -62.370 -37.067 -2.067 1.00 54.47 360 LEU A C 1
ATOM 2939 O O . LEU A 1 360 ? -62.177 -36.439 -3.101 1.00 54.47 360 LEU A O 1
ATOM 2943 N N . TYR A 1 361 ? -61.550 -36.929 -1.015 1.00 58.94 361 TYR A N 1
ATOM 2944 C CA . TYR A 1 361 ? -60.341 -36.089 -1.059 1.00 58.94 361 TYR A CA 1
ATOM 2945 C C . TYR A 1 361 ? -59.312 -36.611 -2.077 1.00 58.94 361 TYR A C 1
ATOM 2947 O O . TYR A 1 361 ? -59.051 -37.817 -2.166 1.00 58.94 361 TYR A O 1
ATOM 2955 N N . GLY A 1 362 ? -58.647 -35.698 -2.789 1.00 64.06 362 GLY A N 1
ATOM 2956 C CA . GLY A 1 362 ? -57.545 -36.030 -3.689 1.00 64.06 362 GLY A CA 1
ATOM 2957 C C . GLY A 1 362 ? -56.386 -36.725 -2.958 1.00 64.06 362 GLY A C 1
ATOM 2958 O O . GLY A 1 362 ? -55.768 -36.156 -2.060 1.00 64.06 362 GLY A O 1
ATOM 2959 N N . VAL A 1 363 ? -56.041 -37.950 -3.376 1.00 60.94 363 VAL A N 1
ATOM 2960 C CA . VAL A 1 363 ? -54.939 -38.760 -2.802 1.00 60.94 363 VAL A CA 1
ATOM 2961 C C . VAL A 1 363 ? -53.601 -38.005 -2.800 1.00 60.94 363 VAL A C 1
ATOM 2963 O O . VAL A 1 363 ? -52.821 -38.132 -1.860 1.00 60.94 363 VAL A O 1
ATOM 2966 N N . LEU A 1 364 ? -53.349 -37.187 -3.827 1.00 57.81 364 LEU A N 1
ATOM 2967 C CA . LEU A 1 364 ? -52.145 -36.358 -3.938 1.00 57.81 364 LEU A CA 1
ATOM 2968 C C . LEU A 1 364 ? -52.092 -35.263 -2.861 1.00 57.81 364 LEU A C 1
ATOM 2970 O O . LEU A 1 364 ? -51.046 -35.076 -2.246 1.00 57.81 364 LEU A O 1
ATOM 2974 N N . SER A 1 365 ? -53.213 -34.594 -2.587 1.00 66.19 365 SER A N 1
ATOM 2975 C CA . SER A 1 365 ? -53.312 -33.510 -1.601 1.00 66.19 365 SER A CA 1
ATOM 2976 C C . SER A 1 365 ? -53.133 -34.034 -0.162 1.00 66.19 365 SER A C 1
ATOM 2978 O O . SER A 1 365 ? -52.421 -33.430 0.638 1.00 66.19 365 SER A O 1
ATOM 2980 N N . LEU A 1 366 ? -53.657 -35.230 0.150 1.00 72.19 366 LEU A N 1
ATOM 2981 C CA . LEU A 1 366 ? -53.421 -35.909 1.438 1.00 72.19 366 LEU A CA 1
ATOM 2982 C C . LEU A 1 366 ? -51.951 -36.307 1.647 1.00 72.19 366 LEU A C 1
ATOM 2984 O O . LEU A 1 366 ? -51.418 -36.184 2.751 1.00 72.19 366 LEU A O 1
ATOM 2988 N N . GLN A 1 367 ? -51.281 -36.762 0.588 1.00 71.31 367 GLN A N 1
ATOM 2989 C CA . GLN A 1 367 ? -49.890 -37.209 0.655 1.00 71.31 367 GLN A CA 1
ATOM 2990 C C . GLN A 1 367 ? -48.909 -36.039 0.844 1.00 71.31 367 GLN A C 1
ATOM 2992 O O . GLN A 1 367 ? -47.864 -36.203 1.476 1.00 71.31 367 GLN A O 1
ATOM 2997 N N . VAL A 1 368 ? -49.254 -34.849 0.342 1.00 74.06 368 VAL A N 1
ATOM 2998 C CA . VAL A 1 368 ? -48.516 -33.603 0.613 1.00 74.06 368 VAL A CA 1
ATOM 2999 C C . VAL A 1 368 ? -48.591 -33.249 2.101 1.00 74.06 368 VAL A C 1
ATOM 3001 O O . VAL A 1 368 ? -47.550 -33.050 2.727 1.00 74.06 368 VAL A O 1
ATOM 3004 N N . ILE A 1 369 ? -49.784 -33.291 2.702 1.00 78.12 369 ILE A N 1
ATOM 3005 C CA . ILE A 1 369 ? -49.971 -32.992 4.132 1.00 78.12 369 ILE A CA 1
ATOM 3006 C C . ILE A 1 369 ? -49.259 -34.021 5.022 1.00 78.12 369 ILE A C 1
ATOM 3008 O O . ILE A 1 369 ? -48.601 -33.643 5.991 1.00 78.12 369 ILE A O 1
ATOM 3012 N N . GLU A 1 370 ? -49.334 -35.317 4.699 1.00 79.69 370 GLU A N 1
ATOM 3013 C CA . GLU A 1 370 ? -48.642 -36.364 5.469 1.00 79.69 370 GLU A CA 1
ATOM 3014 C C . GLU A 1 370 ? -47.115 -36.160 5.469 1.00 79.69 370 GLU A C 1
ATOM 3016 O O . GLU A 1 370 ? -46.455 -36.316 6.506 1.00 79.69 370 GLU A O 1
ATOM 3021 N N . ASN A 1 371 ? -46.556 -35.748 4.326 1.00 76.88 371 ASN A N 1
ATOM 3022 C CA . ASN A 1 371 ? -45.141 -35.413 4.212 1.00 76.88 371 ASN A CA 1
ATOM 3023 C C . ASN A 1 371 ? -44.781 -34.171 5.042 1.00 76.88 371 ASN A C 1
ATOM 3025 O O . ASN A 1 371 ? -43.824 -34.240 5.815 1.00 76.88 371 ASN A O 1
ATOM 3029 N N . GLU A 1 372 ? -45.569 -33.092 4.976 1.00 77.94 372 GLU A N 1
ATOM 3030 C CA . GLU A 1 372 ? -45.344 -31.884 5.788 1.00 77.94 372 GLU A CA 1
ATOM 3031 C C . GLU A 1 372 ? -45.440 -32.176 7.300 1.00 77.94 372 GLU A C 1
ATOM 3033 O O . GLU A 1 372 ? -44.593 -31.730 8.079 1.00 77.94 372 GLU A O 1
ATOM 3038 N N . MET A 1 373 ? -46.390 -33.014 7.744 1.00 80.31 373 MET A N 1
ATOM 3039 C CA . MET A 1 373 ? -46.496 -33.426 9.156 1.00 80.31 373 MET A CA 1
ATOM 3040 C C . MET A 1 373 ? -45.268 -34.207 9.638 1.00 80.31 373 MET A C 1
ATOM 3042 O O . MET A 1 373 ? -44.787 -34.002 10.761 1.00 80.31 373 MET A O 1
ATOM 3046 N N . LYS A 1 374 ? -44.755 -35.126 8.812 1.00 81.88 374 LYS A N 1
ATOM 3047 C CA . LYS A 1 374 ? -43.562 -35.925 9.131 1.00 81.88 374 LYS A CA 1
ATOM 3048 C C . LYS A 1 374 ? -42.328 -35.037 9.279 1.00 81.88 374 LYS A C 1
ATOM 3050 O O . LYS A 1 374 ? -41.530 -35.219 10.203 1.00 81.88 374 LYS A O 1
ATOM 3055 N N . ASP A 1 375 ? -42.231 -34.050 8.409 1.00 78.75 375 ASP A N 1
ATOM 3056 C CA . ASP A 1 375 ? -41.163 -33.069 8.342 1.00 78.75 375 ASP A CA 1
ATOM 3057 C C . ASP A 1 375 ? -41.189 -32.075 9.518 1.00 78.75 375 ASP A C 1
ATOM 3059 O O . ASP A 1 375 ? -40.146 -31.791 10.117 1.00 78.75 375 ASP A O 1
ATOM 3063 N N . ILE A 1 376 ? -42.377 -31.621 9.935 1.00 83.06 376 ILE A N 1
ATOM 3064 C CA . ILE A 1 376 ? -42.575 -30.833 11.165 1.00 83.06 376 ILE A CA 1
ATOM 3065 C C . ILE A 1 376 ? -42.157 -31.646 12.399 1.00 83.06 376 ILE A C 1
ATOM 3067 O O . ILE A 1 376 ? -41.426 -31.148 13.259 1.00 83.06 376 ILE A O 1
ATOM 3071 N N . LYS A 1 377 ? -42.553 -32.923 12.482 1.00 84.62 377 LYS A N 1
ATOM 3072 C CA . LYS A 1 377 ? -42.204 -33.798 13.615 1.00 84.62 377 LYS A CA 1
ATOM 3073 C C . LYS A 1 377 ? -40.691 -34.007 13.747 1.00 84.62 377 LYS A C 1
ATOM 3075 O O . LYS A 1 377 ? -40.169 -34.033 14.864 1.00 84.62 377 LYS A O 1
ATOM 3080 N N . GLN A 1 378 ? -39.974 -34.130 12.630 1.00 83.19 378 GLN A N 1
ATOM 3081 C CA . GLN A 1 378 ? -38.510 -34.215 12.636 1.00 83.19 378 GLN A CA 1
ATOM 3082 C C . GLN A 1 378 ? -37.855 -32.915 13.120 1.00 83.19 378 GLN A C 1
ATOM 3084 O O . GLN A 1 378 ? -36.914 -32.973 13.916 1.00 83.19 378 GLN A O 1
ATOM 3089 N N . LEU A 1 379 ? -38.373 -31.756 12.702 1.00 80.88 379 LEU A N 1
ATOM 3090 C CA . LEU A 1 379 ? -37.871 -30.452 13.144 1.00 80.88 379 LEU A CA 1
ATOM 3091 C C . LEU A 1 379 ? -38.068 -30.232 14.650 1.00 80.88 379 LEU A C 1
ATOM 3093 O O . LEU A 1 379 ? -37.130 -29.794 15.313 1.00 80.88 379 LEU A O 1
ATOM 3097 N N . ILE A 1 380 ? -39.227 -30.604 15.211 1.00 83.31 380 ILE A N 1
ATOM 3098 C CA . ILE A 1 380 ? -39.500 -30.495 16.660 1.00 83.31 380 ILE A CA 1
ATOM 3099 C C . ILE A 1 380 ? -38.541 -31.368 17.474 1.00 83.31 380 ILE A C 1
ATOM 3101 O O . ILE A 1 380 ? -37.968 -30.913 18.465 1.00 83.31 380 ILE A O 1
ATOM 3105 N N . ASN A 1 381 ? -38.326 -32.618 17.053 1.00 83.94 381 ASN A N 1
ATOM 3106 C CA . ASN A 1 381 ? -37.410 -33.520 17.754 1.00 83.94 381 ASN A CA 1
ATOM 3107 C C . ASN A 1 381 ? -35.973 -32.988 17.740 1.00 83.94 381 ASN A C 1
ATOM 3109 O O . ASN A 1 381 ? -35.285 -33.029 18.763 1.00 83.94 381 ASN A O 1
ATOM 3113 N N . LYS A 1 382 ? -35.538 -32.443 16.598 1.00 81.12 382 LYS A N 1
ATOM 3114 C CA . LYS A 1 382 ? -34.212 -31.843 16.462 1.00 81.12 382 LYS A CA 1
ATOM 3115 C C . LYS A 1 382 ? -34.085 -30.583 17.326 1.00 81.12 382 LYS A C 1
ATOM 3117 O O . LYS A 1 382 ? -33.128 -30.487 18.089 1.00 81.12 382 LYS A O 1
ATOM 3122 N N . LEU A 1 383 ? -35.094 -29.706 17.326 1.00 82.25 383 LEU A N 1
ATOM 3123 C CA . LEU A 1 383 ? -35.146 -28.508 18.172 1.00 82.25 383 LEU A CA 1
ATOM 3124 C C . LEU A 1 383 ? -35.029 -28.841 19.667 1.00 82.25 383 LEU A C 1
ATOM 3126 O O . LEU A 1 383 ? -34.244 -28.210 20.375 1.00 82.25 383 LEU A O 1
ATOM 3130 N N . ASN A 1 384 ? -35.755 -29.854 20.145 1.00 82.25 384 ASN A N 1
ATOM 3131 C CA . ASN A 1 384 ? -35.687 -30.274 21.546 1.00 82.25 384 ASN A CA 1
ATOM 3132 C C . ASN A 1 384 ? -34.288 -30.779 21.929 1.00 82.25 384 ASN A C 1
ATOM 3134 O O . ASN A 1 384 ? -33.765 -30.392 22.974 1.00 82.25 384 ASN A O 1
ATOM 3138 N N . SER A 1 385 ? -33.651 -31.587 21.072 1.00 80.44 385 SER A N 1
ATOM 3139 C CA . SER A 1 385 ? -32.283 -32.066 21.322 1.00 80.44 385 SER A CA 1
ATOM 3140 C C . SER A 1 385 ? -31.248 -30.933 21.333 1.00 80.44 385 SER A C 1
ATOM 3142 O O . SER A 1 385 ? -30.386 -30.899 22.212 1.00 80.44 385 SER A O 1
ATOM 3144 N N . THR A 1 386 ? -31.374 -29.961 20.423 1.00 78.06 386 THR A N 1
ATOM 3145 C CA . THR A 1 386 ? -30.483 -28.795 20.347 1.00 78.06 386 THR A CA 1
ATOM 3146 C C . THR A 1 386 ? -30.686 -27.858 21.542 1.00 78.06 386 THR A C 1
ATOM 3148 O O . THR A 1 386 ? -29.713 -27.385 22.121 1.00 78.06 386 THR A O 1
ATOM 3151 N N . THR A 1 387 ? -31.930 -27.656 21.990 1.00 77.12 387 THR A N 1
ATOM 3152 C CA . THR A 1 387 ? -32.252 -26.801 23.150 1.00 77.12 387 THR A CA 1
ATOM 3153 C C . THR A 1 387 ? -31.642 -27.343 24.443 1.00 77.12 387 THR A C 1
ATOM 3155 O O . THR A 1 387 ? -31.066 -26.582 25.222 1.00 77.12 387 THR A O 1
ATOM 3158 N N . LEU A 1 388 ? -31.719 -28.661 24.657 1.00 78.81 388 LEU A N 1
ATOM 3159 C CA . LEU A 1 388 ? -31.122 -29.311 25.826 1.00 78.81 388 LEU A CA 1
ATOM 3160 C C . LEU A 1 388 ? -29.585 -29.186 25.815 1.00 78.81 388 LEU A C 1
ATOM 3162 O O . LEU A 1 388 ? -28.972 -28.908 26.846 1.00 78.81 388 LEU A O 1
ATOM 3166 N N . GLY A 1 389 ? -28.967 -29.329 24.636 1.00 72.94 389 GLY A N 1
ATOM 3167 C CA . GLY A 1 389 ? -27.526 -29.138 24.445 1.00 72.94 389 GLY A CA 1
ATOM 3168 C C . GLY A 1 389 ? -27.063 -27.701 24.713 1.00 72.94 389 GLY A C 1
ATOM 3169 O O . GLY A 1 389 ? -26.029 -27.495 25.349 1.00 72.94 389 GLY A O 1
ATOM 3170 N N . HIS A 1 390 ? -27.848 -26.700 24.303 1.00 71.31 390 HIS A N 1
ATOM 3171 C CA . HIS A 1 390 ? -27.557 -25.286 24.570 1.00 71.31 390 HIS A CA 1
ATOM 3172 C C . HIS A 1 390 ? -27.652 -24.913 26.043 1.00 71.31 390 HIS A C 1
ATOM 3174 O O . HIS A 1 390 ? -26.846 -24.109 26.508 1.00 71.31 390 HIS A O 1
ATOM 3180 N N . GLN A 1 391 ? -28.603 -25.478 26.788 1.00 73.31 391 GLN A N 1
ATOM 3181 C CA . GLN A 1 391 ? -28.715 -25.225 28.228 1.00 73.31 391 GLN A CA 1
ATOM 3182 C C . GLN A 1 391 ? -27.477 -25.730 28.979 1.00 73.31 391 GLN A C 1
ATOM 3184 O O . GLN A 1 391 ? -26.913 -24.998 29.795 1.00 73.31 391 GLN A O 1
ATOM 3189 N N . HIS A 1 392 ? -26.994 -26.931 28.648 1.00 75.19 392 HIS A N 1
ATOM 3190 C CA . HIS A 1 392 ? -25.754 -27.460 29.219 1.00 75.19 392 HIS A CA 1
ATOM 3191 C C . HIS A 1 392 ? -24.552 -26.573 28.867 1.00 75.19 392 HIS A C 1
ATOM 3193 O O . HIS A 1 392 ? -23.817 -26.142 29.754 1.00 75.19 392 HIS A O 1
ATOM 3199 N N . LEU A 1 393 ? -24.414 -26.219 27.584 1.00 71.25 393 LEU A N 1
ATOM 3200 C CA . LEU A 1 393 ? -23.323 -25.377 27.093 1.00 71.25 393 LEU A CA 1
ATOM 3201 C C . LEU A 1 393 ? -23.319 -23.986 27.740 1.00 71.25 393 LEU A C 1
ATOM 3203 O O . LEU A 1 393 ? -22.257 -23.478 28.078 1.00 71.25 393 LEU A O 1
ATOM 3207 N N . THR A 1 394 ? -24.493 -23.381 27.941 1.00 70.88 394 THR A N 1
ATOM 3208 C CA . THR A 1 394 ? -24.626 -22.064 28.586 1.00 70.88 394 THR A CA 1
ATOM 3209 C C . THR A 1 394 ? -24.144 -22.121 30.030 1.00 70.88 394 THR A C 1
ATOM 3211 O O . THR A 1 394 ? -23.417 -21.236 30.464 1.00 70.88 394 THR A O 1
ATOM 3214 N N . THR A 1 395 ? -24.499 -23.181 30.755 1.00 76.88 395 THR A N 1
ATOM 3215 C CA . THR A 1 395 ? -24.110 -23.348 32.162 1.00 76.88 395 THR A CA 1
ATOM 3216 C C . THR A 1 395 ? -22.592 -23.529 32.294 1.00 76.88 395 THR A C 1
ATOM 3218 O O . THR A 1 395 ? -21.948 -22.859 33.102 1.00 76.88 395 THR A O 1
ATOM 3221 N N . GLU A 1 396 ? -22.001 -24.361 31.435 1.00 74.31 396 GLU A N 1
ATOM 3222 C CA . GLU A 1 396 ? -20.552 -24.599 31.366 1.00 74.31 396 GLU A CA 1
ATOM 3223 C C . GLU A 1 396 ? -19.777 -23.335 30.951 1.00 74.31 396 GLU A C 1
ATOM 3225 O O . GLU A 1 396 ? -18.790 -22.958 31.578 1.00 74.31 396 GLU A O 1
ATOM 3230 N N . THR A 1 397 ? -20.302 -22.605 29.967 1.00 69.62 397 THR A N 1
ATOM 3231 C CA . THR A 1 397 ? -19.777 -21.317 29.496 1.00 69.62 397 THR A CA 1
ATOM 3232 C C . THR A 1 397 ? -19.787 -20.248 30.587 1.00 69.62 397 THR A C 1
ATOM 3234 O O . THR A 1 397 ? -18.818 -19.506 30.743 1.00 69.62 397 THR A O 1
ATOM 3237 N N . THR A 1 398 ? -20.883 -20.131 31.345 1.00 77.69 398 THR A N 1
ATOM 3238 C CA . THR A 1 398 ? -20.973 -19.132 32.418 1.00 77.69 398 THR A CA 1
ATOM 3239 C C . THR A 1 398 ? -19.963 -19.402 33.524 1.00 77.69 398 THR A C 1
ATOM 3241 O O . THR A 1 398 ? -19.399 -18.454 34.067 1.00 77.69 398 THR A O 1
ATOM 3244 N N . GLN A 1 399 ? -19.685 -20.680 33.802 1.00 80.44 399 GLN A N 1
ATOM 3245 C CA . GLN A 1 399 ? -18.645 -21.067 34.744 1.00 80.44 399 GLN A CA 1
ATOM 3246 C C . GLN A 1 399 ? -17.255 -20.694 34.208 1.00 80.44 399 GLN A C 1
ATOM 3248 O O . GLN A 1 399 ? -16.511 -19.997 34.892 1.00 80.44 399 GLN A O 1
ATOM 3253 N N . GLN A 1 400 ? -16.951 -21.041 32.951 1.00 77.31 400 GLN A N 1
ATOM 3254 C CA . GLN A 1 400 ? -15.684 -20.676 32.303 1.00 77.31 400 GLN A CA 1
ATOM 3255 C C . GLN A 1 400 ? -15.453 -19.158 32.256 1.00 77.31 400 GLN A C 1
ATOM 3257 O O . GLN A 1 400 ? -14.322 -18.700 32.398 1.00 77.31 400 GLN A O 1
ATOM 3262 N N . LEU A 1 401 ? -16.505 -18.353 32.069 1.00 77.25 401 LEU A N 1
ATOM 3263 C CA . LEU A 1 401 ? -16.386 -16.895 32.032 1.00 77.25 401 LEU A CA 1
ATOM 3264 C C . LEU A 1 401 ? -16.061 -16.297 33.409 1.00 77.25 401 LEU A C 1
ATOM 3266 O O . LEU A 1 401 ? -15.273 -15.351 33.491 1.00 77.25 401 LEU A O 1
ATOM 3270 N N . GLU A 1 402 ? -16.647 -16.829 34.484 1.00 81.19 402 GLU A N 1
ATOM 3271 C CA . GLU A 1 402 ? -16.290 -16.413 35.846 1.00 81.19 402 GLU A CA 1
ATOM 3272 C C . GLU A 1 402 ? -14.868 -16.861 36.214 1.00 81.19 402 GLU A C 1
ATOM 3274 O O . GLU A 1 402 ? -14.128 -16.078 36.814 1.00 81.19 402 GLU A O 1
ATOM 3279 N N . ASP A 1 403 ? -14.438 -18.039 35.755 1.00 80.44 403 ASP A N 1
ATOM 3280 C CA . ASP A 1 403 ? -13.065 -18.521 35.941 1.00 80.44 403 ASP A CA 1
ATOM 3281 C C . ASP A 1 403 ? -12.051 -17.629 35.188 1.00 80.44 403 ASP A C 1
ATOM 3283 O O . ASP A 1 403 ? -11.073 -17.161 35.777 1.00 80.44 403 ASP A O 1
ATOM 3287 N N . LEU A 1 404 ? -12.329 -17.276 33.922 1.00 80.25 404 LEU A N 1
ATOM 3288 C CA . LEU A 1 404 ? -11.511 -16.347 33.119 1.00 80.25 404 LEU A CA 1
ATOM 3289 C C . LEU A 1 404 ? -11.411 -14.958 33.752 1.00 80.25 404 LEU A C 1
ATOM 3291 O O . LEU A 1 404 ? -10.359 -14.317 33.738 1.00 80.25 404 LEU A O 1
ATOM 3295 N N . LYS A 1 405 ? -12.520 -14.471 34.307 1.00 80.94 405 LYS A N 1
ATOM 3296 C CA . LYS A 1 405 ? -12.587 -13.175 34.982 1.00 80.94 405 LYS A CA 1
ATOM 3297 C C . LYS A 1 405 ? -11.779 -13.176 36.276 1.00 80.94 405 LYS A C 1
ATOM 3299 O O . LYS A 1 405 ? -11.092 -12.188 36.544 1.00 80.94 405 LYS A O 1
ATOM 3304 N N . ALA A 1 406 ? -11.828 -14.259 37.049 1.00 82.88 406 ALA A N 1
ATOM 3305 C CA . ALA A 1 406 ? -10.982 -14.429 38.226 1.00 82.88 406 ALA A CA 1
ATOM 3306 C C . ALA A 1 406 ? -9.493 -14.472 37.835 1.00 82.88 406 ALA A C 1
ATOM 3308 O O . ALA A 1 406 ? -8.673 -13.789 38.450 1.00 82.88 406 ALA A O 1
ATOM 3309 N N . GLU A 1 407 ? -9.149 -15.180 36.756 1.00 81.38 407 GLU A N 1
ATOM 3310 C CA . GLU A 1 407 ? -7.769 -15.285 36.275 1.00 81.38 407 GLU A CA 1
ATOM 3311 C C . GLU A 1 407 ? -7.237 -13.949 35.720 1.00 81.38 407 GLU A C 1
ATOM 3313 O O . GLU A 1 407 ? -6.136 -13.523 36.074 1.00 81.38 407 GLU A O 1
ATOM 3318 N N . MET A 1 408 ? -8.048 -13.200 34.961 1.00 77.00 408 MET A N 1
ATOM 3319 C CA . MET A 1 408 ? -7.720 -11.828 34.547 1.00 77.00 408 MET A CA 1
ATOM 3320 C C . MET A 1 408 ? -7.519 -10.888 35.743 1.00 77.00 408 MET A C 1
ATOM 3322 O O . MET A 1 408 ? -6.647 -10.020 35.695 1.00 77.00 408 MET A O 1
ATOM 3326 N N . GLN A 1 409 ? -8.304 -11.032 36.817 1.00 77.88 409 GLN A N 1
ATOM 3327 C CA . GLN A 1 409 ? -8.134 -10.227 38.032 1.00 77.88 409 GLN A CA 1
ATOM 3328 C C . GLN A 1 409 ? -6.828 -10.545 38.769 1.00 77.88 409 GLN A C 1
ATOM 3330 O O . GLN A 1 409 ? -6.196 -9.627 39.296 1.00 77.88 409 GLN A O 1
ATOM 3335 N N . GLU A 1 410 ? -6.389 -11.805 38.771 1.00 79.00 410 GLU A N 1
ATOM 3336 C CA . GLU A 1 410 ? -5.063 -12.179 39.272 1.00 79.00 410 GLU A CA 1
ATOM 3337 C C . GLU A 1 410 ? -3.946 -11.590 38.396 1.00 79.00 410 GLU A C 1
ATOM 3339 O O . GLU A 1 410 ? -3.003 -11.004 38.927 1.00 79.00 410 GLU A O 1
ATOM 3344 N N . LEU A 1 411 ? -4.079 -11.636 37.062 1.00 73.69 411 LEU A N 1
ATOM 3345 C CA . LEU A 1 411 ? -3.091 -11.071 36.128 1.00 73.69 411 LEU A CA 1
ATOM 3346 C C . LEU A 1 411 ? -2.909 -9.551 36.285 1.00 73.69 411 LEU A C 1
ATOM 3348 O O . LEU A 1 411 ? -1.803 -9.038 36.118 1.00 73.69 411 LEU A O 1
ATOM 3352 N N . VAL A 1 412 ? -3.961 -8.821 36.676 1.00 70.94 412 VAL A N 1
ATOM 3353 C CA . VAL A 1 412 ? -3.890 -7.373 36.957 1.00 70.94 412 VAL A CA 1
ATOM 3354 C C . VAL A 1 412 ? -2.956 -7.048 38.132 1.00 70.94 412 VAL A C 1
ATOM 3356 O O . VAL A 1 412 ? -2.398 -5.951 38.178 1.00 70.94 412 VAL A O 1
ATOM 3359 N N . LYS A 1 413 ? -2.727 -7.982 39.066 1.00 71.50 413 LYS A N 1
ATOM 3360 C CA . LYS A 1 413 ? -1.801 -7.768 40.193 1.00 71.50 413 LYS A CA 1
ATOM 3361 C C . LYS A 1 413 ? -0.334 -7.669 39.754 1.00 71.50 413 LYS A C 1
ATOM 3363 O O . LYS A 1 413 ? 0.469 -7.136 40.515 1.00 71.50 413 LYS A O 1
ATOM 3368 N N . TYR A 1 414 ? -0.009 -8.112 38.536 1.00 70.62 414 TYR A N 1
ATOM 3369 C CA . TYR A 1 414 ? 1.334 -8.046 37.950 1.00 70.62 414 TYR A CA 1
ATOM 3370 C C . TYR A 1 414 ? 1.607 -6.729 37.183 1.00 70.62 414 TYR A C 1
ATOM 3372 O O . TYR A 1 414 ? 2.715 -6.538 36.688 1.00 70.62 414 TYR A O 1
ATOM 3380 N N . ASP A 1 415 ? 0.650 -5.785 37.109 1.00 65.12 415 ASP A N 1
ATOM 3381 C CA . ASP A 1 415 ? 0.852 -4.429 36.545 1.00 65.12 415 ASP A CA 1
ATOM 3382 C C . ASP A 1 415 ? 1.592 -3.507 37.537 1.00 65.12 415 ASP A C 1
ATOM 3384 O O . ASP A 1 415 ? 1.031 -2.563 38.107 1.00 65.12 415 ASP A O 1
ATOM 3388 N N . THR A 1 416 ? 2.879 -3.787 37.759 1.00 60.78 416 THR A N 1
ATOM 3389 C CA . THR A 1 416 ? 3.768 -3.033 38.665 1.00 60.78 416 THR A CA 1
ATOM 3390 C C . THR A 1 416 ? 3.921 -1.558 38.273 1.00 60.78 416 THR A C 1
ATOM 3392 O O . THR A 1 416 ? 4.113 -0.708 39.143 1.00 60.78 416 THR A O 1
ATOM 3395 N N . MET A 1 417 ? 3.751 -1.223 36.988 1.00 63.06 417 MET A N 1
ATOM 3396 C CA . MET A 1 417 ? 3.845 0.147 36.461 1.00 63.06 417 MET A CA 1
ATOM 3397 C C . MET A 1 417 ? 2.534 0.953 36.558 1.00 63.06 417 MET A C 1
ATOM 3399 O O . MET A 1 417 ? 2.495 2.109 36.133 1.00 63.06 417 MET A O 1
ATOM 3403 N N . GLN A 1 418 ? 1.459 0.377 37.116 1.00 61.75 418 GLN A N 1
ATOM 3404 C CA . GLN A 1 418 ? 0.141 1.015 37.283 1.00 61.75 418 GLN A CA 1
ATOM 3405 C C . GLN A 1 418 ? -0.431 1.622 35.988 1.00 61.75 418 GLN A C 1
ATOM 3407 O O . GLN A 1 418 ? -1.210 2.589 36.020 1.00 61.75 418 GLN A O 1
ATOM 3412 N N . VAL A 1 419 ? -0.060 1.071 34.831 1.00 60.28 419 VAL A N 1
ATOM 3413 C CA . VAL A 1 419 ? -0.464 1.588 33.517 1.00 60.28 419 VAL A CA 1
ATOM 3414 C C . VAL A 1 419 ? -1.965 1.394 33.328 1.00 60.28 419 VAL A C 1
ATOM 3416 O O . VAL A 1 419 ? -2.661 2.298 32.853 1.00 60.28 419 VAL A O 1
ATOM 3419 N N . VAL A 1 420 ? -2.500 0.254 33.772 1.00 64.00 420 VAL A N 1
ATOM 3420 C CA . VAL A 1 420 ? -3.928 -0.069 33.697 1.00 64.00 420 VAL A CA 1
ATOM 3421 C C . VAL A 1 420 ? -4.730 0.827 34.641 1.00 64.00 420 VAL A C 1
ATOM 3423 O O . VAL A 1 420 ? -5.740 1.401 34.223 1.00 64.00 420 VAL A O 1
ATOM 3426 N N . LYS A 1 421 ? -4.247 1.048 35.873 1.00 65.06 421 LYS A N 1
ATOM 3427 C CA . LYS A 1 421 ? -4.865 1.995 36.824 1.00 65.06 421 LYS A CA 1
ATOM 3428 C C . LYS A 1 421 ? -4.886 3.425 36.276 1.00 65.06 421 LYS A C 1
ATOM 3430 O O . LYS A 1 421 ? -5.925 4.083 36.319 1.00 65.06 421 LYS A O 1
ATOM 3435 N N . SER A 1 422 ? -3.782 3.885 35.688 1.00 66.31 422 SER A N 1
ATOM 3436 C CA . SER A 1 422 ? -3.678 5.216 35.069 1.00 66.31 422 SER A CA 1
ATOM 3437 C C . SER A 1 422 ? -4.601 5.370 33.855 1.00 66.31 422 SER A C 1
ATOM 3439 O O . SER A 1 422 ? -5.183 6.435 33.629 1.00 66.31 422 SER A O 1
ATOM 3441 N N . LYS A 1 423 ? -4.791 4.294 33.081 1.00 70.00 423 LYS A N 1
ATOM 3442 C CA . LYS A 1 423 ? -5.715 4.254 31.940 1.00 70.00 423 LYS A CA 1
ATOM 3443 C C . LYS A 1 423 ? -7.178 4.310 32.394 1.00 70.00 423 LYS A C 1
ATOM 3445 O O . LYS A 1 423 ? -7.960 5.062 31.812 1.00 70.00 423 LYS A O 1
ATOM 3450 N N . GLN A 1 424 ? -7.534 3.596 33.463 1.00 73.88 424 GLN A N 1
ATOM 3451 C CA . GLN A 1 424 ? -8.866 3.658 34.079 1.00 73.88 424 GLN A CA 1
ATOM 3452 C C . GLN A 1 424 ? -9.153 5.033 34.707 1.00 73.88 424 GLN A C 1
ATOM 3454 O O . GLN A 1 424 ? -10.245 5.575 34.523 1.00 73.88 424 GLN A O 1
ATOM 3459 N N . ALA A 1 425 ? -8.169 5.643 35.378 1.00 72.88 425 ALA A N 1
ATOM 3460 C CA . ALA A 1 425 ? -8.280 6.998 35.922 1.00 72.88 425 ALA A CA 1
ATOM 3461 C C . ALA A 1 425 ? -8.499 8.042 34.812 1.00 72.88 425 ALA A C 1
ATOM 3463 O O . ALA A 1 425 ? -9.412 8.861 34.905 1.00 72.88 425 ALA A O 1
ATOM 3464 N N . ASN A 1 426 ? -7.749 7.948 33.709 1.00 68.38 426 ASN A N 1
ATOM 3465 C CA . ASN A 1 426 ? -7.950 8.793 32.528 1.00 68.38 426 ASN A CA 1
ATOM 3466 C C . ASN A 1 426 ? -9.335 8.613 31.889 1.00 68.38 426 ASN A C 1
ATOM 3468 O O . ASN A 1 426 ? -9.936 9.579 31.425 1.00 68.38 426 ASN A O 1
ATOM 3472 N N . GLN A 1 427 ? -9.871 7.390 31.860 1.00 76.38 427 GLN A N 1
ATOM 3473 C CA . GLN A 1 427 ? -11.235 7.140 31.381 1.00 76.38 427 GLN A CA 1
ATOM 3474 C C . GLN A 1 427 ? -12.306 7.725 32.308 1.00 76.38 427 GLN A C 1
ATOM 3476 O O . GLN A 1 427 ? -13.392 8.071 31.842 1.00 76.38 427 GLN A O 1
ATOM 3481 N N . ARG A 1 428 ? -12.030 7.822 33.612 1.00 75.31 428 ARG A N 1
ATOM 3482 C CA . ARG A 1 428 ? -12.928 8.454 34.585 1.00 75.31 428 ARG A CA 1
ATOM 3483 C C . ARG A 1 428 ? -12.905 9.977 34.440 1.00 75.31 428 ARG A C 1
ATOM 3485 O O . ARG A 1 428 ? -13.954 10.563 34.219 1.00 75.31 428 ARG A O 1
ATOM 3492 N N . LEU A 1 429 ? -11.713 10.574 34.379 1.00 71.31 429 LEU A N 1
ATOM 3493 C CA . LEU A 1 429 ? -11.527 12.010 34.130 1.00 71.31 429 LEU A CA 1
ATOM 3494 C C . LEU A 1 429 ? -12.144 12.467 32.802 1.00 71.31 429 LEU A C 1
ATOM 3496 O O . LEU A 1 429 ? -12.705 13.554 32.728 1.00 71.31 429 LEU A O 1
ATOM 3500 N N . LYS A 1 430 ? -12.089 11.631 31.755 1.00 72.62 430 LYS A N 1
ATOM 3501 C CA . LYS A 1 430 ? -12.786 11.905 30.488 1.00 72.62 430 LYS A CA 1
ATOM 3502 C C . LYS A 1 430 ? -14.305 11.972 30.654 1.00 72.62 430 LYS A C 1
ATOM 3504 O O . LYS A 1 430 ? -14.919 12.868 30.092 1.00 72.62 430 LYS A O 1
ATOM 3509 N N . ARG A 1 431 ? -14.897 11.074 31.447 1.00 77.50 431 ARG A N 1
ATOM 3510 C CA . ARG A 1 431 ? -16.340 11.105 31.742 1.00 77.50 431 ARG A CA 1
ATOM 3511 C C . ARG A 1 431 ? -16.734 12.343 32.547 1.00 77.50 431 ARG A C 1
ATOM 3513 O O . ARG A 1 431 ? -17.754 12.952 32.242 1.00 77.50 431 ARG A O 1
ATOM 3520 N N . ASP A 1 432 ? -15.910 12.736 33.512 1.00 70.12 432 ASP A N 1
ATOM 3521 C CA . ASP A 1 432 ? -16.163 13.918 34.343 1.00 70.12 432 ASP A CA 1
ATOM 3522 C C . ASP A 1 432 ? -16.039 15.219 33.520 1.00 70.12 432 ASP A C 1
ATOM 3524 O O . ASP A 1 432 ? -16.850 16.137 33.656 1.00 70.12 432 ASP A O 1
ATOM 3528 N N . LEU A 1 433 ? -15.079 15.276 32.587 1.00 66.50 433 LEU A N 1
ATOM 3529 C CA . LEU A 1 433 ? -14.928 16.378 31.630 1.00 66.50 433 LEU A CA 1
ATOM 3530 C C . LEU A 1 433 ? -16.151 16.503 30.703 1.00 66.50 433 LEU A C 1
ATOM 3532 O O . LEU A 1 433 ? -16.632 17.611 30.459 1.00 66.50 433 LEU A O 1
ATOM 3536 N N . ASP A 1 434 ? -16.664 15.374 30.208 1.00 67.19 434 ASP A N 1
ATOM 3537 C CA . ASP A 1 434 ? -17.853 15.336 29.351 1.00 67.19 434 ASP A CA 1
ATOM 3538 C C . ASP A 1 434 ? -19.119 15.781 30.106 1.00 67.19 434 ASP A C 1
ATOM 3540 O O . ASP A 1 434 ? -19.991 16.423 29.519 1.00 67.19 434 ASP A O 1
ATOM 3544 N N . GLN A 1 435 ? -19.212 15.522 31.415 1.00 61.88 435 GLN A N 1
ATOM 3545 C CA . GLN A 1 435 ? -20.295 16.050 32.253 1.00 61.88 435 GLN A CA 1
ATOM 3546 C C . GLN A 1 435 ? -20.198 17.567 32.459 1.00 61.88 435 GLN A C 1
ATOM 3548 O O . GLN A 1 435 ? -21.207 18.258 32.318 1.00 61.88 435 GLN A O 1
ATOM 3553 N N . CYS A 1 436 ? -19.004 18.109 32.720 1.00 50.56 436 CYS A N 1
ATOM 3554 C CA . CYS A 1 436 ? -18.810 19.558 32.869 1.00 50.56 436 CYS A CA 1
ATOM 3555 C C . CYS A 1 436 ? -19.110 20.339 31.583 1.00 50.56 436 CYS A C 1
ATOM 3557 O O . CYS A 1 436 ? -19.580 21.474 31.639 1.00 50.56 436 CYS A O 1
ATOM 3559 N N . ARG A 1 437 ? -18.861 19.737 30.416 1.00 56.62 437 ARG A N 1
ATOM 3560 C CA . ARG A 1 437 ? -19.094 20.378 29.116 1.00 56.62 437 ARG A CA 1
ATOM 3561 C C . ARG A 1 437 ? -20.580 20.512 28.755 1.00 56.62 437 ARG A C 1
ATOM 3563 O O . ARG A 1 437 ? -20.911 21.333 27.907 1.00 56.62 437 ARG A O 1
ATOM 3570 N N . ASN A 1 438 ? -21.453 19.742 29.407 1.00 56.22 438 ASN A N 1
ATOM 3571 C CA . ASN A 1 438 ? -22.883 19.645 29.095 1.00 56.22 438 ASN A CA 1
ATOM 3572 C C . ASN A 1 438 ? -23.800 20.293 30.159 1.00 56.22 438 ASN A C 1
ATOM 3574 O O . ASN A 1 438 ? -24.999 20.016 30.187 1.00 56.22 438 ASN A O 1
ATOM 3578 N N . GLY A 1 439 ? -23.267 21.152 31.038 1.00 38.12 439 GLY A N 1
ATOM 3579 C CA . GLY A 1 439 ? -24.077 21.956 31.966 1.00 38.12 439 GLY A CA 1
ATOM 3580 C C . GLY A 1 439 ? -24.836 23.098 31.255 1.00 38.12 439 GLY A C 1
ATOM 3581 O O . GLY A 1 439 ? -24.293 23.679 30.315 1.00 38.12 439 GLY A O 1
ATOM 3582 N N . PRO A 1 440 ? -26.074 23.452 31.664 1.00 46.62 440 PRO A N 1
ATOM 3583 C CA . PRO A 1 440 ? -26.911 24.386 30.914 1.00 46.62 440 PRO A CA 1
ATOM 3584 C C . PRO A 1 440 ? -26.639 25.854 31.288 1.00 46.62 440 PRO A C 1
ATOM 3586 O O . PRO A 1 440 ? -26.735 26.236 32.453 1.00 46.62 440 PRO A O 1
ATOM 3589 N N . HIS A 1 441 ? -26.404 26.700 30.280 1.00 36.44 441 HIS A N 1
ATOM 3590 C CA . HIS A 1 441 ? -26.577 28.153 30.374 1.00 36.44 441 HIS A CA 1
ATOM 3591 C C . HIS A 1 441 ? -27.717 28.601 29.449 1.00 36.44 441 HIS A C 1
ATOM 3593 O O . HIS A 1 441 ? -27.772 28.234 28.276 1.00 36.44 441 HIS A O 1
ATOM 3599 N N . SER A 1 442 ? -28.646 29.370 30.017 1.00 29.66 442 SER A N 1
ATOM 3600 C CA . SER A 1 442 ? -29.945 29.736 29.449 1.00 29.66 442 SER A CA 1
ATOM 3601 C C . SER A 1 442 ? -29.957 31.110 28.753 1.00 29.66 442 SER A C 1
ATOM 3603 O O . SER A 1 442 ? -29.340 32.047 29.256 1.00 29.66 442 SER A O 1
ATOM 3605 N N . THR A 1 443 ? -30.836 31.231 27.734 1.00 32.81 443 THR A N 1
ATOM 3606 C CA . THR A 1 443 ? -31.648 32.413 27.290 1.00 32.81 443 THR A CA 1
ATOM 3607 C C . THR A 1 443 ? -30.940 33.608 26.590 1.00 32.81 443 THR A C 1
ATOM 3609 O O . THR A 1 443 ? -29.889 34.011 27.055 1.00 32.81 443 THR A O 1
ATOM 3612 N N . ILE A 1 444 ? -31.410 34.305 25.522 1.00 29.95 444 ILE A N 1
ATOM 3613 C CA . ILE A 1 444 ? -32.647 34.416 24.684 1.00 29.95 444 ILE A CA 1
ATOM 3614 C C . ILE A 1 444 ? -32.294 35.077 23.303 1.00 29.95 444 ILE A C 1
ATOM 3616 O O . ILE A 1 444 ? -31.295 35.782 23.204 1.00 29.95 444 ILE A O 1
ATOM 3620 N N . GLN A 1 445 ? -33.132 34.846 22.270 1.00 33.44 445 GLN A N 1
ATOM 3621 C CA . GLN A 1 445 ? -33.101 35.262 20.833 1.00 33.44 445 GLN A CA 1
ATOM 3622 C C . GLN A 1 445 ? -33.366 36.773 20.526 1.00 33.44 445 GLN A C 1
ATOM 3624 O O . GLN A 1 445 ? -33.665 37.506 21.469 1.00 33.44 445 GLN A O 1
ATOM 3629 N N . PRO A 1 446 ? -33.328 37.264 19.243 1.00 37.34 446 PRO A N 1
ATOM 3630 C CA . PRO A 1 446 ? -34.518 37.217 18.337 1.00 37.34 446 PRO A CA 1
ATOM 3631 C C . PRO A 1 446 ? -34.297 37.053 16.788 1.00 37.34 446 PRO A C 1
ATOM 3633 O O . PRO A 1 446 ? -33.402 37.660 16.214 1.00 37.34 446 PRO A O 1
ATOM 3636 N N . THR A 1 447 ? -35.191 36.259 16.150 1.00 28.70 447 THR A N 1
ATOM 3637 C CA . THR A 1 447 ? -35.901 36.354 14.818 1.00 28.70 447 THR A CA 1
ATOM 3638 C C . THR A 1 447 ? -35.284 37.118 13.618 1.00 28.70 447 THR A C 1
ATOM 3640 O O . THR A 1 447 ? -34.875 38.253 13.791 1.00 28.70 447 THR A O 1
ATOM 3643 N N . GLN A 1 448 ? -35.284 36.682 12.338 1.00 31.17 448 GLN A N 1
ATOM 3644 C CA . GLN A 1 448 ? -36.242 35.935 11.472 1.00 31.17 448 GLN A CA 1
ATOM 3645 C C . GLN A 1 448 ? -35.518 35.416 10.164 1.00 31.17 448 GLN A C 1
ATOM 3647 O O . GLN A 1 448 ? -34.341 35.719 9.990 1.00 31.17 448 GLN A O 1
ATOM 3652 N N . PRO A 1 449 ? -36.154 34.636 9.247 1.00 40.69 449 PRO A N 1
ATOM 3653 C CA . PRO A 1 449 ? -35.531 33.557 8.454 1.00 40.69 449 PRO A CA 1
ATOM 3654 C C . PRO A 1 449 ? -35.475 33.781 6.922 1.00 40.69 449 PRO A C 1
ATOM 3656 O O . PRO A 1 449 ? -36.270 34.553 6.399 1.00 40.69 449 PRO A O 1
ATOM 3659 N N . GLN A 1 450 ? -34.647 33.007 6.190 1.00 30.67 450 GLN A N 1
ATOM 3660 C CA . GLN A 1 450 ? -35.084 32.043 5.148 1.00 30.67 450 GLN A CA 1
ATOM 3661 C C . GLN A 1 450 ? -33.931 31.429 4.310 1.00 30.67 450 GLN A C 1
ATOM 3663 O O . GLN A 1 450 ? -33.136 32.135 3.708 1.00 30.67 450 GLN A O 1
ATOM 3668 N N . HIS A 1 451 ? -33.996 30.094 4.197 1.00 30.89 451 HIS A N 1
ATOM 3669 C CA . HIS A 1 451 ? -33.534 29.208 3.111 1.00 30.89 451 HIS A CA 1
ATOM 3670 C C . HIS A 1 451 ? -32.047 28.812 3.029 1.00 30.89 451 HIS A C 1
ATOM 3672 O O . HIS A 1 451 ? -31.180 29.579 2.637 1.00 30.89 451 HIS A O 1
ATOM 3678 N N . GLY A 1 452 ? -31.815 27.515 3.281 1.00 39.06 452 GLY A N 1
ATOM 3679 C CA . GLY A 1 452 ? -30.843 26.715 2.535 1.00 39.06 452 GLY A CA 1
ATOM 3680 C C . GLY A 1 452 ? -29.379 26.800 2.948 1.00 39.06 452 GLY A C 1
ATOM 3681 O O . GLY A 1 452 ? -28.532 26.692 2.074 1.00 39.06 452 GLY A O 1
ATOM 3682 N N . TYR A 1 453 ? -29.061 26.954 4.234 1.00 47.50 453 TYR A N 1
ATOM 3683 C CA . TYR A 1 453 ? -27.676 26.850 4.697 1.00 47.50 453 TYR A CA 1
ATOM 3684 C C . TYR A 1 453 ? -27.502 25.688 5.662 1.00 47.50 453 TYR A C 1
ATOM 3686 O O . TYR A 1 453 ? -28.306 25.475 6.571 1.00 47.50 453 TYR A O 1
ATOM 3694 N N . CYS A 1 454 ? -26.436 24.931 5.424 1.00 57.66 454 CYS A N 1
ATOM 3695 C CA . CYS A 1 454 ? -25.940 23.898 6.311 1.00 57.66 454 CYS A CA 1
ATOM 3696 C C . CYS A 1 454 ? -25.878 24.425 7.750 1.00 57.66 454 CYS A C 1
ATOM 3698 O O . CYS A 1 454 ? -25.235 25.441 8.012 1.00 57.66 454 CYS A O 1
ATOM 3700 N N . LEU A 1 455 ? -26.533 23.733 8.684 1.00 65.19 455 LEU A N 1
ATOM 3701 C CA . LEU A 1 455 ? -26.595 24.118 10.103 1.00 65.19 455 LEU A CA 1
ATOM 3702 C C . LEU A 1 455 ? -25.215 24.142 10.781 1.00 65.19 455 LEU A C 1
ATOM 3704 O O . LEU A 1 455 ? -25.090 24.635 11.898 1.00 65.19 455 LEU A O 1
ATOM 3708 N N . HIS A 1 456 ? -24.202 23.573 10.128 1.00 70.25 456 HIS A N 1
ATOM 3709 C CA . HIS A 1 456 ? -22.899 23.302 10.715 1.00 70.25 456 HIS A CA 1
ATOM 3710 C C . HIS A 1 456 ? -21.880 24.437 10.528 1.00 70.25 456 HIS A C 1
ATOM 3712 O O . HIS A 1 456 ? -20.929 24.482 11.298 1.00 70.25 456 HIS A O 1
ATOM 3718 N N . GLY A 1 457 ? -22.084 25.369 9.588 1.00 74.19 457 GLY A N 1
ATOM 3719 C CA . GLY A 1 457 ? -21.106 26.422 9.273 1.00 74.19 457 GLY A CA 1
ATOM 3720 C C . GLY A 1 457 ? -20.103 26.013 8.186 1.00 74.19 457 GLY A C 1
ATOM 3721 O O . GLY A 1 457 ? -20.371 25.104 7.397 1.00 74.19 457 GLY A O 1
ATOM 3722 N N . GLN A 1 458 ? -18.958 26.698 8.103 1.00 78.75 458 GLN A N 1
ATOM 3723 C CA . GLN A 1 458 ? -17.956 26.438 7.058 1.00 78.75 458 GLN A CA 1
ATOM 3724 C C . GLN A 1 458 ? -17.086 25.229 7.432 1.00 78.75 458 GLN A C 1
ATOM 3726 O O . GLN A 1 458 ? -16.692 25.076 8.585 1.00 78.75 458 GLN A O 1
ATOM 3731 N N . PHE A 1 459 ? -16.738 24.376 6.463 1.00 87.06 459 PHE A N 1
ATOM 3732 C CA . PHE A 1 459 ? -15.742 23.318 6.663 1.00 87.06 459 PHE A CA 1
ATOM 3733 C C . PHE A 1 459 ? -14.378 23.934 7.004 1.00 87.06 459 PHE A C 1
ATOM 3735 O O . PHE A 1 459 ? -13.796 24.648 6.185 1.00 87.06 459 PHE A O 1
ATOM 3742 N N . LEU A 1 460 ? -13.869 23.652 8.205 1.00 89.31 460 LEU A N 1
ATOM 3743 C CA . LEU A 1 460 ? -12.622 24.232 8.705 1.00 89.31 460 LEU A CA 1
ATOM 3744 C C . LEU A 1 460 ? -11.459 23.249 8.660 1.00 89.31 460 LEU A C 1
ATOM 3746 O O . LEU A 1 460 ? -10.349 23.624 8.291 1.00 89.31 460 LEU A O 1
ATOM 3750 N N . ASN A 1 461 ? -11.674 22.015 9.123 1.00 92.19 461 ASN A N 1
ATOM 3751 C CA . ASN A 1 461 ? -10.603 21.030 9.250 1.00 92.19 461 ASN A CA 1
ATOM 3752 C C . ASN A 1 461 ? -11.159 19.610 9.448 1.00 92.19 461 ASN A C 1
ATOM 3754 O O . ASN A 1 461 ? -12.363 19.396 9.582 1.00 92.19 461 ASN A O 1
ATOM 3758 N N . ILE A 1 462 ? -10.264 18.632 9.539 1.00 92.06 462 ILE A N 1
ATOM 3759 C CA . ILE A 1 462 ? -10.570 17.249 9.898 1.00 92.06 462 ILE A CA 1
ATOM 3760 C C . ILE A 1 462 ? -9.721 16.784 11.087 1.00 92.06 462 ILE A C 1
ATOM 3762 O O . ILE A 1 462 ? -8.645 17.307 11.366 1.00 92.06 462 ILE A O 1
ATOM 3766 N N . SER A 1 463 ? -10.202 15.771 11.806 1.00 86.19 463 SER A N 1
ATOM 3767 C CA . SER A 1 463 ? -9.497 15.149 12.933 1.00 86.19 463 SER A CA 1
ATOM 3768 C C . SER A 1 463 ? -9.683 13.631 12.939 1.00 86.19 463 SER A C 1
ATOM 3770 O O . SER A 1 463 ? -10.741 13.124 12.573 1.00 86.19 463 SER A O 1
ATOM 3772 N N . GLY A 1 464 ? -8.684 12.872 13.389 1.00 79.44 464 GLY A N 1
ATOM 3773 C CA . GLY A 1 464 ? -8.755 11.407 13.427 1.00 79.44 464 GLY A CA 1
ATOM 3774 C C . GLY A 1 464 ? -7.534 10.728 12.801 1.00 79.44 464 GLY A C 1
ATOM 3775 O O . GLY A 1 464 ? -6.507 11.387 12.632 1.00 79.44 464 GLY A O 1
ATOM 3776 N N . PRO A 1 465 ? -7.624 9.423 12.482 1.00 83.56 465 PRO A N 1
ATOM 3777 C CA . PRO A 1 465 ? -8.856 8.663 12.222 1.00 83.56 465 PRO A CA 1
ATOM 3778 C C . PRO A 1 465 ? -9.599 8.196 13.480 1.00 83.56 465 PRO A C 1
ATOM 3780 O O . PRO A 1 465 ? -9.019 8.035 14.551 1.00 83.56 465 PRO A O 1
ATOM 3783 N N . ARG A 1 466 ? -10.914 7.998 13.341 1.00 81.94 466 ARG A N 1
ATOM 3784 C CA . ARG A 1 466 ? -11.821 7.495 14.391 1.00 81.94 466 ARG A CA 1
ATOM 3785 C C . ARG A 1 466 ? -12.112 6.006 14.258 1.00 81.94 466 ARG A C 1
ATOM 3787 O O . ARG A 1 466 ? -12.186 5.317 15.267 1.00 81.94 466 ARG A O 1
ATOM 3794 N N . VAL A 1 467 ? -12.255 5.531 13.027 1.00 83.06 467 VAL A N 1
ATOM 3795 C CA . VAL A 1 467 ? -12.410 4.118 12.681 1.00 83.06 467 VAL A CA 1
ATOM 3796 C C . VAL A 1 467 ? -11.246 3.747 11.777 1.00 83.06 467 VAL A C 1
ATOM 3798 O O . VAL A 1 467 ? -10.887 4.522 10.890 1.00 83.06 467 VAL A O 1
ATOM 3801 N N . TYR A 1 468 ? -10.644 2.590 12.039 1.00 90.19 468 TYR A N 1
ATOM 3802 C CA . TYR A 1 468 ? -9.643 1.947 11.195 1.00 90.19 468 TYR A CA 1
ATOM 3803 C C . TYR A 1 468 ? -9.797 0.436 11.373 1.00 90.19 468 TYR A C 1
ATOM 3805 O O . TYR A 1 468 ? -9.415 -0.112 12.407 1.00 90.19 468 TYR A O 1
ATOM 3813 N N . THR A 1 469 ? -10.431 -0.226 10.408 1.00 87.69 469 THR A N 1
ATOM 3814 C CA . THR A 1 469 ? -10.721 -1.665 10.480 1.00 87.69 469 THR A CA 1
ATOM 3815 C C . THR A 1 469 ? -10.708 -2.302 9.098 1.00 87.69 469 THR A C 1
ATOM 3817 O O . THR A 1 469 ? -11.035 -1.659 8.104 1.00 87.69 469 THR A O 1
ATOM 3820 N N . ALA A 1 470 ? -10.323 -3.573 9.040 1.00 82.50 470 ALA A N 1
ATOM 3821 C CA . ALA A 1 470 ? -10.415 -4.387 7.833 1.00 82.50 470 ALA A CA 1
ATOM 3822 C C . ALA A 1 470 ? -11.797 -5.065 7.679 1.00 82.50 470 ALA A C 1
ATOM 3824 O O . ALA A 1 470 ? -12.118 -5.587 6.613 1.00 82.50 470 ALA A O 1
ATOM 3825 N N . GLY A 1 471 ? -12.624 -5.036 8.734 1.00 83.12 471 GLY A N 1
ATOM 3826 C CA . GLY A 1 471 ? -13.936 -5.681 8.767 1.00 83.12 471 GLY A CA 1
ATOM 3827 C C . GLY A 1 471 ? -13.868 -7.184 8.481 1.00 83.12 471 GLY A C 1
ATOM 3828 O O . GLY A 1 471 ? -12.952 -7.874 8.916 1.00 83.12 471 GLY A O 1
ATOM 3829 N N . GLU A 1 472 ? -14.844 -7.673 7.718 1.00 79.56 472 GLU A N 1
ATOM 3830 C CA . GLU A 1 472 ? -15.031 -9.091 7.373 1.00 79.56 472 GLU A CA 1
ATOM 3831 C C . GLU A 1 472 ? -13.999 -9.644 6.366 1.00 79.56 472 GLU A C 1
ATOM 3833 O O . GLU A 1 472 ? -13.793 -10.852 6.310 1.00 79.56 472 GLU A O 1
ATOM 3838 N N . TYR A 1 473 ? -13.350 -8.788 5.564 1.00 82.56 473 TYR A N 1
ATOM 3839 C CA . TYR A 1 473 ? -12.544 -9.211 4.404 1.00 82.56 473 TYR A CA 1
ATOM 3840 C C . TYR A 1 473 ? -11.130 -8.602 4.381 1.00 82.56 473 TYR A C 1
ATOM 3842 O O . TYR A 1 473 ? -10.778 -7.883 3.435 1.00 82.56 473 TYR A O 1
ATOM 3850 N N . PRO A 1 474 ? -10.283 -8.880 5.387 1.00 81.31 474 PRO A N 1
ATOM 3851 C CA . PRO A 1 474 ? -8.940 -8.318 5.447 1.00 81.31 474 PRO A CA 1
ATOM 3852 C C . PRO A 1 474 ? -8.099 -8.707 4.228 1.00 81.31 474 PRO A C 1
ATOM 3854 O O . PRO A 1 474 ? -7.949 -9.883 3.904 1.00 81.31 474 PRO A O 1
ATOM 3857 N N . GLY A 1 475 ? -7.559 -7.704 3.528 1.00 82.81 475 GLY A N 1
ATOM 3858 C CA . GLY A 1 475 ? -6.653 -7.892 2.391 1.00 82.81 475 GLY A CA 1
ATOM 3859 C C . GLY A 1 475 ? -7.289 -8.442 1.109 1.00 82.81 475 GLY A C 1
ATOM 3860 O O . GLY A 1 475 ? -6.577 -8.603 0.123 1.00 82.81 475 GLY A O 1
ATOM 3861 N N . SER A 1 476 ? -8.595 -8.735 1.096 1.00 85.81 476 SER A N 1
ATOM 3862 C CA . SER A 1 476 ? -9.226 -9.460 -0.021 1.00 85.81 476 SER A CA 1
ATOM 3863 C C . SER A 1 476 ? -9.663 -8.545 -1.167 1.00 85.81 476 SER A C 1
ATOM 3865 O O . SER A 1 476 ? -9.417 -8.852 -2.331 1.00 85.81 476 SER A O 1
ATOM 3867 N N . TYR A 1 477 ? -10.295 -7.412 -0.851 1.00 91.69 477 TYR A N 1
ATOM 3868 C CA . TYR A 1 477 ? -10.860 -6.497 -1.847 1.00 91.69 477 TYR A CA 1
ATOM 3869 C C . TYR A 1 477 ? -10.215 -5.122 -1.702 1.00 91.69 477 TYR A C 1
ATOM 3871 O O . TYR A 1 477 ? -10.476 -4.411 -0.738 1.00 91.69 477 TYR A O 1
ATOM 3879 N N . MET A 1 478 ? -9.338 -4.742 -2.634 1.00 91.31 478 MET A N 1
ATOM 3880 C CA . MET A 1 478 ? -8.611 -3.468 -2.518 1.00 91.31 478 MET A CA 1
ATOM 3881 C C . MET A 1 478 ? -9.517 -2.261 -2.787 1.00 91.31 478 MET A C 1
ATOM 3883 O O . MET A 1 478 ? -9.319 -1.208 -2.186 1.00 91.31 478 MET A O 1
ATOM 3887 N N . TYR A 1 479 ? -10.517 -2.441 -3.654 1.00 94.19 479 TYR A N 1
ATOM 3888 C CA . TYR A 1 479 ? -11.484 -1.424 -4.062 1.00 94.19 479 TYR A CA 1
ATOM 3889 C C . TYR A 1 479 ? -12.847 -1.693 -3.419 1.00 94.19 479 TYR A C 1
ATOM 3891 O O . TYR A 1 479 ? -13.299 -2.838 -3.331 1.00 94.19 479 TYR A O 1
ATOM 3899 N N . GLY A 1 480 ? -13.533 -0.626 -3.027 1.00 95.12 480 GLY A N 1
ATOM 3900 C CA . GLY A 1 480 ? -14.868 -0.682 -2.449 1.00 95.12 480 GLY A CA 1
ATOM 3901 C C . GLY A 1 480 ? -15.275 0.666 -1.874 1.00 95.12 480 GLY A C 1
ATOM 3902 O O . GLY A 1 480 ? -14.513 1.628 -1.940 1.00 95.12 480 GLY A O 1
ATOM 3903 N N . ALA A 1 481 ? -16.465 0.715 -1.289 1.00 96.44 481 ALA A N 1
ATOM 3904 C CA . ALA A 1 481 ? -16.935 1.853 -0.512 1.00 96.44 481 ALA A CA 1
ATOM 3905 C C . ALA A 1 481 ? -17.802 1.391 0.654 1.00 96.44 481 ALA A C 1
ATOM 3907 O O . ALA A 1 481 ? -18.383 0.301 0.642 1.00 96.44 481 ALA A O 1
ATOM 3908 N N . TRP A 1 482 ? -17.878 2.241 1.667 1.00 96.75 482 TRP A N 1
ATOM 3909 C CA . TRP A 1 482 ? -18.664 2.014 2.866 1.00 96.75 482 TRP A CA 1
ATOM 3910 C C . TRP A 1 482 ? -19.149 3.348 3.423 1.00 96.75 482 TRP A C 1
ATOM 3912 O O . TRP A 1 482 ? -18.576 4.400 3.131 1.00 96.75 482 TRP A O 1
ATOM 3922 N N . GLY A 1 483 ? -20.190 3.302 4.243 1.00 95.25 483 GLY A N 1
ATOM 3923 C CA . GLY A 1 483 ? -20.728 4.501 4.864 1.00 95.25 483 GLY A CA 1
ATOM 3924 C C . GLY A 1 483 ? -22.053 4.244 5.558 1.00 95.25 483 GLY A C 1
ATOM 3925 O O . GLY A 1 483 ? -22.352 3.123 5.980 1.00 95.25 483 GLY A O 1
ATOM 3926 N N . ARG A 1 484 ? -22.851 5.305 5.671 1.00 94.06 484 ARG A N 1
ATOM 3927 C CA . ARG A 1 484 ? -24.198 5.293 6.257 1.00 94.06 484 ARG A CA 1
ATOM 3928 C C . ARG A 1 484 ? -25.187 5.912 5.282 1.00 94.06 484 ARG A C 1
ATOM 3930 O O . ARG A 1 484 ? -24.769 6.604 4.361 1.00 94.06 484 ARG A O 1
ATOM 3937 N N . ASP A 1 485 ? -26.470 5.613 5.445 1.00 94.31 485 ASP A N 1
ATOM 3938 C CA . ASP A 1 485 ? -27.528 6.261 4.663 1.00 94.31 485 ASP A CA 1
ATOM 3939 C C . ASP A 1 485 ? -27.851 7.625 5.298 1.00 94.31 485 ASP A C 1
ATOM 3941 O O . ASP A 1 485 ? -28.241 7.641 6.467 1.00 94.31 485 ASP A O 1
ATOM 3945 N N . PRO A 1 486 ? -27.705 8.759 4.584 1.00 92.44 486 PRO A N 1
ATOM 3946 C CA . PRO A 1 486 ? -28.099 10.084 5.072 1.00 92.44 486 PRO A CA 1
ATOM 3947 C C . PRO A 1 486 ? -29.590 10.244 5.367 1.00 92.44 486 PRO A C 1
ATOM 3949 O O . PRO A 1 486 ? -29.973 11.105 6.158 1.00 92.44 486 PRO A O 1
ATOM 3952 N N . LYS A 1 487 ? -30.435 9.432 4.727 1.00 92.12 487 LYS A N 1
ATOM 3953 C CA . LYS A 1 487 ? -31.890 9.442 4.886 1.00 92.12 487 LYS A CA 1
ATOM 3954 C C . LYS A 1 487 ? -32.384 8.010 5.137 1.00 92.12 487 LYS A C 1
ATOM 3956 O O . LYS A 1 487 ? -33.080 7.447 4.292 1.00 92.12 487 LYS A O 1
ATOM 3961 N N . PRO A 1 488 ? -32.006 7.401 6.273 1.00 90.44 488 PRO A N 1
ATOM 3962 C CA . PRO A 1 488 ? -32.330 6.010 6.553 1.00 90.44 488 PRO A CA 1
ATOM 3963 C C . PRO A 1 488 ? -33.841 5.828 6.760 1.00 90.44 488 PRO A C 1
ATOM 3965 O O . PRO A 1 488 ? -34.542 6.740 7.201 1.00 90.44 488 PRO A O 1
ATOM 3968 N N . GLU A 1 489 ? -34.346 4.628 6.469 1.00 88.00 489 GLU A N 1
ATOM 3969 C CA . GLU A 1 489 ? -35.682 4.215 6.912 1.00 88.00 489 GLU A CA 1
ATOM 3970 C C . GLU A 1 489 ? -35.744 4.183 8.449 1.00 88.00 489 GLU A C 1
ATOM 3972 O O . GLU A 1 489 ? -34.736 3.914 9.110 1.00 88.00 489 GLU A O 1
ATOM 3977 N N . ALA A 1 490 ? -36.930 4.417 9.015 1.00 87.62 490 ALA A N 1
ATOM 3978 C CA . ALA A 1 490 ? -37.125 4.410 10.463 1.00 87.62 490 ALA A CA 1
ATOM 3979 C C . ALA A 1 490 ? -36.649 3.084 11.089 1.00 87.62 490 ALA A C 1
ATOM 3981 O O . ALA A 1 490 ? -37.017 2.000 10.628 1.00 87.62 490 ALA A O 1
ATOM 3982 N N . GLY A 1 491 ? -35.824 3.172 12.134 1.00 85.25 491 GLY A N 1
ATOM 3983 C CA . GLY A 1 491 ? -35.216 2.022 12.815 1.00 85.25 491 GLY A CA 1
ATOM 3984 C C . GLY A 1 491 ? -33.896 1.529 12.205 1.00 85.25 491 GLY A C 1
ATOM 3985 O O . GLY A 1 491 ? -33.277 0.610 12.749 1.00 85.25 491 GLY A O 1
ATOM 3986 N N . LYS A 1 492 ? -33.438 2.116 11.089 1.00 88.44 492 LYS A N 1
ATOM 3987 C CA . LYS A 1 492 ? -32.135 1.820 10.462 1.00 88.44 492 LYS A CA 1
ATOM 3988 C C . LYS A 1 492 ? -31.120 2.948 10.632 1.00 88.44 492 LYS A C 1
ATOM 3990 O O . LYS A 1 492 ? -30.098 2.973 9.951 1.00 88.44 492 LYS A O 1
ATOM 3995 N N . GLU A 1 493 ? -31.357 3.875 11.554 1.00 88.81 493 GLU A N 1
ATOM 3996 C CA . GLU A 1 493 ? -30.524 5.062 11.734 1.00 88.81 493 GLU A CA 1
ATOM 3997 C C . GLU A 1 493 ? -29.084 4.687 12.083 1.00 88.81 493 GLU A C 1
ATOM 3999 O O . GLU A 1 493 ? -28.162 5.330 11.600 1.00 88.81 493 GLU A O 1
ATOM 4004 N N . SER A 1 494 ? -28.862 3.629 12.870 1.00 88.50 494 SER A N 1
ATOM 4005 C CA . SER A 1 494 ? -27.530 3.156 13.281 1.00 88.50 494 SER A CA 1
ATOM 4006 C C . SER A 1 494 ? -26.805 2.285 12.250 1.00 88.50 494 SER A C 1
ATOM 4008 O O . SER A 1 494 ? -25.696 1.822 12.528 1.00 88.50 494 SER A O 1
ATOM 4010 N N . TRP A 1 495 ? -27.420 2.022 11.094 1.00 92.94 495 TRP A N 1
ATOM 4011 C CA . TRP A 1 495 ? -26.912 1.038 10.147 1.00 92.94 495 TRP A CA 1
ATOM 4012 C C . TRP A 1 495 ? -25.744 1.571 9.311 1.00 92.94 495 TRP A C 1
ATOM 4014 O O . TRP A 1 495 ? -25.625 2.768 9.038 1.00 92.94 495 TRP A O 1
ATOM 4024 N N . TYR A 1 496 ? -24.897 0.639 8.882 1.00 94.25 496 TYR A N 1
ATOM 4025 C CA . TYR A 1 496 ? -23.779 0.843 7.970 1.00 94.25 496 TYR A CA 1
ATOM 4026 C C . TYR A 1 496 ? -23.949 -0.035 6.735 1.00 94.25 496 TYR A C 1
ATOM 4028 O O . TYR A 1 496 ? -24.522 -1.125 6.804 1.00 94.25 496 TYR A O 1
ATOM 4036 N N . TRP A 1 497 ? -23.412 0.420 5.611 1.00 95.38 497 TRP A N 1
ATOM 4037 C CA . TRP A 1 497 ? -23.379 -0.340 4.370 1.00 95.38 497 TRP A CA 1
ATOM 4038 C C . TRP A 1 497 ? -21.945 -0.525 3.876 1.00 95.38 497 TRP A C 1
ATOM 4040 O O . TRP A 1 497 ? -21.070 0.297 4.148 1.00 95.38 497 TRP A O 1
ATOM 4050 N N . LEU A 1 498 ? -21.712 -1.621 3.153 1.00 96.12 498 LEU A N 1
ATOM 4051 C CA . LEU A 1 498 ? -20.433 -1.951 2.522 1.00 96.12 498 LEU A CA 1
ATOM 4052 C C . LEU A 1 498 ? -20.681 -2.555 1.138 1.00 96.12 498 LEU A C 1
ATOM 4054 O O . LEU A 1 498 ? -21.487 -3.478 0.982 1.00 96.12 498 LEU A O 1
ATOM 4058 N N . VAL A 1 499 ? -19.933 -2.066 0.154 1.00 96.38 499 VAL A N 1
ATOM 4059 C CA . VAL A 1 499 ? -19.866 -2.616 -1.200 1.00 96.38 499 VAL A CA 1
ATOM 4060 C C . VAL A 1 499 ? -18.395 -2.884 -1.534 1.00 96.38 499 VAL A C 1
ATOM 4062 O O . VAL A 1 499 ? -17.675 -1.964 -1.928 1.00 96.38 499 VAL A O 1
ATOM 4065 N N . PRO A 1 500 ? -17.913 -4.127 -1.372 1.00 95.00 500 PRO A N 1
ATOM 4066 C CA . PRO A 1 500 ? -16.591 -4.509 -1.845 1.00 95.00 500 PRO A CA 1
ATOM 4067 C C . PRO A 1 500 ? -16.635 -4.806 -3.350 1.00 95.00 500 PRO A C 1
ATOM 4069 O O . PRO A 1 500 ? -17.613 -5.375 -3.847 1.00 95.00 500 PRO A O 1
ATOM 4072 N N . MET A 1 501 ? -15.575 -4.458 -4.082 1.00 94.94 501 MET A N 1
ATOM 4073 C CA . MET A 1 501 ? -15.419 -4.857 -5.484 1.00 94.94 501 MET A CA 1
ATOM 4074 C C . MET A 1 501 ? -14.931 -6.306 -5.554 1.00 94.94 501 MET A C 1
ATOM 4076 O O . MET A 1 501 ? -13.731 -6.578 -5.535 1.00 94.94 501 MET A O 1
ATOM 4080 N N . THR A 1 502 ? -15.872 -7.245 -5.616 1.00 93.19 502 THR A N 1
ATOM 4081 C CA . THR A 1 502 ? -15.604 -8.683 -5.477 1.00 93.19 502 THR A CA 1
ATOM 4082 C C . THR A 1 502 ? -15.005 -9.346 -6.710 1.00 93.19 502 THR A C 1
ATOM 4084 O O . THR A 1 502 ? -14.432 -10.426 -6.597 1.00 93.19 502 THR A O 1
ATOM 4087 N N . SER A 1 503 ? -15.095 -8.716 -7.884 1.00 92.50 503 SER A N 1
ATOM 4088 C CA . SER A 1 503 ? -14.508 -9.242 -9.119 1.00 92.50 503 SER A CA 1
ATOM 4089 C C . SER A 1 503 ? -13.545 -8.238 -9.744 1.00 92.50 503 SER A C 1
ATOM 4091 O O . SER A 1 503 ? -13.928 -7.114 -10.080 1.00 92.50 503 SER A O 1
ATOM 4093 N N . SER A 1 504 ? -12.294 -8.669 -9.937 1.00 89.19 504 SER A N 1
ATOM 4094 C CA . SER A 1 504 ? -11.222 -7.915 -10.613 1.00 89.19 504 SER A CA 1
ATOM 4095 C C . SER A 1 504 ? -10.976 -6.505 -10.053 1.00 89.19 504 SER A C 1
ATOM 4097 O O . SER A 1 504 ? -10.569 -5.626 -10.809 1.00 89.19 504 SER A O 1
ATOM 4099 N N . ASN A 1 505 ? -11.264 -6.266 -8.764 1.00 90.12 505 ASN A N 1
ATOM 4100 C CA . ASN A 1 505 ? -11.254 -4.932 -8.140 1.00 90.12 505 ASN A CA 1
ATOM 4101 C C . ASN A 1 505 ? -12.104 -3.887 -8.898 1.00 90.12 505 ASN A C 1
ATOM 4103 O O . ASN A 1 505 ? -11.822 -2.693 -8.857 1.00 90.12 505 ASN A O 1
ATOM 4107 N N . ARG A 1 506 ? -13.138 -4.338 -9.621 1.00 93.12 506 ARG A N 1
ATOM 4108 C CA . ARG A 1 506 ? -13.901 -3.516 -10.570 1.00 93.12 506 ARG A CA 1
ATOM 4109 C C . ARG A 1 506 ? -15.408 -3.660 -10.443 1.00 93.12 506 ARG A C 1
ATOM 4111 O O . ARG A 1 506 ? -16.113 -2.682 -10.666 1.00 93.12 506 ARG A O 1
ATOM 4118 N N . TYR A 1 507 ? -15.893 -4.865 -10.162 1.00 96.19 507 TYR A N 1
ATOM 4119 C CA . TYR A 1 507 ? -17.317 -5.176 -10.213 1.00 96.19 507 TYR A CA 1
ATOM 4120 C C . TYR A 1 507 ? -17.846 -5.695 -8.881 1.00 96.19 507 TYR A C 1
ATOM 4122 O O . TYR A 1 507 ? -17.125 -6.382 -8.153 1.00 96.19 507 TYR A O 1
ATOM 4130 N N . SER A 1 508 ? -19.121 -5.410 -8.611 1.00 95.69 508 SER A N 1
ATOM 4131 C CA . SER A 1 508 ? -19.876 -5.973 -7.489 1.00 95.69 508 SER A CA 1
ATOM 4132 C C . SER A 1 508 ? -21.363 -6.123 -7.831 1.00 95.69 508 SER A C 1
ATOM 4134 O O . SER A 1 508 ? -21.927 -5.315 -8.565 1.00 95.69 508 SER A O 1
ATOM 4136 N N . ASN A 1 509 ? -22.024 -7.149 -7.302 1.00 94.88 509 ASN A N 1
ATOM 4137 C CA . ASN A 1 509 ? -23.431 -7.467 -7.587 1.00 94.88 509 ASN A CA 1
ATOM 4138 C C . ASN A 1 509 ? -24.325 -7.426 -6.345 1.00 94.88 509 ASN A C 1
ATOM 4140 O O . ASN A 1 509 ? -25.483 -7.834 -6.421 1.00 94.88 509 ASN A O 1
ATOM 4144 N N . TYR A 1 510 ? -23.820 -6.962 -5.203 1.00 94.50 510 TYR A N 1
ATOM 4145 C CA . TYR A 1 510 ? -24.599 -6.879 -3.974 1.00 94.50 510 TYR A CA 1
ATOM 4146 C C . TYR A 1 510 ? -24.130 -5.734 -3.079 1.00 94.50 510 TYR A C 1
ATOM 4148 O O . TYR A 1 510 ? -22.994 -5.270 -3.167 1.00 94.50 510 TYR A O 1
ATOM 4156 N N . VAL A 1 511 ? -25.009 -5.331 -2.165 1.00 95.44 511 VAL A N 1
ATOM 4157 C CA . VAL A 1 511 ? -24.684 -4.457 -1.033 1.00 95.44 511 VAL A CA 1
ATOM 4158 C C . VAL A 1 511 ? -24.902 -5.213 0.272 1.00 95.44 511 VAL A C 1
ATOM 4160 O O . VAL A 1 511 ? -25.852 -5.990 0.403 1.00 95.44 511 VAL A O 1
ATOM 4163 N N . ARG A 1 512 ? -24.004 -5.009 1.238 1.00 94.50 512 ARG A N 1
ATOM 4164 C CA . ARG A 1 512 ? -24.129 -5.558 2.594 1.00 94.50 512 ARG A CA 1
ATOM 4165 C C . ARG A 1 512 ? -24.581 -4.481 3.554 1.00 94.50 512 ARG A C 1
ATOM 4167 O O . ARG A 1 512 ? -24.100 -3.354 3.480 1.00 94.50 512 ARG A O 1
ATOM 4174 N N . LEU A 1 513 ? -25.474 -4.859 4.462 1.00 94.19 513 LEU A N 1
ATOM 4175 C CA . LEU A 1 513 ? -25.998 -3.994 5.511 1.00 94.19 513 LEU A CA 1
ATOM 4176 C C . LEU A 1 513 ? -25.633 -4.538 6.893 1.00 94.19 513 LEU A C 1
ATOM 4178 O O . LEU A 1 513 ? -25.677 -5.746 7.133 1.00 94.19 513 LEU A O 1
ATOM 4182 N N . TYR A 1 514 ? -25.296 -3.634 7.798 1.00 93.44 514 TYR A N 1
ATOM 4183 C CA . TYR A 1 514 ? -24.833 -3.921 9.149 1.00 93.44 514 TYR A CA 1
ATOM 4184 C C . TYR A 1 514 ? -25.624 -3.046 10.114 1.00 93.44 514 TYR A C 1
ATOM 4186 O O . TYR A 1 514 ? -25.715 -1.841 9.907 1.00 93.44 514 TYR A O 1
ATOM 4194 N N . SER A 1 515 ? -26.205 -3.623 11.164 1.00 90.75 515 SER A N 1
ATOM 4195 C CA . SER A 1 515 ? -27.105 -2.896 12.072 1.00 90.75 515 SER A CA 1
ATOM 4196 C C . SER A 1 515 ? -26.395 -1.869 12.966 1.00 90.75 515 SER A C 1
ATOM 4198 O O . SER A 1 515 ? -27.026 -0.957 13.503 1.00 90.75 515 SER A O 1
ATOM 4200 N N . SER A 1 516 ? -25.077 -2.009 13.127 1.00 88.62 516 SER A N 1
ATOM 4201 C CA . SER A 1 516 ? -24.212 -1.118 13.908 1.00 88.62 516 SER A CA 1
ATOM 4202 C C . SER A 1 516 ? -22.753 -1.150 13.434 1.00 88.62 516 SER A C 1
ATOM 4204 O O . SER A 1 516 ? -22.327 -2.085 12.750 1.00 88.62 516 SER A O 1
ATOM 4206 N N . LEU A 1 517 ? -21.944 -0.179 13.874 1.00 86.31 517 LEU A N 1
ATOM 4207 C CA . LEU A 1 517 ? -20.500 -0.162 13.608 1.00 86.31 517 LEU A CA 1
ATOM 4208 C C . LEU A 1 517 ? -19.795 -1.420 14.143 1.00 86.31 517 LEU A C 1
ATOM 4210 O O . LEU A 1 517 ? -18.939 -1.984 13.468 1.00 86.31 517 LEU A O 1
ATOM 4214 N N . SER A 1 518 ? -20.179 -1.902 15.328 1.00 84.50 518 SER A N 1
ATOM 4215 C CA . SER A 1 518 ? -19.633 -3.140 15.897 1.00 84.50 518 SER A CA 1
ATOM 4216 C C . SER A 1 518 ? -19.939 -4.347 15.010 1.00 84.50 518 SER A C 1
ATOM 4218 O O . SER A 1 518 ? -19.062 -5.171 14.773 1.00 84.50 518 SER A O 1
ATOM 4220 N N . SER A 1 519 ? -21.154 -4.419 14.454 1.00 86.19 519 SER A N 1
ATOM 4221 C CA . SER A 1 519 ? -21.529 -5.493 13.527 1.00 86.19 519 SER A CA 1
ATOM 4222 C C . SER A 1 519 ? -20.743 -5.434 12.209 1.00 86.19 519 SER A C 1
ATOM 4224 O O . SER A 1 519 ? -20.347 -6.479 11.703 1.00 86.19 519 SER A O 1
ATOM 4226 N N . LEU A 1 520 ? -20.419 -4.233 11.706 1.00 87.12 520 LEU A N 1
ATOM 4227 C CA . LEU A 1 520 ? -19.532 -4.043 10.551 1.00 87.12 520 LEU A CA 1
ATOM 4228 C C . LEU A 1 520 ? -18.102 -4.522 10.846 1.00 87.12 520 LEU A C 1
ATOM 4230 O O . LEU A 1 520 ? -17.509 -5.223 10.029 1.00 87.12 520 LEU A O 1
ATOM 4234 N N . ILE A 1 521 ? -17.557 -4.170 12.016 1.00 83.25 521 ILE A N 1
ATOM 4235 C CA . ILE A 1 521 ? -16.195 -4.549 12.426 1.00 83.25 521 ILE A CA 1
ATOM 4236 C C . ILE A 1 521 ? -16.061 -6.068 12.572 1.00 83.25 521 ILE A C 1
ATOM 4238 O O . ILE A 1 521 ? -15.064 -6.625 12.126 1.00 83.25 521 ILE A O 1
ATOM 4242 N N . VAL A 1 522 ? -17.057 -6.730 13.169 1.00 80.62 522 VAL A N 1
ATOM 4243 C CA . VAL A 1 522 ? -17.051 -8.189 13.389 1.00 80.62 522 VAL A CA 1
ATOM 4244 C C . VAL A 1 522 ? -17.491 -8.967 12.134 1.00 80.62 522 VAL A C 1
ATOM 4246 O O . VAL A 1 522 ? -17.311 -10.177 12.066 1.00 80.62 522 VAL A O 1
ATOM 4249 N N . GLY A 1 523 ? -18.062 -8.306 11.119 1.00 83.06 523 GLY A N 1
ATOM 4250 C CA . GLY A 1 523 ? -18.576 -8.971 9.910 1.00 83.06 523 GLY A CA 1
ATOM 4251 C C . GLY A 1 523 ? -19.945 -9.641 10.099 1.00 83.06 523 GLY A C 1
ATOM 4252 O O . GLY A 1 523 ? -20.329 -10.555 9.371 1.00 83.06 523 GLY A O 1
ATOM 4253 N N . VAL A 1 524 ? -20.720 -9.190 11.085 1.00 86.06 524 VAL A N 1
ATOM 4254 C CA . VAL A 1 524 ? -22.053 -9.707 11.405 1.00 86.06 524 VAL A CA 1
ATOM 4255 C C . VAL A 1 524 ? -23.110 -8.938 10.613 1.00 86.06 524 VAL A C 1
ATOM 4257 O O . VAL A 1 524 ? -23.624 -7.921 11.061 1.00 86.06 524 VAL A O 1
ATOM 4260 N N . SER A 1 525 ? -23.454 -9.429 9.422 1.00 85.62 525 SER A N 1
ATOM 4261 C CA . SER A 1 525 ? -24.556 -8.877 8.624 1.00 85.62 525 SER A CA 1
ATOM 4262 C C . SER A 1 525 ? -25.838 -9.696 8.826 1.00 85.62 525 SER A C 1
ATOM 4264 O O . SER A 1 525 ? -25.844 -10.911 8.623 1.00 85.62 525 SER A O 1
ATOM 4266 N N . VAL A 1 526 ? -26.917 -9.031 9.243 1.00 79.50 526 VAL A N 1
ATOM 4267 C CA . VAL A 1 526 ? -28.304 -9.528 9.249 1.00 79.50 526 VAL A CA 1
ATOM 4268 C C . VAL A 1 526 ? -29.128 -8.375 8.671 1.00 79.50 526 VAL A C 1
ATOM 4270 O O . VAL A 1 526 ? -29.127 -7.306 9.283 1.00 79.50 526 VAL A O 1
ATOM 4273 N N . PRO A 1 527 ? -29.747 -8.499 7.480 1.00 74.94 527 PRO A N 1
ATOM 4274 C CA . PRO A 1 527 ? -30.175 -9.723 6.785 1.00 74.94 527 PRO A CA 1
ATOM 4275 C C . PRO A 1 527 ? -29.171 -10.354 5.791 1.00 74.94 527 PRO A C 1
ATOM 4277 O O . PRO A 1 527 ? -29.533 -11.302 5.098 1.00 74.94 527 PRO A O 1
ATOM 4280 N N . GLY A 1 528 ? -27.925 -9.874 5.694 1.00 83.94 528 GLY A N 1
ATOM 4281 C CA . GLY A 1 528 ? -26.912 -10.416 4.772 1.00 83.94 528 GLY A CA 1
ATOM 4282 C C . GLY A 1 528 ? -26.785 -9.638 3.454 1.00 83.94 528 GLY A C 1
ATOM 4283 O O . GLY A 1 528 ? -26.984 -8.423 3.411 1.00 83.94 528 GLY A O 1
ATOM 4284 N N . ASN A 1 529 ? -26.417 -10.335 2.370 1.00 90.50 529 ASN A N 1
ATOM 4285 C CA . ASN A 1 529 ? -26.256 -9.738 1.038 1.00 90.50 529 ASN A CA 1
ATOM 4286 C C . ASN A 1 529 ? -27.613 -9.366 0.430 1.00 90.50 529 ASN A C 1
ATOM 4288 O O . ASN A 1 529 ? -28.422 -10.245 0.128 1.00 90.50 529 ASN A O 1
ATOM 4292 N N . VAL A 1 530 ? -27.814 -8.084 0.130 1.00 93.62 530 VAL A N 1
ATOM 4293 C CA . VAL A 1 530 ? -28.899 -7.646 -0.750 1.00 93.62 530 VAL A CA 1
ATOM 4294 C C . VAL A 1 530 ? -28.384 -7.716 -2.187 1.00 93.62 530 VAL A C 1
ATOM 4296 O O . VAL A 1 530 ? -27.613 -6.864 -2.630 1.00 93.62 530 VAL A O 1
ATOM 4299 N N . GLN A 1 531 ? -28.760 -8.784 -2.891 1.00 92.81 531 GLN A N 1
ATOM 4300 C CA . GLN A 1 531 ? -28.329 -9.044 -4.266 1.00 92.81 531 GLN A CA 1
ATOM 4301 C C . GLN A 1 531 ? -29.019 -8.088 -5.246 1.00 92.81 531 GLN A C 1
ATOM 4303 O O . GLN A 1 531 ? -30.247 -8.003 -5.274 1.00 92.81 531 GLN A O 1
ATOM 4308 N N . ILE A 1 532 ? -28.215 -7.418 -6.070 1.00 93.38 532 ILE A N 1
ATOM 4309 C CA . ILE A 1 532 ? -28.647 -6.640 -7.240 1.00 93.38 532 ILE A CA 1
ATOM 4310 C C . ILE A 1 532 ? -28.794 -7.583 -8.439 1.00 93.38 532 ILE A C 1
ATOM 4312 O O . ILE A 1 532 ? -29.741 -7.479 -9.213 1.00 93.38 532 ILE A O 1
ATOM 4316 N N . HIS A 1 533 ? -27.862 -8.532 -8.569 1.00 89.88 533 HIS A N 1
ATOM 4317 C CA . HIS A 1 533 ? -27.881 -9.574 -9.591 1.00 89.88 533 HIS A CA 1
ATOM 4318 C C . HIS A 1 533 ? -27.262 -10.874 -9.057 1.00 89.88 533 HIS A C 1
ATOM 4320 O O . HIS A 1 533 ? -26.497 -10.856 -8.096 1.00 89.88 533 HIS A O 1
ATOM 4326 N N . SER A 1 534 ? -27.545 -12.012 -9.693 1.00 86.25 534 SER A N 1
ATOM 4327 C CA . SER A 1 534 ? -27.045 -13.332 -9.275 1.00 86.25 534 SER A CA 1
ATOM 4328 C C . SER A 1 534 ? -25.546 -13.562 -9.520 1.00 86.25 534 SER A C 1
ATOM 4330 O O . SER A 1 534 ? -24.989 -14.523 -8.995 1.00 86.25 534 SER A O 1
ATOM 4332 N N . SER A 1 535 ? -24.881 -12.715 -10.310 1.00 87.38 535 SER A N 1
ATOM 4333 C CA . SER A 1 535 ? -23.490 -12.916 -10.740 1.00 87.38 535 SER A CA 1
ATOM 4334 C C . SER A 1 535 ? -22.808 -11.624 -11.204 1.00 87.38 535 SER A C 1
ATOM 4336 O O . SER A 1 535 ? -23.473 -10.633 -11.518 1.00 87.38 535 SER A O 1
ATOM 4338 N N . ASN A 1 536 ? -21.471 -11.662 -11.259 1.00 87.00 536 ASN A N 1
ATOM 4339 C CA . ASN A 1 536 ? -20.617 -10.640 -11.870 1.00 87.00 536 ASN A CA 1
ATOM 4340 C C . ASN A 1 536 ? -19.904 -11.193 -13.119 1.00 87.00 536 ASN A C 1
ATOM 4342 O O . ASN A 1 536 ? -19.441 -12.333 -13.067 1.00 87.00 536 ASN A O 1
ATOM 4346 N N . PRO A 1 537 ? -19.684 -10.379 -14.172 1.00 86.69 537 PRO A N 1
ATOM 4347 C CA . PRO A 1 537 ? -20.367 -9.123 -14.490 1.00 86.69 537 PRO A CA 1
ATOM 4348 C C . PRO A 1 537 ? -21.663 -9.366 -15.286 1.00 86.69 537 PRO A C 1
ATOM 4350 O O . PRO A 1 537 ? -21.739 -10.290 -16.091 1.00 86.69 537 PRO A O 1
ATOM 4353 N N . THR A 1 538 ? -22.661 -8.499 -15.118 1.00 84.81 538 THR A N 1
ATOM 4354 C CA . THR A 1 538 ? -23.899 -8.473 -15.920 1.00 84.81 538 THR A CA 1
ATOM 4355 C C . THR A 1 538 ? -24.335 -7.032 -16.194 1.00 84.81 538 THR A C 1
ATOM 4357 O O . THR A 1 538 ? -23.734 -6.093 -15.676 1.00 84.81 538 THR A O 1
ATOM 4360 N N . THR A 1 539 ? -25.384 -6.827 -16.996 1.00 82.62 539 THR A N 1
ATOM 4361 C CA . THR A 1 539 ? -25.860 -5.486 -17.397 1.00 82.62 539 THR A CA 1
ATOM 4362 C C . THR A 1 539 ? -26.247 -4.578 -16.227 1.00 82.62 539 THR A C 1
ATOM 4364 O O . THR A 1 539 ? -26.233 -3.363 -16.381 1.00 82.62 539 THR A O 1
ATOM 4367 N N . ASN A 1 540 ? -26.556 -5.155 -15.064 1.00 84.38 540 ASN A N 1
ATOM 4368 C CA . ASN A 1 540 ? -27.032 -4.452 -13.871 1.00 84.38 540 ASN A CA 1
ATOM 4369 C C . ASN A 1 540 ? -26.005 -4.455 -12.721 1.00 84.38 540 ASN A C 1
ATOM 4371 O O . ASN A 1 540 ? -26.333 -4.147 -11.578 1.00 84.38 540 ASN A O 1
ATOM 4375 N N . THR A 1 541 ? -24.766 -4.853 -13.005 1.00 90.81 541 THR A N 1
ATOM 4376 C CA . THR A 1 541 ? -23.672 -4.927 -12.032 1.00 90.81 541 THR A CA 1
ATOM 4377 C C . THR A 1 541 ? -23.092 -3.537 -11.735 1.00 90.81 541 THR A C 1
ATOM 4379 O O . THR A 1 541 ? -23.011 -2.684 -12.619 1.00 90.81 541 THR A O 1
ATOM 4382 N N . ILE A 1 542 ? -22.634 -3.325 -10.498 1.00 95.75 542 ILE A N 1
ATOM 4383 C CA . ILE A 1 542 ? -21.892 -2.127 -10.083 1.00 95.75 542 ILE A CA 1
ATOM 4384 C C . ILE A 1 542 ? -20.538 -2.100 -10.790 1.00 95.75 542 ILE A C 1
ATOM 4386 O O . ILE A 1 542 ? -19.830 -3.109 -10.771 1.00 95.75 542 ILE A O 1
ATOM 4390 N N . GLN A 1 543 ? -20.142 -0.956 -11.356 1.00 95.12 543 GLN A N 1
ATOM 4391 C CA . GLN A 1 543 ? -18.816 -0.775 -11.945 1.00 95.12 543 GLN A CA 1
ATOM 4392 C C . GLN A 1 543 ? -18.028 0.362 -11.280 1.00 95.12 543 GLN A C 1
ATOM 4394 O O . GLN A 1 543 ? -18.272 1.537 -11.537 1.00 95.12 543 GLN A O 1
ATOM 4399 N N . GLY A 1 544 ? -16.999 0.000 -10.518 1.00 95.31 544 GLY A N 1
ATOM 4400 C CA . GLY A 1 544 ? -16.130 0.939 -9.811 1.00 95.31 544 GLY A CA 1
ATOM 4401 C C . GLY A 1 544 ? -16.538 1.166 -8.349 1.00 95.31 544 GLY A C 1
ATOM 4402 O O . GLY A 1 544 ? -17.639 0.794 -7.939 1.00 95.31 544 GLY A O 1
ATOM 4403 N N . PRO A 1 545 ? -15.634 1.748 -7.540 1.00 95.19 545 PRO A N 1
ATOM 4404 C CA . PRO A 1 545 ? -15.794 1.821 -6.089 1.00 95.19 545 PRO A CA 1
ATOM 4405 C C . PRO A 1 545 ? -16.716 2.955 -5.614 1.00 95.19 545 PRO A C 1
ATOM 4407 O O . PRO A 1 545 ? -17.269 2.850 -4.526 1.00 95.19 545 PRO A O 1
ATOM 4410 N N . ASN A 1 546 ? -16.900 4.018 -6.403 1.00 95.50 546 ASN A N 1
ATOM 4411 C CA . ASN A 1 546 ? -17.575 5.246 -5.973 1.00 95.50 546 ASN A CA 1
ATOM 4412 C C . ASN A 1 546 ? -19.107 5.111 -5.994 1.00 95.50 546 ASN A C 1
ATOM 4414 O O . ASN A 1 546 ? -19.782 5.556 -6.926 1.00 95.50 546 ASN A O 1
ATOM 4418 N N . VAL A 1 547 ? -19.650 4.463 -4.964 1.00 96.56 547 VAL A N 1
ATOM 4419 C CA . VAL A 1 547 ? -21.088 4.228 -4.773 1.00 96.56 547 VAL A CA 1
ATOM 4420 C C . VAL A 1 547 ? -21.594 4.887 -3.495 1.00 96.56 547 VAL A C 1
ATOM 4422 O O . VAL A 1 547 ? -20.833 5.072 -2.546 1.00 96.56 547 VAL A O 1
ATOM 4425 N N . VAL A 1 548 ? -22.892 5.197 -3.449 1.00 96.62 548 VAL A N 1
ATOM 4426 C CA . VAL A 1 548 ? -23.544 5.793 -2.270 1.00 96.62 548 VAL A CA 1
ATOM 4427 C C . VAL A 1 548 ? -24.917 5.195 -2.012 1.00 96.62 548 VAL A C 1
ATOM 4429 O O . VAL A 1 548 ? -25.635 4.829 -2.943 1.00 96.62 548 VAL A O 1
ATOM 4432 N N . LEU A 1 549 ? -25.304 5.130 -0.740 1.00 95.75 549 LEU A N 1
ATOM 4433 C CA . LEU A 1 549 ? -26.656 4.778 -0.316 1.00 95.75 549 LEU A CA 1
ATOM 4434 C C . LEU A 1 549 ? -27.379 6.044 0.149 1.00 95.75 549 LEU A C 1
ATOM 4436 O O . LEU A 1 549 ? -26.849 6.776 0.981 1.00 95.75 549 LEU A O 1
ATOM 4440 N N . TYR A 1 550 ? -28.577 6.291 -0.377 1.00 94.88 550 TYR A N 1
ATOM 4441 C CA . TYR A 1 550 ? -29.409 7.417 0.041 1.00 94.88 550 TYR A CA 1
ATOM 4442 C C . TYR A 1 550 ? -30.893 7.063 -0.063 1.00 94.88 550 TYR A C 1
ATOM 4444 O O . TYR A 1 550 ? -31.382 6.716 -1.145 1.00 94.88 550 TYR A O 1
ATOM 4452 N N . GLY A 1 551 ? -31.632 7.186 1.039 1.00 92.88 551 GLY A N 1
ATOM 4453 C CA . GLY A 1 551 ? -33.080 6.975 1.039 1.00 92.88 551 GLY A CA 1
ATOM 4454 C C . GLY A 1 551 ? -33.478 5.535 0.719 1.00 92.88 551 GLY A C 1
ATOM 4455 O O . GLY A 1 551 ? -34.411 5.330 -0.060 1.00 92.88 551 GLY A O 1
ATOM 4456 N N . GLY A 1 552 ? -32.733 4.544 1.223 1.00 92.50 552 GLY A N 1
ATOM 4457 C CA . GLY A 1 552 ? -33.002 3.124 0.963 1.00 92.50 552 GLY A CA 1
ATOM 4458 C C . GLY A 1 552 ? -32.734 2.669 -0.480 1.00 92.50 552 GLY A C 1
ATOM 4459 O O . GLY A 1 552 ? -33.182 1.594 -0.889 1.00 92.50 552 GLY A O 1
ATOM 4460 N N . ALA A 1 553 ? -32.009 3.464 -1.274 1.00 94.75 553 ALA A N 1
ATOM 4461 C CA . ALA A 1 553 ? -31.597 3.111 -2.630 1.00 94.75 553 ALA A CA 1
ATOM 4462 C C . ALA A 1 553 ? -30.091 3.322 -2.829 1.00 94.75 553 ALA A C 1
ATOM 4464 O O . ALA A 1 553 ? -29.528 4.321 -2.380 1.00 94.75 553 ALA A O 1
ATOM 4465 N N . LEU A 1 554 ? -29.445 2.372 -3.507 1.00 96.62 554 LEU A N 1
ATOM 4466 C CA . LEU A 1 554 ? -28.026 2.423 -3.849 1.00 96.62 554 LEU A CA 1
ATOM 4467 C C . LEU A 1 554 ? -27.852 3.070 -5.222 1.00 96.62 554 LEU A C 1
ATOM 4469 O O . LEU A 1 554 ? -28.461 2.618 -6.193 1.00 96.62 554 LEU A O 1
ATOM 4473 N N . TYR A 1 555 ? -26.993 4.079 -5.300 1.00 97.31 555 TYR A N 1
ATOM 4474 C CA . TYR A 1 555 ? -26.606 4.749 -6.533 1.00 97.31 555 TYR A CA 1
ATOM 4475 C C . TYR A 1 555 ? -25.192 4.318 -6.898 1.00 97.31 555 TYR A C 1
ATOM 4477 O O . TYR A 1 555 ? -24.300 4.287 -6.045 1.00 97.31 555 TYR A O 1
ATOM 4485 N N . TYR A 1 556 ? -24.994 3.963 -8.162 1.00 96.62 556 TYR A N 1
ATOM 4486 C CA . TYR A 1 556 ? -23.723 3.455 -8.658 1.00 96.62 556 TYR A CA 1
ATOM 4487 C C . TYR A 1 556 ? -23.558 3.708 -10.155 1.00 96.62 556 TYR A C 1
ATOM 4489 O O . TYR A 1 556 ? -24.521 3.962 -10.875 1.00 96.62 556 TYR A O 1
ATOM 4497 N N . ASN A 1 557 ? -22.322 3.619 -10.635 1.00 95.44 557 ASN A N 1
ATOM 4498 C CA . ASN A 1 557 ? -22.019 3.672 -12.060 1.00 95.44 557 ASN A CA 1
ATOM 4499 C C . ASN A 1 557 ? -22.495 2.388 -12.762 1.00 95.44 557 ASN A C 1
ATOM 4501 O O . ASN A 1 557 ? -22.106 1.280 -12.370 1.00 95.44 557 ASN A O 1
ATOM 4505 N N . CYS A 1 558 ? -23.343 2.544 -13.780 1.00 93.94 558 CYS A N 1
ATOM 4506 C CA . CYS A 1 558 ? -23.903 1.429 -14.534 1.00 93.94 558 CYS A CA 1
ATOM 4507 C C . CYS A 1 558 ? -22.814 0.645 -15.281 1.00 93.94 558 CYS A C 1
ATOM 4509 O O . CYS A 1 558 ? -21.847 1.209 -15.800 1.00 93.94 558 CYS A O 1
ATOM 4511 N N . TYR A 1 559 ? -23.003 -0.668 -15.407 1.00 94.06 559 TYR A N 1
ATOM 4512 C CA . TYR A 1 559 ? -22.091 -1.512 -16.170 1.00 94.06 559 TYR A CA 1
ATOM 4513 C C . TYR A 1 559 ? -21.965 -1.037 -17.623 1.00 94.06 559 TYR A C 1
ATOM 4515 O O . TYR A 1 559 ? -22.935 -1.042 -18.383 1.00 94.06 559 TYR A O 1
ATOM 4523 N N . ASN A 1 560 ? -20.735 -0.696 -18.015 1.00 93.38 560 ASN A N 1
ATOM 4524 C CA . ASN A 1 560 ? -20.342 -0.362 -19.380 1.00 93.38 560 ASN A CA 1
ATOM 4525 C C . ASN A 1 560 ? -21.194 0.751 -20.028 1.00 93.38 560 ASN A C 1
ATOM 4527 O O . ASN A 1 560 ? -21.411 0.726 -21.240 1.00 93.38 560 ASN A O 1
ATOM 4531 N N . GLN A 1 561 ? -21.675 1.712 -19.235 1.00 93.62 561 GLN A N 1
ATOM 4532 C CA . GLN A 1 561 ? -22.508 2.827 -19.697 1.00 93.62 561 GLN A CA 1
ATOM 4533 C C . GLN A 1 561 ? -22.050 4.150 -19.072 1.00 93.62 561 GLN A C 1
ATOM 4535 O O . GLN A 1 561 ? -21.477 4.179 -17.987 1.00 93.62 561 GLN A O 1
ATOM 4540 N N . ASP A 1 562 ? -22.330 5.255 -19.752 1.00 93.81 562 ASP A N 1
ATOM 4541 C CA . ASP A 1 562 ? -22.222 6.629 -19.255 1.00 93.81 562 ASP A CA 1
ATOM 4542 C C . ASP A 1 562 ? -23.498 7.037 -18.499 1.00 93.81 562 ASP A C 1
ATOM 4544 O O . ASP A 1 562 ? -24.151 8.035 -18.808 1.00 93.81 562 ASP A O 1
ATOM 4548 N N . ALA A 1 563 ? -23.881 6.229 -17.511 1.00 95.38 563 ALA A N 1
ATOM 4549 C CA . ALA A 1 563 ? -25.140 6.378 -16.795 1.00 95.38 563 ALA A CA 1
ATOM 4550 C C . ALA A 1 563 ? -25.001 6.047 -15.303 1.00 95.38 563 ALA A C 1
ATOM 4552 O O . ALA A 1 563 ? -24.166 5.236 -14.894 1.00 95.38 563 ALA A O 1
ATOM 4553 N N . VAL A 1 564 ? -25.865 6.658 -14.493 1.00 96.50 564 VAL A N 1
ATOM 4554 C CA . VAL A 1 564 ? -26.016 6.350 -13.067 1.00 96.50 564 VAL A CA 1
ATOM 4555 C C . VAL A 1 564 ? -27.194 5.400 -12.889 1.00 96.50 564 VAL A C 1
ATOM 4557 O O . VAL A 1 564 ? -28.307 5.674 -13.334 1.00 96.50 564 VAL A O 1
ATOM 4560 N N . CYS A 1 565 ? -26.957 4.286 -12.211 1.00 95.62 565 CYS A N 1
ATOM 4561 C CA . CYS A 1 565 ? -27.958 3.289 -11.876 1.00 95.62 565 CYS A CA 1
ATOM 4562 C C . CYS A 1 565 ? -28.395 3.481 -10.424 1.00 95.62 565 CYS A C 1
ATOM 4564 O O . CYS A 1 565 ? -27.573 3.719 -9.540 1.00 95.62 565 CYS A O 1
ATOM 4566 N N . ARG A 1 566 ? -29.698 3.348 -10.177 1.00 95.94 566 ARG A N 1
ATOM 4567 C CA . ARG A 1 566 ? -30.315 3.399 -8.851 1.00 95.94 566 ARG A CA 1
ATOM 4568 C C . ARG A 1 566 ? -31.036 2.085 -8.590 1.00 95.94 566 ARG A C 1
ATOM 4570 O O . ARG A 1 566 ? -32.017 1.780 -9.263 1.00 95.94 566 ARG A O 1
ATOM 4577 N N . PHE A 1 567 ? -30.569 1.332 -7.603 1.00 95.81 567 PHE A N 1
ATOM 4578 C CA . PHE A 1 567 ? -31.189 0.094 -7.136 1.00 95.81 567 PHE A CA 1
ATOM 4579 C C . PHE A 1 567 ? -31.934 0.347 -5.828 1.00 95.81 567 PHE A C 1
ATOM 4581 O O . PHE A 1 567 ? -31.330 0.738 -4.831 1.00 95.81 567 PHE A O 1
ATOM 4588 N N . ASN A 1 568 ? -33.247 0.133 -5.818 1.00 94.12 568 ASN A N 1
ATOM 4589 C CA . ASN A 1 568 ? -34.055 0.261 -4.609 1.00 94.12 568 ASN A CA 1
ATOM 4590 C C . ASN A 1 568 ? -33.964 -1.032 -3.783 1.00 94.12 568 ASN A C 1
ATOM 4592 O O . ASN A 1 568 ? -34.324 -2.098 -4.279 1.00 94.12 568 ASN A O 1
ATOM 4596 N N . LEU A 1 569 ? -33.503 -0.951 -2.531 1.00 92.62 569 LEU A N 1
ATOM 4597 C CA . LEU A 1 569 ? -33.214 -2.147 -1.728 1.00 92.62 569 LEU A CA 1
ATOM 4598 C C . LEU A 1 569 ? -34.481 -2.918 -1.321 1.00 92.62 569 LEU A C 1
ATOM 4600 O O . LEU A 1 569 ? -34.411 -4.129 -1.111 1.00 92.62 569 LEU A O 1
ATOM 4604 N N . THR A 1 570 ? -35.625 -2.237 -1.237 1.00 90.06 570 THR A N 1
ATOM 4605 C CA . THR A 1 570 ? -36.903 -2.807 -0.782 1.00 90.06 570 THR A CA 1
ATOM 4606 C C . THR A 1 570 ? -37.660 -3.469 -1.931 1.00 90.06 570 THR A C 1
ATOM 4608 O O . THR A 1 570 ? -38.036 -4.635 -1.846 1.00 90.06 570 THR A O 1
ATOM 4611 N N . THR A 1 571 ? -37.840 -2.752 -3.041 1.00 92.19 571 THR A N 1
ATOM 4612 C CA . THR A 1 571 ? -38.561 -3.251 -4.231 1.00 92.19 571 THR A CA 1
ATOM 4613 C C . THR A 1 571 ? -37.681 -4.074 -5.171 1.00 92.19 571 THR A C 1
ATOM 4615 O O . THR A 1 571 ? -38.199 -4.768 -6.040 1.00 92.19 571 THR A O 1
ATOM 4618 N N . LYS A 1 572 ? -36.351 -3.992 -5.019 1.00 92.38 572 LYS A N 1
ATOM 4619 C CA . LYS A 1 572 ? -35.342 -4.605 -5.899 1.00 92.38 572 LYS A CA 1
ATOM 4620 C C . LYS A 1 572 ? -35.425 -4.158 -7.366 1.00 92.38 572 LYS A C 1
ATOM 4622 O O . LYS A 1 572 ? -34.888 -4.824 -8.246 1.00 92.38 572 LYS A O 1
ATOM 4627 N N . SER A 1 573 ? -36.063 -3.019 -7.642 1.00 92.56 573 SER A N 1
ATOM 4628 C CA . SER A 1 573 ? -36.127 -2.426 -8.981 1.00 92.56 573 SER A CA 1
ATOM 4629 C C . SER A 1 573 ? -34.889 -1.580 -9.287 1.00 92.56 573 SER A C 1
ATOM 4631 O O . SER A 1 573 ? -34.373 -0.896 -8.395 1.00 92.56 573 SER A O 1
ATOM 4633 N N . ILE A 1 574 ? -34.473 -1.550 -10.556 1.00 93.38 574 ILE A N 1
ATOM 4634 C CA . ILE A 1 574 ? -33.375 -0.709 -11.049 1.00 93.38 574 ILE A CA 1
ATOM 4635 C C . ILE A 1 574 ? -33.930 0.366 -11.981 1.00 93.38 574 ILE A C 1
ATOM 4637 O O . ILE A 1 574 ? -34.706 0.070 -12.886 1.00 93.38 574 ILE A O 1
ATOM 4641 N N . THR A 1 575 ? -33.501 1.607 -11.771 1.00 93.56 575 THR A N 1
ATOM 4642 C CA . THR A 1 575 ? -33.779 2.749 -12.652 1.00 93.56 575 THR A CA 1
ATOM 4643 C C . THR A 1 575 ? -32.471 3.389 -13.103 1.00 93.56 575 THR A C 1
ATOM 4645 O O . THR A 1 575 ? -31.549 3.509 -12.295 1.00 93.56 575 THR A O 1
ATOM 4648 N N . THR A 1 576 ? -32.402 3.842 -14.353 1.00 94.12 576 THR A N 1
ATOM 4649 C CA . THR A 1 576 ? -31.178 4.383 -14.964 1.00 94.12 576 THR A CA 1
ATOM 4650 C C . THR A 1 576 ? -31.345 5.857 -15.320 1.00 94.12 576 THR A C 1
ATOM 4652 O O . THR A 1 576 ? -32.373 6.252 -15.865 1.00 94.12 576 THR A O 1
ATOM 4655 N N . LEU A 1 577 ? -30.321 6.661 -15.030 1.00 95.00 577 LEU A N 1
ATOM 4656 C CA . LEU A 1 577 ? -30.192 8.060 -15.433 1.00 95.00 577 LEU A CA 1
ATOM 4657 C C . LEU A 1 577 ? -29.042 8.195 -16.421 1.00 95.00 577 LEU A C 1
ATOM 4659 O O . LEU A 1 577 ? -27.883 7.982 -16.065 1.00 95.00 577 LEU A O 1
ATOM 4663 N N . GLN A 1 578 ? -29.363 8.601 -17.642 1.00 95.50 578 GLN A N 1
ATOM 4664 C CA . GLN A 1 578 ? -28.366 8.866 -18.667 1.00 95.50 578 GLN A CA 1
ATOM 4665 C C . GLN A 1 578 ? -27.645 10.195 -18.392 1.00 95.50 578 GLN A C 1
ATOM 4667 O O . GLN A 1 578 ? -28.300 11.212 -18.152 1.00 95.50 578 GLN A O 1
ATOM 4672 N N . LEU A 1 579 ? -26.308 10.200 -18.446 1.00 95.44 579 LEU A N 1
ATOM 4673 C CA . LEU A 1 579 ? -25.512 11.426 -18.329 1.00 95.44 579 LEU A CA 1
ATOM 4674 C C . LEU A 1 579 ? -25.374 12.140 -19.691 1.00 95.44 579 LEU A C 1
ATOM 4676 O O . LEU A 1 579 ? -25.689 11.556 -20.734 1.00 95.44 579 LEU A O 1
ATOM 4680 N N . PRO A 1 580 ? -24.926 13.412 -19.715 1.00 94.38 580 PRO A N 1
ATOM 4681 C CA . PRO A 1 580 ? -24.768 14.165 -20.956 1.00 94.38 580 PRO A CA 1
ATOM 4682 C C . PRO A 1 580 ? -23.874 13.469 -21.990 1.00 94.38 580 PRO A C 1
ATOM 4684 O O . PRO A 1 580 ? -22.911 12.773 -21.666 1.00 94.38 580 PRO A O 1
ATOM 4687 N N . LYS A 1 581 ? -24.166 13.697 -23.276 1.00 91.88 581 LYS A N 1
ATOM 4688 C CA . LYS A 1 581 ? -23.387 13.107 -24.373 1.00 91.88 581 LYS A CA 1
ATOM 4689 C C . LYS A 1 581 ? -21.919 13.513 -24.284 1.00 91.88 581 LYS A C 1
ATOM 4691 O O . LYS A 1 581 ? -21.593 14.693 -24.205 1.00 91.88 581 LYS A O 1
ATOM 4696 N N . GLY A 1 582 ? -21.036 12.528 -24.416 1.00 91.19 582 GLY A N 1
ATOM 4697 C CA . GLY A 1 582 ? -19.593 12.748 -24.346 1.00 91.19 582 GLY A CA 1
ATOM 4698 C C . GLY A 1 582 ? -19.024 12.654 -22.932 1.00 91.19 582 GLY A C 1
ATOM 4699 O O . GLY A 1 582 ? -17.828 12.912 -22.775 1.00 91.19 582 GLY A O 1
ATOM 4700 N N . THR A 1 583 ? -19.833 12.261 -21.939 1.00 96.25 583 THR A N 1
ATOM 4701 C CA . THR A 1 583 ? -19.337 11.807 -20.638 1.00 96.25 583 THR A CA 1
ATOM 4702 C C . THR A 1 583 ? -18.330 10.675 -20.819 1.00 96.25 583 THR A C 1
ATOM 4704 O O . THR A 1 583 ? -18.528 9.738 -21.599 1.00 96.25 583 THR A O 1
ATOM 4707 N N . ARG A 1 584 ? -17.202 10.783 -20.118 1.00 94.94 584 ARG A N 1
ATOM 4708 C CA . ARG A 1 584 ? -16.153 9.764 -20.122 1.00 94.94 584 ARG A CA 1
ATOM 4709 C C . ARG A 1 584 ? -16.524 8.661 -19.134 1.00 94.94 584 ARG A C 1
ATOM 4711 O O . ARG A 1 584 ? -16.906 8.940 -18.007 1.00 94.94 584 ARG A O 1
ATOM 4718 N N . PHE A 1 585 ? -16.398 7.415 -19.569 1.00 94.12 585 PHE A N 1
ATOM 4719 C CA . PHE A 1 585 ? -16.673 6.212 -18.785 1.00 94.12 585 PHE A CA 1
ATOM 4720 C C . PHE A 1 585 ? -15.742 5.083 -19.245 1.00 94.12 585 PHE A C 1
ATOM 4722 O O . PHE A 1 585 ? -15.105 5.193 -20.299 1.00 94.12 585 PHE A O 1
ATOM 4729 N N . ASN A 1 586 ? -15.685 3.986 -18.485 1.00 93.50 586 ASN A N 1
ATOM 4730 C CA . ASN A 1 586 ? -14.800 2.842 -18.735 1.00 93.50 586 ASN A CA 1
ATOM 4731 C C . ASN A 1 586 ? -13.305 3.182 -18.696 1.00 93.50 586 ASN A C 1
ATOM 4733 O O . ASN A 1 586 ? -12.555 2.820 -19.603 1.00 93.50 586 ASN A O 1
ATOM 4737 N N . SER A 1 587 ? -12.860 3.810 -17.612 1.00 93.00 587 SER A N 1
ATOM 4738 C CA . SER A 1 587 ? -11.468 4.209 -17.399 1.00 93.00 587 SER A CA 1
ATOM 4739 C C . SER A 1 587 ? -10.938 5.240 -18.400 1.00 93.00 587 SER A C 1
ATOM 4741 O O . SER A 1 587 ? -9.764 5.217 -18.762 1.00 93.00 587 SER A O 1
ATOM 4743 N N . LYS A 1 588 ? -11.794 6.166 -18.838 1.00 93.25 588 LYS A N 1
ATOM 4744 C CA . LYS A 1 588 ? -11.437 7.293 -19.717 1.00 93.25 588 LYS A CA 1
ATOM 4745 C C . LYS A 1 588 ? -11.351 8.635 -18.973 1.00 93.25 588 LYS A C 1
ATOM 4747 O O . LYS A 1 588 ? -10.825 9.597 -19.525 1.00 93.25 588 LYS A O 1
ATOM 4752 N N . GLY A 1 589 ? -11.842 8.708 -17.736 1.00 91.81 589 GLY A N 1
ATOM 4753 C CA . GLY A 1 589 ? -11.902 9.899 -16.881 1.00 91.81 589 GLY A CA 1
ATOM 4754 C C . GLY A 1 589 ? -11.559 9.605 -15.414 1.00 91.81 589 GLY A C 1
ATOM 4755 O O . GLY A 1 589 ? -12.186 10.147 -14.509 1.00 91.81 589 GLY A O 1
ATOM 4756 N N . ASN A 1 590 ? -10.597 8.718 -15.159 1.00 95.31 590 ASN A N 1
ATOM 4757 C CA . ASN A 1 590 ? -10.219 8.291 -13.806 1.00 95.31 590 ASN A CA 1
ATOM 4758 C C . ASN A 1 590 ? -9.656 9.423 -12.932 1.00 95.31 590 ASN A C 1
ATOM 4760 O O . ASN A 1 590 ? -9.087 10.389 -13.439 1.00 95.31 590 ASN A O 1
ATOM 4764 N N . PHE A 1 591 ? -9.773 9.269 -11.613 1.00 95.94 591 PHE A N 1
ATOM 4765 C CA . PHE A 1 591 ? -8.904 9.973 -10.672 1.00 95.94 591 PHE A CA 1
ATOM 4766 C C . PHE A 1 591 ? -7.475 9.444 -10.768 1.00 95.94 591 PHE A C 1
ATOM 4768 O O . PHE A 1 591 ? -7.262 8.248 -10.998 1.00 95.94 591 PHE A O 1
ATOM 4775 N N . CYS A 1 592 ? -6.500 10.333 -10.591 1.00 91.88 592 CYS A N 1
ATOM 4776 C CA . CYS A 1 592 ? -5.092 9.982 -10.697 1.00 91.88 592 CYS A CA 1
ATOM 4777 C C . CYS A 1 592 ? -4.218 10.826 -9.769 1.00 91.88 592 CYS A C 1
ATOM 4779 O O . CYS A 1 592 ? -4.572 11.922 -9.337 1.00 91.88 592 CYS A O 1
ATOM 4781 N N . HIS A 1 593 ? -3.020 10.315 -9.523 1.00 87.00 593 HIS A N 1
ATOM 4782 C CA . HIS A 1 593 ? -1.862 11.115 -9.156 1.00 87.00 593 HIS A CA 1
ATOM 4783 C C . HIS A 1 593 ? -0.701 10.787 -10.108 1.00 87.00 593 HIS A C 1
ATOM 4785 O O . HIS A 1 593 ? -0.841 9.970 -11.014 1.00 87.00 593 HIS A O 1
ATOM 4791 N N . LEU A 1 594 ? 0.455 11.428 -9.914 1.00 72.75 594 LEU A N 1
ATOM 4792 C CA . LEU A 1 594 ? 1.602 11.355 -10.835 1.00 72.75 594 LEU A CA 1
ATOM 4793 C C . LEU A 1 594 ? 2.073 9.929 -11.184 1.00 72.75 594 LEU A C 1
ATOM 4795 O O . LEU A 1 594 ? 2.566 9.723 -12.288 1.00 72.75 594 LEU A O 1
ATOM 4799 N N . ASP A 1 595 ? 1.931 8.964 -10.270 1.00 73.25 595 ASP A N 1
ATOM 4800 C CA . ASP A 1 595 ? 2.479 7.609 -10.429 1.00 73.25 595 ASP A CA 1
ATOM 4801 C C . ASP A 1 595 ? 1.416 6.550 -10.788 1.00 73.25 595 ASP A C 1
ATOM 4803 O O . ASP A 1 595 ? 1.770 5.450 -11.223 1.00 73.25 595 ASP A O 1
ATOM 4807 N N . GLU A 1 596 ? 0.125 6.839 -10.578 1.00 85.19 596 GLU A N 1
ATOM 4808 C CA . GLU A 1 596 ? -0.961 5.859 -10.706 1.00 85.19 596 GLU A CA 1
ATOM 4809 C C . GLU A 1 596 ? -2.332 6.531 -10.918 1.00 85.19 596 GLU A C 1
ATOM 4811 O O . GLU A 1 596 ? -2.634 7.584 -10.355 1.00 85.19 596 GLU A O 1
ATOM 4816 N N . CYS A 1 597 ? -3.182 5.891 -11.724 1.00 90.50 597 CYS A N 1
ATOM 4817 C CA . CYS A 1 597 ? -4.595 6.234 -11.889 1.00 90.50 597 CYS A CA 1
ATOM 4818 C C . CYS A 1 597 ? -5.464 5.126 -11.301 1.00 90.50 597 CYS A C 1
ATOM 4820 O O . CYS A 1 597 ? -5.156 3.952 -11.499 1.00 90.50 597 CYS A O 1
ATOM 4822 N N . TYR A 1 598 ? -6.578 5.487 -10.666 1.00 93.12 598 TYR A N 1
ATOM 4823 C CA . TYR A 1 598 ? -7.535 4.541 -10.090 1.00 93.12 598 TYR A CA 1
ATOM 4824 C C . TYR A 1 598 ? -8.588 4.161 -11.141 1.00 93.12 598 TYR A C 1
ATOM 4826 O O . TYR A 1 598 ? -9.453 4.985 -11.455 1.00 93.12 598 TYR A O 1
ATOM 4834 N N . PRO A 1 599 ? -8.537 2.957 -11.740 1.00 93.19 599 PRO A N 1
ATOM 4835 C CA . PRO A 1 599 ? -9.424 2.599 -12.839 1.00 93.19 599 PRO A CA 1
ATOM 4836 C C . PRO A 1 599 ? -10.898 2.590 -12.419 1.00 93.19 599 PRO A C 1
ATOM 4838 O O . PRO A 1 599 ? -11.234 2.242 -11.290 1.00 93.19 599 PRO A O 1
ATOM 4841 N N . PHE A 1 600 ? -11.785 2.913 -13.360 1.00 94.19 600 PHE A N 1
ATOM 4842 C CA . PHE A 1 600 ? -13.246 2.897 -13.199 1.00 94.19 600 PHE A CA 1
ATOM 4843 C C . PHE A 1 600 ? -13.774 3.855 -12.130 1.00 94.19 600 PHE A C 1
ATOM 4845 O O . PHE A 1 600 ? -14.855 3.644 -11.587 1.00 94.19 600 PHE A O 1
ATOM 4852 N N . THR A 1 601 ? -13.035 4.933 -11.879 1.00 95.44 601 THR A N 1
ATOM 4853 C CA . THR A 1 601 ? -13.460 6.064 -11.039 1.00 95.44 601 THR A CA 1
ATOM 4854 C C . THR A 1 601 ? -13.949 7.238 -11.891 1.00 95.44 601 THR A C 1
ATOM 4856 O O . THR A 1 601 ? -13.893 8.389 -11.465 1.00 95.44 601 THR A O 1
ATOM 4859 N N . ASP A 1 602 ? -14.374 6.969 -13.132 1.00 94.44 602 ASP A N 1
ATOM 4860 C CA . ASP A 1 602 ? -14.827 7.979 -14.096 1.00 94.44 602 ASP A CA 1
ATOM 4861 C C . ASP A 1 602 ? -15.958 8.852 -13.539 1.00 94.44 602 ASP A C 1
ATOM 4863 O O . ASP A 1 602 ? -15.952 10.073 -13.707 1.00 94.44 602 ASP A O 1
ATOM 4867 N N . LEU A 1 603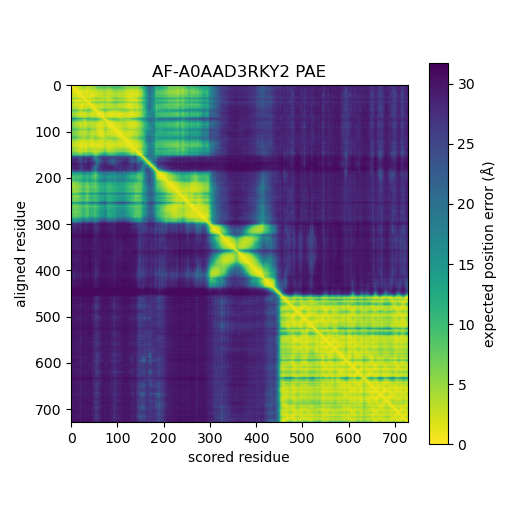 ? -16.898 8.192 -12.862 1.00 95.69 603 LEU A N 1
ATOM 4868 C CA . LEU A 1 603 ? -18.000 8.788 -12.130 1.00 95.69 603 LEU A CA 1
ATOM 4869 C C . LEU A 1 603 ? -17.699 8.656 -10.635 1.00 95.69 603 LEU A C 1
ATOM 4871 O O . LEU A 1 603 ? -17.259 7.601 -10.169 1.00 95.69 603 LEU A O 1
ATOM 4875 N N . ASP A 1 604 ? -17.960 9.719 -9.893 1.00 97.12 604 ASP A N 1
ATOM 4876 C CA . ASP A 1 604 ? -17.866 9.753 -8.442 1.00 97.12 604 ASP A CA 1
ATOM 4877 C C . ASP A 1 604 ? -19.200 10.214 -7.860 1.00 97.12 604 ASP A C 1
ATOM 4879 O O . ASP A 1 604 ? -19.693 11.293 -8.190 1.00 97.12 604 ASP A O 1
ATOM 4883 N N . LEU A 1 605 ? -19.833 9.357 -7.062 1.00 97.38 605 LEU A N 1
ATOM 4884 C CA . LEU A 1 605 ? -21.108 9.666 -6.432 1.00 97.38 605 LEU A CA 1
ATOM 4885 C C . LEU A 1 605 ? -20.874 10.136 -5.007 1.00 97.38 605 LEU A C 1
ATOM 4887 O O . LEU A 1 605 ? -20.177 9.486 -4.233 1.00 97.38 605 LEU A O 1
ATOM 4891 N N . ALA A 1 606 ? -21.515 11.240 -4.645 1.00 96.81 606 ALA A N 1
ATOM 4892 C CA . ALA A 1 606 ? -21.356 11.868 -3.344 1.00 96.81 606 ALA A CA 1
ATOM 4893 C C . ALA A 1 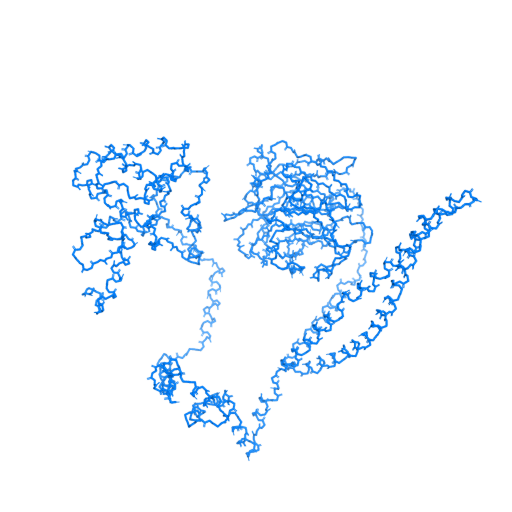606 ? -22.710 12.156 -2.700 1.00 96.81 606 ALA A C 1
ATOM 4895 O O . ALA A 1 606 ? -23.709 12.391 -3.386 1.00 96.81 606 ALA A O 1
ATOM 4896 N N . THR A 1 607 ? -22.732 12.159 -1.372 1.00 94.44 607 THR A N 1
ATOM 4897 C CA . THR A 1 607 ? -23.888 12.597 -0.590 1.00 94.44 607 THR A CA 1
ATOM 4898 C C . THR A 1 607 ? -23.530 13.777 0.290 1.00 94.44 607 THR A C 1
ATOM 4900 O O . THR A 1 607 ? -22.418 13.858 0.800 1.00 94.44 607 THR A O 1
ATOM 4903 N N . ASP A 1 608 ? -24.497 14.659 0.502 1.00 92.38 608 ASP A N 1
ATOM 4904 C CA . ASP A 1 608 ? -24.428 15.703 1.518 1.00 92.38 608 ASP A CA 1
ATOM 4905 C C . ASP A 1 608 ? -25.800 15.881 2.190 1.00 92.38 608 ASP A C 1
ATOM 4907 O O . ASP A 1 608 ? -26.726 15.087 1.992 1.00 92.38 608 ASP A O 1
ATOM 4911 N N . GLU A 1 609 ? -25.948 16.932 2.991 1.00 89.62 609 GLU A N 1
ATOM 4912 C CA . GLU A 1 609 ? -27.195 17.302 3.665 1.00 89.62 609 GLU A CA 1
ATOM 4913 C C . GLU A 1 609 ? -28.369 17.520 2.695 1.00 89.62 609 GLU A C 1
ATOM 4915 O O . GLU A 1 609 ? -29.533 17.423 3.085 1.00 89.62 609 GLU A O 1
ATOM 4920 N N . SER A 1 610 ? -28.075 17.835 1.433 1.00 88.00 610 SER A N 1
ATOM 4921 C CA . SER A 1 610 ? -29.050 18.268 0.439 1.00 88.00 610 SER A CA 1
ATOM 4922 C C . SER A 1 610 ? -29.435 17.184 -0.574 1.00 88.00 610 SER A C 1
ATOM 4924 O O . SER A 1 610 ? -30.365 17.413 -1.355 1.00 88.00 610 SER A O 1
ATOM 4926 N N . GLY A 1 611 ? -28.742 16.038 -0.595 1.00 91.38 611 GLY A N 1
ATOM 4927 C CA . GLY A 1 611 ? -29.089 14.894 -1.439 1.00 91.38 611 GLY A CA 1
ATOM 4928 C C . GLY A 1 611 ? -27.897 14.171 -2.066 1.00 91.38 611 GLY A C 1
ATOM 4929 O O . GLY A 1 611 ? -26.822 14.070 -1.477 1.00 91.38 611 GLY A O 1
ATOM 4930 N N . VAL A 1 612 ? -28.134 13.629 -3.266 1.00 95.38 612 VAL A N 1
ATOM 4931 C CA . VAL A 1 612 ? -27.167 12.850 -4.052 1.00 95.38 612 VAL A CA 1
ATOM 4932 C C . VAL A 1 612 ? -26.609 13.699 -5.190 1.00 95.38 612 VAL A C 1
ATOM 4934 O O . VAL A 1 612 ? -27.338 14.419 -5.879 1.00 95.38 612 VAL A O 1
ATOM 4937 N N . TRP A 1 613 ? -25.311 13.559 -5.417 1.00 96.94 613 TRP A N 1
ATOM 4938 C CA . TRP A 1 613 ? -24.551 14.275 -6.428 1.00 96.94 613 TRP A CA 1
ATOM 4939 C C . TRP A 1 613 ? -23.736 13.299 -7.266 1.00 96.94 613 TRP A C 1
ATOM 4941 O O . TRP A 1 613 ? -23.334 12.237 -6.786 1.00 96.94 613 TRP A O 1
ATOM 4951 N N . VAL A 1 614 ? -23.470 13.680 -8.511 1.00 97.56 614 VAL A N 1
ATOM 4952 C CA . VAL A 1 614 ? -22.558 12.964 -9.402 1.00 97.56 614 VAL A CA 1
ATOM 4953 C C . VAL A 1 614 ? -21.499 13.921 -9.925 1.00 97.56 614 VAL A C 1
ATOM 4955 O O . VAL A 1 614 ? -21.809 14.983 -10.463 1.00 97.56 614 VAL A O 1
ATOM 4958 N N . VAL A 1 615 ? -20.243 13.527 -9.762 1.00 97.88 615 VAL A N 1
ATOM 4959 C CA . VAL A 1 615 ? -19.062 14.205 -10.283 1.00 97.88 615 VAL A CA 1
ATOM 4960 C C . VAL A 1 615 ? -18.491 13.356 -11.416 1.00 97.88 615 VAL A C 1
ATOM 4962 O O . VAL A 1 615 ? -18.255 12.161 -11.259 1.00 97.88 615 VAL A O 1
ATOM 4965 N N . TYR A 1 616 ? -18.293 13.954 -12.584 1.00 97.00 616 TYR A N 1
ATOM 4966 C CA . TYR A 1 616 ? -17.854 13.260 -13.795 1.00 97.00 616 TYR A CA 1
ATOM 4967 C C . TYR A 1 616 ? -17.058 14.207 -14.698 1.00 97.00 616 TYR A C 1
ATOM 4969 O O . TYR A 1 616 ? -16.733 15.328 -14.316 1.00 97.00 616 TYR A O 1
ATOM 4977 N N . THR A 1 617 ? -16.684 13.744 -15.891 1.00 96.38 617 THR A N 1
ATOM 4978 C CA . THR A 1 617 ? -16.015 14.566 -16.912 1.00 96.38 617 THR A CA 1
ATOM 4979 C C . THR A 1 617 ? -16.637 14.327 -18.269 1.00 96.38 617 THR A C 1
ATOM 4981 O O . THR A 1 617 ? -17.125 13.229 -18.551 1.00 96.38 617 THR A O 1
ATOM 4984 N N . THR A 1 618 ? -16.542 15.323 -19.144 1.00 95.00 618 THR A N 1
ATOM 4985 C CA . THR A 1 618 ? -16.940 15.189 -20.545 1.00 95.00 618 THR A CA 1
ATOM 4986 C C . THR A 1 618 ? -15.800 15.582 -21.483 1.00 95.00 618 THR A C 1
ATOM 4988 O O . THR A 1 618 ? -14.816 16.218 -21.092 1.00 95.00 618 THR A O 1
ATOM 4991 N N . ASN A 1 619 ? -15.932 15.209 -22.755 1.00 91.75 619 ASN A N 1
ATOM 4992 C CA . ASN A 1 619 ? -15.034 15.691 -23.805 1.00 91.75 619 ASN A CA 1
ATOM 4993 C C . ASN A 1 619 ? -15.200 17.190 -24.100 1.00 91.75 619 ASN A C 1
ATOM 4995 O O . ASN A 1 619 ? -14.259 17.803 -24.593 1.00 91.75 619 ASN A O 1
ATOM 4999 N N . GLN A 1 620 ? -16.370 17.767 -23.813 1.00 91.50 620 GLN A N 1
ATOM 5000 C CA . GLN A 1 620 ? -16.667 19.185 -24.046 1.00 91.50 620 GLN A CA 1
ATOM 5001 C C . GLN A 1 620 ? -16.004 20.073 -22.986 1.00 91.50 620 GLN A C 1
ATOM 5003 O O . GLN A 1 620 ? -15.563 21.173 -23.299 1.00 91.50 620 GLN A O 1
ATOM 5008 N N . ASP A 1 621 ? -15.851 19.551 -21.769 1.00 91.38 621 ASP A N 1
ATOM 5009 C CA . ASP A 1 621 ? -15.213 20.228 -20.635 1.00 91.38 621 ASP A CA 1
ATOM 5010 C C . ASP A 1 621 ? -13.699 19.968 -20.554 1.00 91.38 621 ASP A C 1
ATOM 5012 O O . ASP A 1 621 ? -13.083 20.160 -19.509 1.00 91.38 621 ASP A O 1
ATOM 5016 N N . PHE A 1 622 ? -13.086 19.468 -21.633 1.00 91.00 622 PHE A N 1
ATOM 5017 C CA . PHE A 1 622 ? -11.651 19.157 -21.716 1.00 91.00 622 PHE A CA 1
ATOM 5018 C C . PHE A 1 622 ? -11.123 18.235 -20.595 1.00 91.00 622 PHE A C 1
ATOM 5020 O O . PHE A 1 622 ? -9.923 18.191 -20.336 1.00 91.00 622 PHE A O 1
ATOM 5027 N N . GLY A 1 623 ? -11.996 17.440 -19.963 1.00 88.81 623 GLY A N 1
ATOM 5028 C CA . GLY A 1 623 ? -11.645 16.571 -18.835 1.00 88.81 623 GLY A CA 1
ATOM 5029 C C . GLY A 1 623 ? -11.637 17.250 -17.457 1.00 88.81 623 GLY A C 1
ATOM 5030 O O . GLY A 1 623 ? -11.158 16.642 -16.495 1.00 88.81 623 GLY A O 1
ATOM 5031 N N . ASN A 1 624 ? -12.167 18.469 -17.339 1.00 95.69 624 ASN A N 1
ATOM 5032 C CA . ASN A 1 624 ? -12.414 19.110 -16.049 1.00 95.69 624 ASN A CA 1
ATOM 5033 C C . ASN A 1 624 ? -13.614 18.495 -15.319 1.00 95.69 624 ASN A C 1
ATOM 5035 O O . ASN A 1 624 ? -14.495 17.904 -15.952 1.00 95.69 624 ASN A O 1
ATOM 5039 N N . LEU A 1 625 ? -13.642 18.628 -13.987 1.00 97.31 625 LEU A N 1
ATOM 5040 C CA . LEU A 1 625 ? -14.751 18.140 -13.170 1.00 97.31 625 LEU A CA 1
ATOM 5041 C C . LEU A 1 625 ? -16.050 18.860 -13.552 1.00 97.31 625 LEU A C 1
ATOM 5043 O O . LEU A 1 625 ? -16.123 20.092 -13.604 1.00 97.31 625 LEU A O 1
ATOM 5047 N N . VAL A 1 626 ? -17.084 18.059 -13.760 1.00 97.62 626 VAL A N 1
ATOM 5048 C CA . VAL A 1 626 ? -18.472 18.479 -13.907 1.00 97.62 626 VAL A CA 1
ATOM 5049 C C . VAL A 1 626 ? -19.242 17.885 -12.741 1.00 97.62 626 VAL A C 1
ATOM 5051 O O . VAL A 1 626 ? -19.158 16.684 -12.485 1.00 97.62 626 VAL A O 1
ATOM 5054 N N . LEU A 1 627 ? -19.975 18.726 -12.025 1.00 97.62 627 LEU A N 1
ATOM 5055 C CA . LEU A 1 627 ? -20.815 18.341 -10.897 1.00 97.62 627 LEU A CA 1
ATOM 5056 C C . LEU A 1 627 ? -22.275 18.473 -11.319 1.00 97.62 627 LEU A C 1
ATOM 5058 O O . LEU A 1 627 ? -22.664 19.516 -11.833 1.00 97.62 627 LEU A O 1
ATOM 5062 N N . SER A 1 628 ? -23.103 17.468 -11.052 1.00 97.19 628 SER A N 1
ATOM 5063 C CA . SER A 1 628 ? -24.553 17.570 -11.234 1.00 97.19 628 SER A CA 1
ATOM 5064 C C . SER A 1 628 ? -25.309 17.054 -10.014 1.00 97.19 628 SER A C 1
ATOM 5066 O O . SER A 1 628 ? -24.919 16.059 -9.398 1.00 97.19 628 SER A O 1
ATOM 5068 N N . LYS A 1 629 ? -26.427 17.710 -9.686 1.00 95.88 629 LYS A N 1
ATOM 5069 C CA . LYS A 1 629 ? -27.343 17.269 -8.628 1.00 95.88 629 LYS A CA 1
ATOM 5070 C C . LYS A 1 629 ? -28.358 16.272 -9.181 1.00 95.88 629 LYS A C 1
ATOM 5072 O O . LYS A 1 629 ? -28.992 16.544 -10.205 1.00 95.88 629 LYS A O 1
ATOM 5077 N N . VAL A 1 630 ? -28.521 15.141 -8.497 1.00 94.94 630 VAL A N 1
ATOM 5078 C CA . VAL A 1 630 ? -29.472 14.089 -8.874 1.00 94.94 630 VAL A CA 1
ATOM 5079 C C . VAL A 1 630 ? -30.781 14.302 -8.121 1.00 94.94 630 VAL A C 1
ATOM 5081 O O . VAL A 1 630 ? -30.801 14.324 -6.890 1.00 94.94 630 VAL A O 1
ATOM 5084 N N . GLU A 1 631 ? -31.883 14.429 -8.858 1.00 89.38 631 GLU A N 1
ATOM 5085 C CA . GLU A 1 631 ? -33.229 14.510 -8.293 1.00 89.38 631 GLU A CA 1
ATOM 5086 C C . GLU A 1 631 ? -34.031 13.244 -8.595 1.00 89.38 631 GLU A C 1
ATOM 5088 O O . GLU A 1 631 ? -33.961 12.667 -9.684 1.00 89.38 631 GLU A O 1
ATOM 5093 N N . VAL A 1 632 ? -34.795 12.807 -7.593 1.00 78.56 632 VAL A N 1
ATOM 5094 C CA . VAL A 1 632 ? -35.637 11.611 -7.659 1.00 78.56 632 VAL A CA 1
ATOM 5095 C C . VAL A 1 632 ? -37.090 12.040 -7.468 1.00 78.56 632 VAL A C 1
ATOM 5097 O O . VAL A 1 632 ? -37.540 12.220 -6.337 1.00 78.56 632 VAL A O 1
ATOM 5100 N N . GLY A 1 633 ? -37.790 12.242 -8.590 1.00 69.88 633 GLY A N 1
ATOM 5101 C CA . GLY A 1 633 ? -39.236 12.486 -8.671 1.00 69.88 633 GLY A CA 1
ATOM 5102 C C . GLY A 1 633 ? -39.978 11.265 -9.232 1.00 69.88 633 GLY A C 1
ATOM 5103 O O . GLY A 1 633 ? -39.686 10.138 -8.836 1.00 69.88 633 GLY A O 1
ATOM 5104 N N . GLU A 1 634 ? -40.897 11.465 -10.187 1.00 63.72 634 GLU A N 1
ATOM 5105 C CA . GLU A 1 634 ? -41.527 10.364 -10.953 1.00 63.72 634 GLU A CA 1
ATOM 5106 C C . GLU A 1 634 ? -40.502 9.570 -11.787 1.00 63.72 634 GLU A C 1
ATOM 5108 O O . GLU A 1 634 ? -40.616 8.357 -11.953 1.00 63.72 634 GLU A O 1
ATOM 5113 N N . SER A 1 635 ? -39.453 10.249 -12.254 1.00 75.94 635 SER A N 1
ATOM 5114 C CA . SER A 1 635 ? -38.276 9.672 -12.905 1.00 75.94 635 SER A CA 1
ATOM 5115 C C . SER A 1 635 ? -37.004 10.332 -12.371 1.00 75.94 635 SER A C 1
ATOM 5117 O O . SER A 1 635 ? -37.048 11.452 -11.863 1.00 75.94 635 SER A O 1
ATOM 5119 N N . MET A 1 636 ? -35.863 9.652 -12.485 1.00 88.69 636 MET A N 1
ATOM 5120 C CA . MET A 1 636 ? -34.568 10.204 -12.081 1.00 88.69 636 MET A CA 1
ATOM 5121 C C . MET A 1 636 ? -34.074 11.201 -13.137 1.00 88.69 636 MET A C 1
ATOM 5123 O O . MET A 1 636 ? -34.029 10.856 -14.319 1.00 88.69 636 MET A O 1
ATOM 5127 N N . THR A 1 637 ? -33.698 12.415 -12.725 1.00 91.38 637 THR A N 1
ATOM 5128 C CA . THR A 1 637 ? -33.227 13.487 -13.625 1.00 91.38 637 THR A CA 1
ATOM 5129 C C . THR A 1 637 ? -32.054 14.266 -13.028 1.00 91.38 637 THR A C 1
ATOM 5131 O O . THR A 1 637 ? -31.870 14.308 -11.811 1.00 91.38 637 THR A O 1
ATOM 5134 N N . LEU A 1 638 ? -31.257 14.908 -13.888 1.00 90.94 638 LEU A N 1
ATOM 5135 C CA . LEU A 1 638 ? -30.253 15.889 -13.465 1.00 90.94 638 LEU A CA 1
ATOM 5136 C C . LEU A 1 638 ? -30.929 17.253 -13.304 1.00 90.94 638 LEU A C 1
ATOM 5138 O O . LEU A 1 638 ? -31.528 17.750 -14.254 1.00 90.94 638 LEU A O 1
ATOM 5142 N N . SER A 1 639 ? -30.831 17.844 -12.115 1.00 88.12 639 SER A N 1
ATOM 5143 C CA . SER A 1 639 ? -31.472 19.126 -11.799 1.00 88.12 639 SER A CA 1
ATOM 5144 C C . SER A 1 639 ? -30.619 20.313 -12.238 1.00 88.12 639 SER A C 1
ATOM 5146 O O . SER A 1 639 ? -30.933 21.008 -13.202 1.00 88.12 639 SER A O 1
ATOM 5148 N N . GLN A 1 640 ? -29.481 20.511 -11.577 1.00 91.31 640 GLN A N 1
ATOM 5149 C CA . GLN A 1 640 ? -28.513 21.556 -11.896 1.00 91.31 640 GLN A CA 1
ATOM 5150 C C . GLN A 1 640 ? -27.150 20.928 -12.172 1.00 91.31 640 GLN A C 1
ATOM 5152 O O . GLN A 1 640 ? -26.809 19.891 -11.598 1.00 91.31 640 GLN A O 1
ATOM 5157 N N . THR A 1 641 ? -26.394 21.546 -13.080 1.00 95.44 641 THR A N 1
ATOM 5158 C CA . THR A 1 641 ? -25.046 21.125 -13.474 1.00 95.44 641 THR A CA 1
ATOM 5159 C C . THR A 1 641 ? -24.102 22.316 -13.411 1.00 95.44 641 THR A C 1
ATOM 5161 O O . THR A 1 641 ? -24.441 23.410 -13.865 1.00 95.44 641 THR A O 1
ATOM 5164 N N . TRP A 1 642 ? -22.922 22.091 -12.847 1.00 97.06 642 TRP A N 1
ATOM 5165 C CA . TRP A 1 642 ? -21.859 23.066 -12.690 1.00 97.06 642 TRP A CA 1
ATOM 5166 C C . TRP A 1 642 ? -20.592 22.546 -13.360 1.00 97.06 642 TRP A C 1
ATOM 5168 O O . TRP A 1 642 ? -20.211 21.387 -13.197 1.00 97.06 642 TRP A O 1
ATOM 5178 N N . HIS A 1 643 ? -19.942 23.434 -14.099 1.00 95.31 643 HIS A N 1
ATOM 5179 C CA . HIS A 1 643 ? -18.704 23.166 -14.816 1.00 95.31 643 HIS A CA 1
ATOM 5180 C C . HIS A 1 643 ? -17.577 23.869 -14.071 1.00 95.31 643 HIS A C 1
ATOM 5182 O O . HIS A 1 643 ? -17.689 25.064 -13.797 1.00 95.31 643 HIS A O 1
ATOM 5188 N N . THR A 1 644 ? -16.528 23.129 -13.727 1.00 96.00 644 THR A N 1
ATOM 5189 C CA . THR A 1 644 ? -15.407 23.660 -12.941 1.00 96.00 644 THR A CA 1
ATOM 5190 C C . THR A 1 644 ? -14.148 23.822 -13.788 1.00 96.00 644 THR A C 1
ATOM 5192 O O . THR A 1 644 ? -14.054 23.311 -14.910 1.00 96.00 644 THR A O 1
ATOM 5195 N N . SER A 1 645 ? -13.142 24.501 -13.237 1.00 93.25 645 SER A N 1
ATOM 5196 C CA . SER A 1 645 ? -11.835 24.651 -13.886 1.00 93.25 645 SER A CA 1
ATOM 5197 C C . SER A 1 645 ? -10.788 23.596 -13.487 1.00 93.25 645 SER A C 1
ATOM 5199 O O . SER A 1 645 ? -9.682 23.597 -14.031 1.00 93.25 645 SER A O 1
ATOM 5201 N N . VAL A 1 646 ? -11.110 22.675 -12.568 1.00 94.62 646 VAL A N 1
ATOM 5202 C CA . VAL A 1 646 ? -10.166 21.656 -12.075 1.00 94.62 646 VAL A CA 1
ATOM 5203 C C . VAL A 1 646 ? -10.134 20.425 -12.988 1.00 94.62 646 VAL A C 1
ATOM 5205 O O . VAL A 1 646 ? -11.158 19.795 -13.246 1.00 94.62 646 VAL A O 1
ATOM 5208 N N . TYR A 1 647 ? -8.937 20.034 -13.430 1.00 94.19 647 TYR A N 1
ATOM 5209 C CA . TYR A 1 647 ? -8.728 18.846 -14.263 1.00 94.19 647 TYR A CA 1
ATOM 5210 C C . TYR A 1 647 ? -8.821 17.549 -13.443 1.00 94.19 647 TYR A C 1
ATOM 5212 O O . TYR A 1 647 ? -8.055 17.363 -12.493 1.00 94.19 647 TYR A O 1
ATOM 5220 N N . LYS A 1 648 ? -9.709 16.612 -13.819 1.00 94.00 648 LYS A N 1
ATOM 5221 C CA . LYS A 1 648 ? -10.024 15.428 -12.989 1.00 94.00 648 LYS A CA 1
ATOM 5222 C C . LYS A 1 648 ? -8.836 14.500 -12.743 1.00 94.00 648 LYS A C 1
ATOM 5224 O O . LYS A 1 648 ? -8.699 13.981 -11.642 1.00 94.00 648 LYS A O 1
ATOM 5229 N N . GLN A 1 649 ? -7.952 14.304 -13.722 1.00 91.81 649 GLN A N 1
ATOM 5230 C CA . GLN A 1 649 ? -6.767 13.451 -13.524 1.00 91.81 649 GLN A CA 1
ATOM 5231 C C . GLN A 1 649 ? -5.667 14.138 -12.689 1.00 91.81 649 GLN A C 1
ATOM 5233 O O . GLN A 1 649 ? -4.656 13.517 -12.385 1.00 91.81 649 GLN A O 1
ATOM 5238 N N . GLY A 1 650 ? -5.839 15.408 -12.308 1.00 91.19 650 GLY A N 1
ATOM 5239 C CA . GLY A 1 650 ? -5.014 16.068 -11.289 1.00 91.19 650 GLY A CA 1
ATOM 5240 C C . GLY A 1 650 ? -5.545 15.891 -9.860 1.00 91.19 650 GLY A C 1
ATOM 5241 O O . GLY A 1 650 ? -4.942 16.404 -8.919 1.00 91.19 650 GLY A O 1
ATOM 5242 N N . VAL A 1 651 ? -6.679 15.202 -9.705 1.00 95.38 651 VAL A N 1
ATOM 5243 C CA . VAL A 1 651 ? -7.408 14.998 -8.451 1.00 95.38 651 VAL A CA 1
ATOM 5244 C C . VAL A 1 651 ? -7.401 13.514 -8.096 1.00 95.38 651 VAL A C 1
ATOM 5246 O O . VAL A 1 651 ? -7.556 12.653 -8.966 1.00 95.38 651 VAL A O 1
ATOM 5249 N N . THR A 1 652 ? -7.267 13.212 -6.806 1.00 95.50 652 THR A N 1
ATOM 5250 C CA . THR A 1 652 ? -7.273 11.834 -6.300 1.00 95.50 652 THR A CA 1
ATOM 5251 C C . THR A 1 652 ? -8.644 11.354 -5.841 1.00 95.50 652 THR A C 1
ATOM 5253 O O . THR A 1 652 ? -8.955 10.193 -6.071 1.00 95.50 652 THR A O 1
ATOM 5256 N N . ASN A 1 653 ? -9.452 12.210 -5.213 1.00 96.81 653 ASN A N 1
ATOM 5257 C CA . ASN A 1 653 ? -10.830 11.929 -4.795 1.00 96.81 653 ASN A CA 1
ATOM 5258 C C . ASN A 1 653 ? -11.632 13.235 -4.699 1.00 96.81 653 ASN A C 1
ATOM 5260 O O . ASN A 1 653 ? -11.049 14.323 -4.613 1.00 96.81 653 ASN A O 1
ATOM 5264 N N . THR A 1 654 ? -12.962 13.128 -4.650 1.00 97.88 654 THR A N 1
ATOM 5265 C CA . THR A 1 654 ? -13.847 14.252 -4.325 1.00 97.88 654 THR A CA 1
ATOM 5266 C C . THR A 1 654 ? -14.856 13.890 -3.240 1.00 97.88 654 THR A C 1
ATOM 5268 O O . THR A 1 654 ? -15.065 12.720 -2.951 1.00 97.88 654 THR A O 1
ATOM 5271 N N . PHE A 1 655 ? -15.445 14.891 -2.587 1.00 97.50 655 PHE A N 1
ATOM 5272 C CA . PHE A 1 655 ? -16.598 14.710 -1.702 1.00 97.50 655 PHE A CA 1
ATOM 5273 C C . PHE A 1 655 ? -17.437 15.993 -1.646 1.00 97.50 655 PHE A C 1
ATOM 5275 O O . PHE A 1 655 ? -16.934 17.081 -1.924 1.00 97.50 655 PHE A O 1
ATOM 5282 N N . MET A 1 656 ? -18.709 15.869 -1.269 1.00 95.88 656 MET A N 1
ATOM 5283 C CA . MET A 1 656 ? -19.626 16.998 -1.080 1.00 95.88 656 MET A CA 1
ATOM 5284 C C . MET A 1 656 ? -19.899 17.200 0.406 1.00 95.88 656 MET A C 1
ATOM 5286 O O . MET A 1 656 ? -20.164 16.232 1.108 1.00 95.88 656 MET A O 1
ATOM 5290 N N . ALA A 1 657 ? -19.871 18.437 0.889 1.00 94.50 657 ALA A N 1
ATOM 5291 C CA . ALA A 1 657 ? -20.350 18.777 2.226 1.00 94.50 657 ALA A CA 1
ATOM 5292 C C . ALA A 1 657 ? -21.014 20.152 2.184 1.00 94.50 657 ALA A C 1
ATOM 5294 O O . ALA A 1 657 ? -20.435 21.091 1.635 1.00 94.50 657 ALA A O 1
ATOM 5295 N N . CYS A 1 658 ? -22.211 20.287 2.760 1.00 91.31 658 CYS A N 1
ATOM 5296 C CA . CYS A 1 658 ? -22.930 21.557 2.833 1.00 91.31 658 CYS A CA 1
ATOM 5297 C C . CYS A 1 658 ? -23.119 22.262 1.466 1.00 91.31 658 CYS A C 1
ATOM 5299 O O . CYS A 1 658 ? -23.065 23.489 1.402 1.00 91.31 658 CYS A O 1
ATOM 5301 N N . GLY A 1 659 ? -23.304 21.525 0.363 1.00 92.00 659 GLY A N 1
ATOM 5302 C CA . GLY A 1 659 ? -23.410 22.102 -0.985 1.00 92.00 659 GLY A CA 1
ATOM 5303 C C . GLY A 1 659 ? -22.090 22.603 -1.590 1.00 92.00 659 GLY A C 1
ATOM 5304 O O . GLY A 1 659 ? -22.112 23.260 -2.633 1.00 92.00 659 GLY A O 1
ATOM 5305 N N . VAL A 1 660 ? -20.948 22.293 -0.973 1.00 95.31 660 VAL A N 1
ATOM 5306 C CA . VAL A 1 660 ? -19.610 22.622 -1.476 1.00 95.31 660 VAL A CA 1
ATOM 5307 C C . VAL A 1 660 ? -18.897 21.336 -1.892 1.00 95.31 660 VAL A C 1
ATOM 5309 O O . VAL A 1 660 ? -18.810 20.378 -1.119 1.00 95.31 660 VAL A O 1
ATOM 5312 N N . LEU A 1 661 ? -18.382 21.316 -3.120 1.00 97.69 661 LEU A N 1
ATOM 5313 C CA . LEU A 1 661 ? -17.528 20.250 -3.635 1.00 97.69 661 LEU A CA 1
ATOM 5314 C C . LEU A 1 661 ? -16.107 20.470 -3.142 1.00 97.69 661 LEU A C 1
ATOM 5316 O O . LEU A 1 661 ? -15.554 21.542 -3.355 1.00 97.69 661 LEU A O 1
ATOM 5320 N N . TYR A 1 662 ? -15.492 19.446 -2.569 1.00 97.94 662 TYR A N 1
ATOM 5321 C CA . TYR A 1 662 ? -14.081 19.439 -2.205 1.00 97.94 662 TYR A CA 1
ATOM 5322 C C . TYR A 1 662 ? -13.333 18.400 -3.031 1.00 97.94 662 TYR A C 1
ATOM 5324 O O . TYR A 1 662 ? -13.847 17.308 -3.283 1.00 97.94 662 TYR A O 1
ATOM 5332 N N . ALA A 1 663 ? -12.102 18.724 -3.426 1.00 98.00 663 ALA A N 1
ATOM 5333 C CA . ALA A 1 663 ? -11.233 17.801 -4.144 1.00 98.00 663 ALA A CA 1
ATOM 5334 C C . ALA A 1 663 ? -9.887 17.636 -3.438 1.00 98.00 663 ALA A C 1
ATOM 5336 O O . ALA A 1 663 ? -9.314 18.589 -2.891 1.00 98.00 663 ALA A O 1
ATOM 5337 N N . THR A 1 664 ? -9.379 16.406 -3.461 1.00 97.31 664 THR A N 1
ATOM 5338 C CA . THR A 1 664 ? -8.108 16.045 -2.838 1.00 97.31 664 THR A CA 1
ATOM 5339 C C . THR A 1 664 ? -7.008 15.839 -3.869 1.00 97.31 664 THR A C 1
ATOM 5341 O O . THR A 1 664 ? -7.270 15.480 -5.017 1.00 97.31 664 THR A O 1
ATOM 5344 N N . ARG A 1 665 ? -5.758 16.036 -3.454 1.00 94.69 665 ARG A N 1
ATOM 5345 C CA . ARG A 1 665 ? -4.573 15.676 -4.231 1.00 94.69 665 ARG A CA 1
ATOM 5346 C C . ARG A 1 665 ? -3.551 14.946 -3.379 1.00 94.69 665 ARG A C 1
ATOM 5348 O O . ARG A 1 665 ? -3.393 15.208 -2.182 1.00 94.69 665 ARG A O 1
ATOM 5355 N N . TYR A 1 666 ? -2.801 14.087 -4.051 1.00 93.81 666 TYR A N 1
ATOM 5356 C CA . TYR A 1 666 ? -1.736 13.323 -3.433 1.00 93.81 666 TYR A CA 1
ATOM 5357 C C . TYR A 1 666 ? -0.577 14.239 -3.035 1.00 93.81 666 TYR A C 1
ATOM 5359 O O . TYR A 1 666 ? -0.049 14.975 -3.869 1.00 93.81 666 TYR A O 1
ATOM 5367 N N . VAL A 1 667 ? -0.132 14.141 -1.780 1.00 92.44 667 VAL A N 1
ATOM 5368 C CA . VAL A 1 667 ? 1.099 14.796 -1.302 1.00 92.44 667 VAL A CA 1
ATOM 5369 C C . VAL A 1 667 ? 2.191 13.759 -1.062 1.00 92.44 667 VAL A C 1
ATOM 5371 O O . VAL A 1 667 ? 3.321 13.901 -1.529 1.00 92.44 667 VAL A O 1
ATOM 5374 N N . SER A 1 668 ? 1.869 12.700 -0.318 1.00 91.69 668 SER A N 1
ATOM 5375 C CA . SER A 1 668 ? 2.777 11.589 -0.034 1.00 91.69 668 SER A CA 1
ATOM 5376 C C . SER A 1 668 ? 1.998 10.312 0.290 1.00 91.69 668 SER A C 1
ATOM 5378 O O . SER A 1 668 ? 0.767 10.301 0.342 1.00 91.69 668 SER A O 1
ATOM 5380 N N . LYS A 1 669 ? 2.708 9.216 0.575 1.00 88.94 669 LYS A N 1
ATOM 5381 C CA . LYS A 1 669 ? 2.077 7.962 1.016 1.00 88.94 669 LYS A CA 1
ATOM 5382 C C . LYS A 1 669 ? 1.349 8.106 2.353 1.00 88.94 669 LYS A C 1
ATOM 5384 O O . LYS A 1 669 ? 0.474 7.304 2.650 1.00 88.94 669 LYS A O 1
ATOM 5389 N N . GLN A 1 670 ? 1.714 9.104 3.153 1.00 91.56 670 GLN A N 1
ATOM 5390 C CA . GLN A 1 670 ? 1.159 9.346 4.482 1.00 91.56 670 GLN A CA 1
ATOM 5391 C C . GLN A 1 670 ? 0.201 10.538 4.513 1.00 91.56 670 GLN A C 1
ATOM 5393 O O . GLN A 1 670 ? -0.512 10.700 5.497 1.00 91.56 670 GLN A O 1
ATOM 5398 N N . VAL A 1 671 ? 0.182 11.377 3.472 1.00 93.12 671 VAL A N 1
ATOM 5399 C CA . VAL A 1 671 ? -0.551 12.648 3.487 1.00 93.12 671 VAL A CA 1
ATOM 5400 C C . VAL A 1 671 ? -1.305 12.866 2.177 1.00 93.12 671 VAL A C 1
ATOM 5402 O O . VAL A 1 671 ? -0.737 12.733 1.091 1.00 93.12 671 VAL A O 1
ATOM 5405 N N . GLU A 1 672 ? -2.577 13.223 2.296 1.00 94.12 672 GLU A N 1
ATOM 5406 C CA . GLU A 1 672 ? -3.427 13.764 1.229 1.00 94.12 672 GLU A CA 1
ATOM 5407 C C . GLU A 1 672 ? -3.736 15.233 1.556 1.00 94.12 672 GLU A C 1
ATOM 5409 O O . GLU A 1 672 ? -3.810 15.593 2.730 1.00 94.12 672 GLU A O 1
ATOM 5414 N N . GLU A 1 673 ? -3.933 16.086 0.558 1.00 96.38 673 GLU A N 1
ATOM 5415 C CA . GLU A 1 673 ? -4.348 17.477 0.769 1.00 96.38 673 GLU A CA 1
ATOM 5416 C C . GLU A 1 673 ? -5.711 17.721 0.131 1.00 96.38 673 GLU A C 1
ATOM 5418 O O . GLU A 1 673 ? -5.895 17.481 -1.059 1.00 96.38 673 GLU A O 1
ATOM 5423 N N . ILE A 1 674 ? -6.650 18.248 0.909 1.00 97.56 674 ILE A N 1
ATOM 5424 C CA . ILE A 1 674 ? -7.859 18.902 0.417 1.00 97.56 674 ILE A CA 1
ATOM 5425 C C . ILE A 1 674 ? -7.426 20.298 -0.032 1.00 97.56 674 ILE A C 1
ATOM 5427 O O . ILE A 1 674 ? -7.224 21.198 0.787 1.00 97.56 674 ILE A O 1
ATOM 5431 N N . PHE A 1 675 ? -7.200 20.445 -1.334 1.00 96.75 675 PHE A N 1
ATOM 5432 C CA . PHE A 1 675 ? -6.608 21.656 -1.906 1.00 96.75 675 PHE A CA 1
ATOM 5433 C C . PHE A 1 675 ? -7.654 22.547 -2.574 1.00 96.75 675 PHE A C 1
ATOM 5435 O O . PHE A 1 675 ? -7.481 23.763 -2.615 1.00 96.75 675 PHE A O 1
ATOM 5442 N N . TYR A 1 676 ? -8.741 21.953 -3.067 1.00 97.75 676 TYR A N 1
ATOM 5443 C CA . TYR A 1 676 ? -9.728 22.632 -3.890 1.00 97.75 676 TYR A CA 1
ATOM 5444 C C . TYR A 1 676 ? -11.124 22.586 -3.274 1.00 97.75 676 TYR A C 1
ATOM 5446 O O . TYR A 1 676 ? -11.510 21.567 -2.696 1.00 97.75 676 TYR A O 1
ATOM 5454 N N . SER A 1 677 ? -11.881 23.671 -3.446 1.00 96.94 677 SER A N 1
ATOM 5455 C CA . SER A 1 677 ? -13.311 23.721 -3.155 1.00 96.94 677 SER A CA 1
ATOM 5456 C C . SER A 1 677 ? -14.093 24.506 -4.206 1.00 96.94 677 SER A C 1
ATOM 5458 O O . SER A 1 677 ? -13.605 25.533 -4.681 1.00 96.94 677 SER A O 1
ATOM 5460 N N . PHE A 1 678 ? -15.327 24.088 -4.476 1.00 97.06 678 PHE A N 1
ATOM 5461 C CA . PHE A 1 678 ? -16.289 24.794 -5.315 1.00 97.06 678 PHE A CA 1
ATOM 5462 C C . PHE A 1 678 ? -17.650 24.893 -4.626 1.00 97.06 678 PHE A C 1
ATOM 5464 O O . PHE A 1 678 ? -18.279 23.879 -4.325 1.00 97.06 678 PHE A O 1
ATOM 5471 N N . ASP A 1 679 ? -18.107 26.117 -4.383 1.00 94.69 679 ASP A N 1
ATOM 5472 C CA . ASP A 1 679 ? -19.403 26.392 -3.763 1.00 94.69 679 ASP A CA 1
ATOM 5473 C C . ASP A 1 679 ? -20.496 26.483 -4.839 1.00 94.69 679 ASP A C 1
ATOM 5475 O O . ASP A 1 679 ? -20.436 27.314 -5.744 1.00 94.69 679 ASP A O 1
ATOM 5479 N N . THR A 1 680 ? -21.512 25.622 -4.749 1.00 93.69 680 THR A N 1
ATOM 5480 C CA . THR A 1 680 ? -22.574 25.531 -5.768 1.00 93.69 680 THR A CA 1
ATOM 5481 C C . THR A 1 680 ? -23.522 26.732 -5.791 1.00 93.69 680 THR A C 1
ATOM 5483 O O . THR A 1 680 ? -24.141 26.996 -6.830 1.00 93.69 680 THR A O 1
ATOM 5486 N N . VAL A 1 681 ? -23.619 27.474 -4.684 1.00 90.62 681 VAL A N 1
ATOM 5487 C CA . VAL A 1 681 ? -24.477 28.656 -4.536 1.00 90.62 681 VAL A CA 1
ATOM 5488 C C . VAL A 1 681 ? -23.753 29.891 -5.054 1.00 90.62 681 VAL A C 1
ATOM 5490 O O . VAL A 1 681 ? -24.281 30.606 -5.907 1.00 90.62 681 VAL A O 1
ATOM 5493 N N . THR A 1 682 ? -22.534 30.134 -4.567 1.00 91.69 682 THR A N 1
ATOM 5494 C CA . THR A 1 682 ? -21.755 31.327 -4.944 1.00 91.69 682 THR A CA 1
ATOM 5495 C C . THR A 1 682 ? -21.007 31.158 -6.266 1.00 91.69 682 THR A C 1
ATOM 5497 O O . THR A 1 682 ? -20.638 32.154 -6.888 1.00 91.69 682 THR A O 1
ATOM 5500 N N . ARG A 1 683 ? -20.821 29.910 -6.724 1.00 92.31 683 ARG A N 1
ATOM 5501 C CA . ARG A 1 683 ? -19.989 29.520 -7.877 1.00 92.31 683 ARG A CA 1
ATOM 5502 C C . ARG A 1 683 ? -18.520 29.919 -7.724 1.00 92.31 683 ARG A C 1
ATOM 5504 O O . ARG A 1 683 ? -17.812 30.064 -8.718 1.00 92.31 683 ARG A O 1
ATOM 5511 N N . GLU A 1 684 ? -18.066 30.116 -6.489 1.00 93.06 684 GLU A N 1
ATOM 5512 C CA . GLU A 1 684 ? -16.685 30.467 -6.183 1.00 93.06 684 GLU A CA 1
ATOM 5513 C C . GLU A 1 684 ? -15.799 29.210 -6.179 1.00 93.06 684 GLU A C 1
ATOM 5515 O O . GLU A 1 684 ? -16.110 28.218 -5.517 1.00 93.06 684 GLU A O 1
ATOM 5520 N N . GLU A 1 685 ? -14.672 29.267 -6.895 1.00 95.81 685 GLU A N 1
ATOM 5521 C CA . GLU A 1 685 ? -13.621 28.243 -6.887 1.00 95.81 685 GLU A CA 1
ATOM 5522 C C . GLU A 1 685 ? -12.431 28.697 -6.031 1.00 95.81 685 GLU A C 1
ATOM 5524 O O . GLU A 1 685 ? -11.909 29.799 -6.213 1.00 95.81 685 GLU A O 1
ATOM 5529 N N . LYS A 1 686 ? -11.949 27.833 -5.129 1.00 94.00 686 LYS A N 1
ATOM 5530 C CA . LYS A 1 686 ? -10.745 28.075 -4.311 1.00 94.00 686 LYS A CA 1
ATOM 5531 C C . LYS A 1 686 ? -9.756 26.937 -4.493 1.00 94.00 686 LYS A C 1
ATOM 5533 O O . LYS A 1 686 ? -10.132 25.779 -4.385 1.00 94.00 686 LYS A O 1
ATOM 5538 N N . PHE A 1 687 ? -8.486 27.273 -4.715 1.00 92.25 687 PHE A N 1
ATOM 5539 C CA . PHE A 1 687 ? -7.385 26.322 -4.960 1.00 92.25 687 PHE A CA 1
ATOM 5540 C C . PHE A 1 687 ? -6.395 26.201 -3.791 1.00 92.25 687 PHE A C 1
ATOM 5542 O O . PHE A 1 687 ? -5.387 25.500 -3.888 1.00 92.25 687 PHE A O 1
ATOM 5549 N N . ASN A 1 688 ? -6.648 26.929 -2.706 1.00 88.25 688 ASN A N 1
ATOM 5550 C CA . ASN A 1 688 ? -5.765 27.073 -1.556 1.00 88.25 688 ASN A CA 1
ATOM 5551 C C . ASN A 1 688 ? -6.469 26.715 -0.238 1.00 88.25 688 ASN A C 1
ATOM 5553 O O . ASN A 1 688 ? -6.208 27.352 0.780 1.00 88.25 688 ASN A O 1
ATOM 5557 N N . VAL A 1 689 ? -7.353 25.708 -0.254 1.00 93.25 689 VAL A N 1
ATOM 5558 C CA . VAL A 1 689 ? -8.047 25.229 0.958 1.00 93.25 689 VAL A CA 1
ATOM 5559 C C . VAL A 1 689 ? -7.036 24.753 2.012 1.00 93.25 689 VAL A C 1
ATOM 5561 O O . VAL A 1 689 ? -7.128 25.146 3.170 1.00 93.25 689 VAL A O 1
ATOM 5564 N N . GLY A 1 690 ? -6.032 23.966 1.604 1.00 92.06 690 GLY A N 1
ATOM 5565 C CA . GLY A 1 690 ? -4.837 23.682 2.408 1.00 92.06 690 GLY A CA 1
ATOM 5566 C C . GLY A 1 690 ? -5.065 22.831 3.663 1.00 92.06 690 GLY A C 1
ATOM 5567 O O . GLY A 1 690 ? -4.377 23.031 4.664 1.00 92.06 690 GLY A O 1
ATOM 5568 N N . ILE A 1 691 ? -6.013 21.888 3.634 1.00 95.38 691 ILE A N 1
ATOM 5569 C CA . ILE A 1 691 ? -6.306 20.987 4.764 1.00 95.38 691 ILE A CA 1
ATOM 5570 C C . ILE A 1 691 ? -5.693 19.610 4.497 1.00 95.38 691 ILE A C 1
ATOM 5572 O O . ILE A 1 691 ? -5.851 19.060 3.412 1.00 95.38 691 ILE A O 1
ATOM 5576 N N . PHE A 1 692 ? -5.015 19.017 5.481 1.00 95.38 692 PHE A N 1
ATOM 5577 C CA . PHE A 1 692 ? -4.264 17.770 5.293 1.00 95.38 692 PHE A CA 1
ATOM 5578 C C . PHE A 1 692 ? -4.926 16.560 5.963 1.00 95.38 692 PHE A C 1
ATOM 5580 O O . PHE A 1 692 ? -5.293 16.603 7.137 1.00 95.38 692 PHE A O 1
ATOM 5587 N N . ILE A 1 693 ? -5.005 15.450 5.226 1.00 93.94 693 ILE A N 1
ATOM 5588 C CA . ILE A 1 693 ? -5.459 14.138 5.695 1.00 93.94 693 ILE A CA 1
ATOM 5589 C C . ILE A 1 693 ? -4.251 13.250 5.973 1.00 93.94 693 ILE A C 1
ATOM 5591 O O . ILE A 1 693 ? -3.490 12.920 5.065 1.00 93.94 693 ILE A O 1
ATOM 5595 N N . ASN A 1 694 ? -4.109 12.804 7.221 1.00 92.31 694 ASN A N 1
ATOM 5596 C CA . ASN A 1 694 ? -3.133 11.778 7.583 1.00 92.31 694 ASN A CA 1
ATOM 5597 C C . ASN A 1 694 ? -3.674 10.396 7.199 1.00 92.31 694 ASN A C 1
ATOM 5599 O O . ASN A 1 694 ? -4.623 9.885 7.803 1.00 92.31 694 ASN A O 1
ATOM 5603 N N . LYS A 1 695 ? -3.078 9.792 6.175 1.00 90.31 695 LYS A N 1
ATOM 5604 C CA . LYS A 1 695 ? -3.513 8.519 5.607 1.00 90.31 695 LYS A CA 1
ATOM 5605 C C . LYS A 1 695 ? -3.038 7.330 6.433 1.00 90.31 695 LYS A C 1
ATOM 5607 O O . LYS A 1 695 ? -1.878 7.266 6.831 1.00 90.31 695 LYS A O 1
ATOM 5612 N N . MET A 1 696 ? -3.925 6.351 6.617 1.00 89.69 696 MET A N 1
ATOM 5613 C CA . MET A 1 696 ? -3.575 5.058 7.225 1.00 89.69 696 MET A CA 1
ATOM 5614 C C . MET A 1 696 ? -3.042 4.036 6.214 1.00 89.69 696 MET A C 1
ATOM 5616 O O . MET A 1 696 ? -2.314 3.114 6.583 1.00 89.69 696 MET A O 1
ATOM 5620 N N . LYS A 1 697 ? -3.374 4.209 4.932 1.00 91.19 697 LYS A N 1
ATOM 5621 C CA . LYS A 1 697 ? -2.870 3.420 3.804 1.00 91.19 697 LYS A CA 1
ATOM 5622 C C . LYS A 1 697 ? -2.545 4.341 2.622 1.00 91.19 697 LYS A C 1
ATOM 5624 O O . LYS A 1 697 ? -3.130 5.420 2.551 1.00 91.19 697 LYS A O 1
ATOM 5629 N N . PRO A 1 698 ? -1.616 3.961 1.725 1.00 89.25 698 PRO A N 1
ATOM 5630 C CA . PRO A 1 698 ? -1.137 4.845 0.661 1.00 89.25 698 PRO A CA 1
ATOM 5631 C C . PRO A 1 698 ? -2.233 5.406 -0.247 1.00 89.25 698 PRO A C 1
ATOM 5633 O O . PRO A 1 698 ? -2.176 6.595 -0.576 1.00 89.25 698 PRO A O 1
ATOM 5636 N N . ASN A 1 699 ? -3.214 4.574 -0.608 1.00 91.06 699 ASN A N 1
ATOM 5637 C CA . ASN A 1 699 ? -4.217 4.900 -1.614 1.00 91.06 699 ASN A CA 1
ATOM 5638 C C . ASN A 1 699 ? -5.610 5.012 -0.981 1.00 91.06 699 ASN A C 1
ATOM 5640 O O . ASN A 1 699 ? -5.994 4.189 -0.150 1.00 91.06 699 ASN A O 1
ATOM 5644 N N . ILE A 1 700 ? -6.365 6.030 -1.392 1.00 94.06 700 ILE A N 1
ATOM 5645 C CA . ILE A 1 700 ? -7.782 6.213 -1.060 1.00 94.06 700 ILE A CA 1
ATOM 5646 C C . ILE A 1 700 ? -8.552 5.983 -2.362 1.00 94.06 700 ILE A C 1
ATOM 5648 O O . ILE A 1 700 ? -8.392 6.774 -3.291 1.00 94.06 700 ILE A O 1
ATOM 5652 N N . TYR A 1 701 ? -9.332 4.902 -2.445 1.00 93.62 701 TYR A N 1
ATOM 5653 C CA . TYR A 1 701 ? -10.049 4.519 -3.675 1.00 93.62 701 TYR A CA 1
ATOM 5654 C C . TYR A 1 701 ? -11.496 5.004 -3.721 1.00 93.62 701 TYR A C 1
ATOM 5656 O O . TYR A 1 701 ? -12.083 5.039 -4.797 1.00 93.62 701 TYR A O 1
ATOM 5664 N N . ALA A 1 702 ? -12.062 5.328 -2.561 1.00 95.69 702 ALA A N 1
ATOM 5665 C CA . ALA A 1 702 ? -13.350 5.987 -2.425 1.00 95.69 702 ALA A CA 1
ATOM 5666 C C . ALA A 1 702 ? -13.317 6.868 -1.177 1.00 95.69 702 ALA A C 1
ATOM 5668 O O . ALA A 1 702 ? -12.764 6.468 -0.143 1.00 95.69 702 ALA A O 1
ATOM 5669 N N . LEU A 1 703 ? -13.922 8.047 -1.273 1.00 97.00 703 LEU A N 1
ATOM 5670 C CA . LEU A 1 703 ? -13.991 9.028 -0.201 1.00 97.00 703 LEU A CA 1
ATOM 5671 C C . LEU A 1 703 ? -15.375 9.668 -0.211 1.00 97.00 703 LEU A C 1
ATOM 5673 O O . LEU A 1 703 ? -15.783 10.228 -1.219 1.00 97.00 703 LEU A O 1
ATOM 5677 N N . ASN A 1 704 ? -16.109 9.588 0.895 1.00 96.19 704 ASN A N 1
ATOM 5678 C CA . ASN A 1 704 ? -17.452 10.149 0.957 1.00 96.19 704 ASN A CA 1
ATOM 5679 C C . ASN A 1 704 ? -17.743 10.805 2.295 1.00 96.19 704 ASN A C 1
ATOM 5681 O O . ASN A 1 704 ? -17.329 10.314 3.346 1.00 96.19 704 ASN A O 1
ATOM 5685 N N . TYR A 1 705 ? -18.482 11.904 2.261 1.00 95.69 705 TYR A N 1
ATOM 5686 C CA . TYR A 1 705 ? -18.941 12.575 3.460 1.00 95.69 705 TYR A CA 1
ATOM 5687 C C . TYR A 1 705 ? -20.310 12.034 3.870 1.00 95.69 705 TYR A C 1
ATOM 5689 O O . TYR A 1 705 ? -21.226 11.899 3.061 1.00 95.69 705 TYR A O 1
ATOM 5697 N N . SER A 1 706 ? -20.445 11.730 5.156 1.00 92.69 706 SER A N 1
ATOM 5698 C CA . SER A 1 706 ? -21.707 11.337 5.764 1.00 92.69 706 SER A CA 1
ATOM 5699 C C . SER A 1 706 ? -22.202 12.461 6.679 1.00 92.69 706 SER A C 1
ATOM 5701 O O . SER A 1 706 ? -21.589 12.711 7.725 1.00 92.69 706 SER A O 1
ATOM 5703 N N . PRO A 1 707 ? -23.330 13.115 6.345 1.00 89.62 707 PRO A N 1
ATOM 5704 C CA . PRO A 1 707 ? -23.914 14.154 7.191 1.00 89.62 707 PRO A CA 1
ATOM 5705 C C . PRO A 1 707 ? -24.502 13.598 8.499 1.00 89.62 707 PRO A C 1
ATOM 5707 O O . PRO A 1 707 ? -24.687 14.348 9.452 1.00 89.62 707 PRO A O 1
ATOM 5710 N N . VAL A 1 708 ? -24.754 12.283 8.582 1.00 89.44 708 VAL A N 1
ATOM 5711 C CA . VAL A 1 708 ? -25.353 11.623 9.762 1.00 89.44 708 VAL A CA 1
ATOM 5712 C C . VAL A 1 708 ? -24.431 11.675 10.975 1.00 89.44 708 VAL A C 1
ATOM 5714 O O . VAL A 1 708 ? -24.874 11.881 12.101 1.00 89.44 708 VAL A O 1
ATOM 5717 N N . ASP A 1 709 ? -23.142 11.437 10.754 1.00 88.69 709 ASP A N 1
ATOM 5718 C CA . ASP A 1 709 ? -22.115 11.397 11.795 1.00 88.69 709 ASP A CA 1
ATOM 5719 C C . ASP A 1 709 ? -21.042 12.474 11.618 1.00 88.69 709 ASP A C 1
ATOM 5721 O O . ASP A 1 709 ? -20.131 12.564 12.442 1.00 88.69 709 ASP A O 1
ATOM 5725 N N . GLN A 1 710 ? -21.168 13.313 10.583 1.00 91.56 710 GLN A N 1
ATOM 5726 C CA . GLN A 1 710 ? -20.195 14.340 10.212 1.00 91.56 710 GLN A CA 1
ATOM 5727 C C . GLN A 1 710 ? -18.792 13.737 10.041 1.00 91.56 710 GLN A C 1
ATOM 5729 O O . GLN A 1 710 ? -17.780 14.268 10.515 1.00 91.56 710 GLN A O 1
ATOM 5734 N N . MET A 1 711 ? -18.743 12.584 9.375 1.00 93.38 711 MET A N 1
ATOM 5735 C CA . MET A 1 711 ? -17.525 11.824 9.133 1.00 93.38 711 MET A CA 1
ATOM 5736 C C . MET A 1 711 ? -17.240 11.733 7.639 1.00 93.38 711 MET A C 1
ATOM 5738 O O . MET A 1 711 ? -18.138 11.557 6.821 1.00 93.38 711 MET A O 1
ATOM 5742 N N . LEU A 1 712 ? -15.961 11.794 7.301 1.00 96.25 712 LEU A N 1
ATOM 5743 C CA . LEU A 1 712 ? -15.441 11.450 5.992 1.00 96.25 712 LEU A CA 1
ATOM 5744 C C . LEU A 1 712 ? -15.041 9.970 6.010 1.00 96.25 712 LEU A C 1
ATOM 5746 O O . LEU A 1 712 ? -14.066 9.606 6.675 1.00 96.25 712 LEU A O 1
ATOM 5750 N N . HIS A 1 713 ? -15.811 9.127 5.329 1.00 96.62 713 HIS A N 1
ATOM 5751 C CA . HIS A 1 713 ? -15.591 7.686 5.199 1.00 96.62 713 HIS A CA 1
ATOM 5752 C C . HIS A 1 713 ? -14.723 7.409 3.973 1.00 96.62 713 HIS A C 1
ATOM 5754 O O . HIS A 1 713 ? -15.059 7.783 2.854 1.00 96.62 713 HIS A O 1
ATOM 5760 N N . ALA A 1 714 ? -13.587 6.766 4.199 1.00 96.81 714 ALA A N 1
ATOM 5761 C CA . ALA A 1 714 ? -12.585 6.443 3.199 1.00 96.81 714 ALA A CA 1
ATOM 5762 C C . ALA A 1 714 ? -12.407 4.924 3.101 1.00 96.81 714 ALA A C 1
ATOM 5764 O O . ALA A 1 714 ? -12.381 4.229 4.124 1.00 96.81 714 ALA A O 1
ATOM 5765 N N . TYR A 1 715 ? -12.267 4.410 1.880 1.00 96.00 715 TYR A N 1
ATOM 5766 C CA . TYR A 1 715 ? -11.888 3.022 1.624 1.00 96.00 715 TYR A CA 1
ATOM 5767 C C . TYR A 1 715 ? -10.464 2.976 1.062 1.00 96.00 715 TYR A C 1
ATOM 5769 O O . TYR A 1 715 ? -10.197 3.475 -0.035 1.00 96.00 715 TYR A O 1
ATOM 5777 N N . CYS A 1 716 ? -9.541 2.400 1.831 1.00 92.50 716 CYS A N 1
ATOM 5778 C CA . CYS A 1 716 ? -8.106 2.499 1.585 1.00 92.50 716 CYS A CA 1
ATOM 5779 C C . CYS A 1 716 ? -7.451 1.111 1.602 1.00 92.50 716 CYS A C 1
ATOM 5781 O O . CYS A 1 716 ? -7.269 0.532 2.672 1.00 92.50 716 CYS A O 1
ATOM 5783 N N . ASP A 1 717 ? -7.080 0.571 0.437 1.00 89.50 717 ASP A N 1
ATOM 5784 C CA . ASP A 1 717 ? -6.376 -0.719 0.295 1.00 89.50 717 ASP A CA 1
ATOM 5785 C C . ASP A 1 717 ? -6.979 -1.859 1.150 1.00 89.50 717 ASP A C 1
ATOM 5787 O O . ASP A 1 717 ? -6.259 -2.501 1.916 1.00 89.50 717 ASP A O 1
ATOM 5791 N N . SER A 1 718 ? -8.290 -2.116 1.031 1.00 90.62 718 SER A N 1
ATOM 5792 C CA . SER A 1 718 ? -9.102 -3.075 1.828 1.00 90.62 718 SER A CA 1
ATOM 5793 C C . SER A 1 718 ? -9.459 -2.676 3.269 1.00 90.62 718 SER A C 1
ATOM 5795 O O . SER A 1 718 ? -10.087 -3.455 3.984 1.00 90.62 718 SER A O 1
ATOM 5797 N N . TYR A 1 719 ? -9.107 -1.462 3.703 1.00 93.81 719 TYR A N 1
ATOM 5798 C CA . TYR A 1 719 ? -9.458 -0.942 5.028 1.00 93.81 719 TYR A CA 1
ATOM 5799 C C . TYR A 1 719 ? -10.529 0.140 4.950 1.00 93.81 719 TYR A C 1
ATOM 5801 O O . TYR A 1 719 ? -10.506 1.014 4.086 1.00 93.81 719 TYR A O 1
ATOM 5809 N N . MET A 1 720 ? -11.427 0.118 5.926 1.00 94.25 720 MET A N 1
ATOM 5810 C CA . MET A 1 720 ? -12.428 1.146 6.176 1.00 94.25 720 MET A CA 1
ATOM 5811 C C . MET A 1 720 ? -11.879 2.133 7.209 1.00 94.25 720 MET A C 1
ATOM 5813 O O . MET A 1 720 ? -11.524 1.743 8.329 1.00 94.25 720 MET A O 1
ATOM 5817 N N . VAL A 1 721 ? -11.771 3.406 6.824 1.00 95.31 721 VAL A N 1
ATOM 5818 C CA . VAL A 1 721 ? -11.177 4.477 7.638 1.00 95.31 721 VAL A CA 1
ATOM 5819 C C . VAL A 1 721 ? -12.123 5.667 7.707 1.00 95.31 721 VAL A C 1
ATOM 5821 O O . VAL A 1 721 ? -12.697 6.033 6.692 1.00 95.31 721 VAL A O 1
ATOM 5824 N N . SER A 1 722 ? -12.297 6.296 8.870 1.00 93.94 722 SER A N 1
ATOM 5825 C CA . SER A 1 722 ? -13.168 7.477 8.985 1.00 93.94 722 SER A CA 1
ATOM 5826 C C . SER A 1 722 ? -12.485 8.652 9.683 1.00 93.94 722 SER A C 1
ATOM 5828 O O . SER A 1 722 ? -11.896 8.473 10.755 1.00 93.94 722 SER A O 1
ATOM 5830 N N . TYR A 1 723 ? -12.654 9.864 9.159 1.00 95.00 723 TYR A N 1
ATOM 5831 C CA . TYR A 1 723 ? -12.125 11.108 9.727 1.00 95.00 723 TYR A CA 1
ATOM 5832 C C . TYR A 1 723 ? -13.268 12.017 10.173 1.00 95.00 723 TYR A C 1
ATOM 5834 O O . TYR A 1 723 ? -14.238 12.189 9.448 1.00 95.00 723 TYR A O 1
ATOM 5842 N N . LYS A 1 724 ? -13.172 12.604 11.366 1.00 92.75 724 LYS A N 1
ATOM 5843 C CA . LYS A 1 724 ? -14.181 13.539 11.866 1.00 92.75 724 LYS A CA 1
ATOM 5844 C C . LYS A 1 724 ? -14.011 14.892 11.198 1.00 92.75 724 LYS A C 1
ATOM 5846 O O . LYS A 1 724 ? -12.935 15.480 11.303 1.00 92.75 724 LYS A O 1
ATOM 5851 N N . VAL A 1 725 ? -15.079 15.385 10.589 1.00 92.00 725 VAL A N 1
ATOM 5852 C CA . VAL A 1 725 ? -15.145 16.722 10.005 1.00 92.00 725 VAL A CA 1
ATOM 5853 C C . VAL A 1 725 ? -15.409 17.758 11.098 1.00 92.00 725 VAL A C 1
ATOM 5855 O O . VAL A 1 725 ? -16.147 17.501 12.051 1.00 92.00 725 VAL A O 1
ATOM 5858 N N . LEU A 1 726 ? -14.756 18.914 10.990 1.00 90.69 726 LEU A N 1
ATOM 5859 C CA . LEU A 1 726 ? -14.920 20.055 11.882 1.00 90.69 726 LEU A CA 1
ATOM 5860 C C . LEU A 1 726 ? -15.460 21.237 11.077 1.00 90.69 726 LEU A C 1
ATOM 5862 O O . LEU A 1 726 ? -14.819 21.689 10.126 1.00 90.69 726 LEU A O 1
ATOM 5866 N N . PHE A 1 727 ? -16.615 21.736 11.499 1.00 87.31 727 PHE A N 1
ATOM 586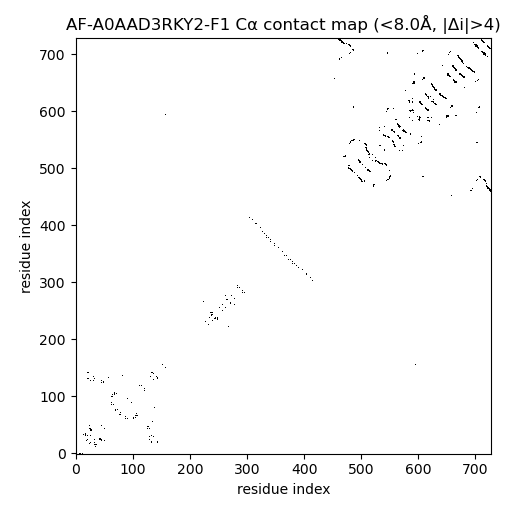7 C CA . PHE A 1 727 ? -17.212 22.963 10.992 1.00 87.31 727 PHE A CA 1
ATOM 5868 C C . PHE A 1 727 ? -17.111 24.075 12.044 1.00 87.31 727 PHE A C 1
ATOM 5870 O O . PHE A 1 727 ? -16.910 23.775 13.228 1.00 87.31 727 PHE A O 1
ATOM 5877 N N . GLY A 1 728 ? -17.243 25.335 11.632 1.00 70.38 728 GLY A N 1
ATOM 5878 C CA . GLY A 1 728 ? -17.325 26.464 12.560 1.00 70.38 728 GLY A CA 1
ATOM 5879 C C . GLY A 1 728 ? -17.841 27.748 11.951 1.00 70.38 728 GLY A C 1
ATOM 5880 O O . GLY A 1 728 ? -18.369 27.704 10.812 1.00 70.38 728 GLY A O 1
#

Organism: Lates japonicus (NCBI:txid270547)

Foldseek 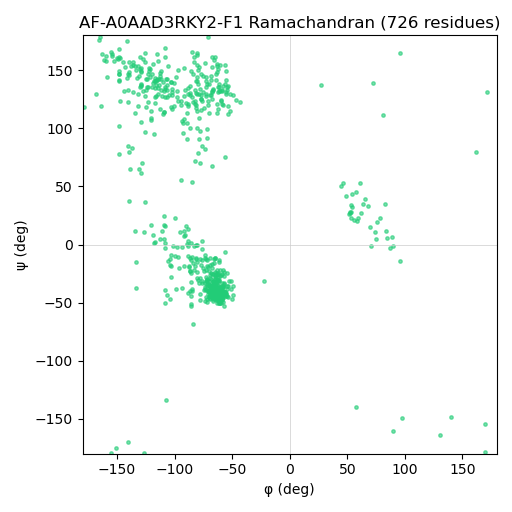3Di:
DVVVPDPDPVVVQVVQLVCQLQLQKAFQQDLRRGDDPPPTDMDGADPVLGCVVVDDDDLLNLLLLLLLLVVVPDPSSDDDPVSVVSNVVSCVLCVVCVVVSNVSSVVVNVVLVVDDPVVSSVVNSNVSSSCCQCPNDPPDDNPLDDDQVVCVVPPDLVSRDDDPPDRDDDDDDDDDDDDDPPDPDDDDDPVNVVVVVVVVVVVVPDDDDDPVVVVVVVVVVCVVCQCVDVVRHAQPPGDCVVVVDCVSVVQPVDLDHDPVLQVQCVVDVVSLCVDPNSLVVVLVVCVVVVNSVVVVVVCVLVPLPVVLVVVLVVLVVVLCVLPDPVLVVLLVVLVVQLVVLVVVLVVLVVVQVVCCPPPDGDPVSVVVSVVSVVVNVVSVVVNVVSVVVVVVSVVVSVVSVVVSVVSVVVSVVSPPVCPVVVVVVVVVVVVVVVVVVPDDDDDDDDDDDDDAFDPFAAFQAWFDFPDKALFPANLQAQAAFKDAALADDPLQLQKMKIFGQNPPSFKGFWIFMASHPVCRRHVNTVVGTLGLDPDPDDQAIATFHQWDHYPQWIWGDTPPAQWIWIARSPVSDIAIGHDDPQWDAQQRQFAAAPNDTQTGVQWHWADENVGIKIWHAGVVLVQFIKIFDWDDDVHIYTDDIDRDPHHRNQFQAWYDYRQKIWTWHDDFQQKIFRQWIAHPVVRDIGRHSGYIDGDPGRHFRHWYARNSQCWIWTRGRSIIIIIHTHHD

Radius of gyration: 38.13 Å; Cα contacts (8 Å, |Δi|>4): 1021; chains: 1; bounding box: 117×76×100 Å

Nearest PDB structures (foldseek):
  6n9g-assembly2_B  TM=8.905E-01  e=8.263E-34  Bos taurus
  7ewr-assembly1_C  TM=8.585E-01  e=4.939E-28  Homo sapiens
  7shf-assembly1_C  TM=6.784E-01  e=2.646E-31  Homo sapiens
  7ewr-assembly1_E  TM=8.828E-01  e=6.767E-27  Homo sapiens

pLDDT: mean 83.16, std 16.22, range [27.03, 98.0]

Mean predicted aligned error: 21.21 Å